Protein AF-A0AAW1U7Z9-F1 (afdb_monomer_lite)

InterPro domains:
  IPR004162 E3 ubiquitin-protein ligase SINA-like, animal [PTHR45877] (287-528)
  IPR013010 Zinc finger, SIAH-type [PS51081] (73-145)
  IPR013010 Zinc finger, SIAH-type [PS51081] (352-409)
  IPR013083 Zinc finger, RING/FYVE/PHD-type [G3DSA:3.30.40.10] (70-140)
  IPR013083 Zinc finger, RING/FYVE/PHD-type [G3DSA:3.30.40.10] (348-404)

Secondary structure (DSSP, 8-state):
------PEEPPTT---GGGB-TTT-SBS-SSPPEEETTTEEE-HHHHHSS-GGGS-TT---EE-HHHHHHHTTEEEEPTTGGGT---EEETTTHHHHHHT-TT-EEE-GGGSHHHHTTS---TT-----EEEGGGHHHHHHHH-GGGEESSS--EEEEHHHHTTSTT--EEEEEEETTEEEEEEEEEEGGGTEEEEEEEESS-HHHHTTEEEEEEEEETTSS-EEEEEEEEPEESSS--S---TTSSEEEEHHHHHHHH-S-SEEEEEEEEEE----TTSGGGSSS-------S--TTSB-TTSSB--SSPEEBTTS-EE-HHHHHHHSS-TTT-PPBPSS--HHHHHHGGGS-EE-TTGGGT---EE-HHHHHHHHHH-TT--EE-TT--S-EE-HHHHHHHHHHHS-PPPTTS-EEEETTSSEEEEEEEETTEEEEEEEE--TTSPEEEEEEETT--SS-EEEEEEEEPSSSS-EEEEEEEPEEP-----TTS----PEEE-HHHHGGGB-TTSEEEEEEEEEEPP-

Structure (mmCIF, N/CA/C/O backbone):
data_AF-A0AAW1U7Z9-F1
#
_entry.id   AF-A0AAW1U7Z9-F1
#
loop_
_atom_site.group_PDB
_atom_site.id
_atom_site.type_symbol
_atom_site.label_atom_id
_atom_site.label_alt_id
_atom_site.label_comp_id
_atom_site.label_asym_id
_atom_site.label_entity_id
_atom_site.label_seq_id
_atom_site.pdbx_PDB_ins_code
_atom_site.Cartn_x
_atom_site.Cartn_y
_atom_site.Cartn_z
_atom_site.occupancy
_atom_site.B_iso_or_equiv
_atom_site.auth_seq_id
_atom_site.auth_comp_id
_atom_site.auth_asym_id
_atom_site.auth_atom_id
_atom_site.pdbx_PDB_model_num
ATOM 1 N N . MET A 1 1 ? -27.422 -12.433 -0.087 1.00 28.73 1 MET A N 1
ATOM 2 C CA . MET A 1 1 ? -27.019 -11.014 -0.113 1.00 28.73 1 MET A CA 1
ATOM 3 C C . MET A 1 1 ? -25.593 -10.992 -0.607 1.00 28.73 1 MET A C 1
ATOM 5 O O . MET A 1 1 ? -24.806 -11.811 -0.156 1.00 28.73 1 MET A O 1
ATOM 9 N N . GLU A 1 2 ? -25.364 -10.203 -1.644 1.00 24.38 2 GLU A N 1
ATOM 10 C CA . GLU A 1 2 ? -24.235 -10.271 -2.569 1.00 24.38 2 GLU A CA 1
ATOM 11 C C . GLU A 1 2 ? -22.880 -10.170 -1.850 1.00 24.38 2 GLU A C 1
ATOM 13 O O . GLU A 1 2 ? -22.566 -9.162 -1.223 1.00 24.38 2 GLU A O 1
ATOM 18 N N . ASN A 1 3 ? -22.076 -11.233 -1.953 1.00 30.69 3 ASN A N 1
ATOM 19 C CA . ASN A 1 3 ? -20.639 -11.199 -1.693 1.00 30.69 3 ASN A CA 1
ATOM 20 C C . ASN A 1 3 ? -19.967 -10.581 -2.925 1.00 30.69 3 ASN A C 1
ATOM 22 O O . ASN A 1 3 ? -19.413 -11.285 -3.763 1.00 30.69 3 ASN A O 1
ATOM 26 N N . THR A 1 4 ? -20.053 -9.264 -3.076 1.00 30.11 4 THR A N 1
ATOM 27 C CA . THR A 1 4 ? -19.130 -8.550 -3.957 1.00 30.11 4 THR A CA 1
ATOM 28 C C . THR A 1 4 ? -17.897 -8.217 -3.133 1.00 30.11 4 THR A C 1
ATOM 30 O O . THR A 1 4 ? -17.933 -7.336 -2.273 1.00 30.11 4 THR A O 1
ATOM 33 N N . SER A 1 5 ? -16.808 -8.945 -3.375 1.00 41.72 5 SER A N 1
ATOM 34 C CA . SER A 1 5 ? -15.452 -8.542 -3.003 1.00 41.72 5 SER A CA 1
ATOM 35 C C . SER A 1 5 ? -15.120 -7.254 -3.761 1.00 41.72 5 SER A C 1
ATOM 37 O O . SER A 1 5 ? -14.485 -7.281 -4.813 1.00 41.72 5 SER A O 1
ATOM 39 N N . THR A 1 6 ? -15.636 -6.118 -3.294 1.00 48.53 6 THR A N 1
ATOM 40 C CA . THR A 1 6 ? -15.389 -4.822 -3.921 1.00 48.53 6 THR A CA 1
ATOM 41 C C . THR A 1 6 ? -13.934 -4.460 -3.652 1.00 48.53 6 THR A C 1
ATOM 43 O O . THR A 1 6 ? -13.585 -4.049 -2.547 1.00 48.53 6 THR A O 1
ATOM 46 N N . LEU A 1 7 ? -13.067 -4.682 -4.641 1.00 56.84 7 LEU A N 1
ATOM 47 C CA . LEU A 1 7 ? -11.707 -4.153 -4.634 1.00 56.84 7 LEU A CA 1
ATOM 48 C C . LEU A 1 7 ? -11.780 -2.637 -4.412 1.00 56.84 7 LEU A C 1
ATOM 50 O O . LEU A 1 7 ? -12.589 -1.952 -5.041 1.00 56.84 7 LEU A O 1
ATOM 54 N N . LEU A 1 8 ? -10.963 -2.121 -3.496 1.00 68.56 8 LEU A N 1
ATOM 55 C CA . LEU A 1 8 ? -10.967 -0.699 -3.157 1.00 68.56 8 LEU A CA 1
ATOM 56 C C . LEU A 1 8 ? -10.153 0.059 -4.194 1.00 68.56 8 LEU A C 1
ATOM 58 O O . LEU A 1 8 ? -8.963 -0.197 -4.356 1.00 68.56 8 LEU A O 1
ATOM 62 N N . ILE A 1 9 ? -10.801 0.981 -4.895 1.00 73.25 9 ILE A N 1
ATOM 63 C CA . ILE A 1 9 ? -10.184 1.797 -5.938 1.00 73.25 9 ILE A CA 1
ATOM 64 C C . ILE A 1 9 ? -9.845 3.156 -5.336 1.00 73.25 9 ILE A C 1
ATOM 66 O O . ILE A 1 9 ? -10.739 3.872 -4.885 1.00 73.25 9 ILE A O 1
ATOM 70 N N . LEU A 1 10 ? -8.561 3.513 -5.326 1.00 77.69 10 LEU A N 1
ATOM 71 C CA . LEU A 1 10 ? -8.139 4.844 -4.899 1.00 77.69 10 LEU A CA 1
ATOM 72 C C . LEU A 1 10 ? -8.450 5.868 -5.992 1.00 77.69 10 LEU A C 1
ATOM 74 O O . LEU A 1 10 ? -8.142 5.653 -7.167 1.00 77.69 10 LEU A O 1
ATOM 78 N N . ASN A 1 11 ? -9.039 6.995 -5.594 1.00 74.06 11 ASN A N 1
ATOM 79 C CA . ASN A 1 11 ? -9.281 8.108 -6.501 1.00 74.06 11 ASN A CA 1
ATOM 80 C C . ASN A 1 11 ? -7.958 8.867 -6.742 1.00 74.06 11 ASN A C 1
ATOM 82 O O . ASN A 1 11 ? -7.341 9.293 -5.762 1.00 74.06 11 ASN A O 1
ATOM 86 N N . PRO A 1 12 ? -7.503 9.038 -8.000 1.00 67.94 12 PRO A N 1
ATOM 87 C CA . PRO A 1 12 ? -6.295 9.806 -8.315 1.00 67.94 12 PRO A CA 1
ATOM 88 C C . PRO A 1 12 ? -6.333 11.259 -7.821 1.00 67.94 12 PRO A C 1
ATOM 90 O O . PRO A 1 12 ? -5.288 11.793 -7.448 1.00 67.94 12 PRO A O 1
ATOM 93 N N . ASP A 1 13 ? -7.523 11.863 -7.758 1.00 65.19 13 ASP A N 1
ATOM 94 C CA . ASP A 1 13 ? -7.722 13.253 -7.324 1.00 65.19 13 ASP A CA 1
ATOM 95 C C . ASP A 1 13 ? -7.840 13.392 -5.797 1.00 65.19 13 ASP A C 1
ATOM 97 O O . ASP A 1 13 ? -8.080 14.480 -5.275 1.00 65.19 13 ASP A O 1
ATOM 101 N N . ASP A 1 14 ? -7.690 12.290 -5.057 1.00 67.81 14 ASP A N 1
ATOM 102 C CA . ASP A 1 14 ? -7.701 12.327 -3.602 1.00 67.81 14 ASP A CA 1
ATOM 103 C C . ASP A 1 14 ? -6.399 12.958 -3.077 1.00 67.81 14 ASP A C 1
ATOM 105 O O . ASP A 1 14 ? -5.315 12.353 -3.095 1.00 67.81 14 ASP A O 1
ATOM 109 N N . GLU A 1 15 ? -6.506 14.203 -2.611 1.00 60.81 15 GLU A N 1
ATOM 110 C CA . GLU A 1 15 ? -5.419 14.953 -1.972 1.00 60.81 15 GLU A CA 1
ATOM 111 C C . GLU A 1 15 ? -5.055 14.410 -0.582 1.00 60.81 15 GLU A C 1
ATOM 113 O O . GLU A 1 15 ? -4.081 14.863 0.034 1.00 60.81 15 GLU A O 1
ATOM 118 N N . ASN A 1 16 ? -5.804 13.428 -0.070 1.00 64.44 16 ASN A N 1
ATOM 119 C CA . ASN A 1 16 ? -5.547 12.861 1.235 1.00 64.44 16 ASN A CA 1
ATOM 120 C C . ASN A 1 16 ? -4.141 12.228 1.299 1.00 64.44 16 ASN A C 1
ATOM 122 O O . ASN A 1 16 ? -3.737 11.389 0.485 1.00 64.44 16 ASN A O 1
ATOM 126 N N . LYS A 1 17 ? -3.352 12.658 2.290 1.00 64.94 17 LYS A N 1
ATOM 127 C CA . LYS A 1 17 ? -1.937 12.271 2.452 1.00 64.94 17 LYS A CA 1
ATOM 128 C C . LYS A 1 17 ? -1.760 10.855 3.000 1.00 64.94 17 LYS A C 1
ATOM 130 O O . LYS A 1 17 ? -0.648 10.339 3.039 1.00 64.94 17 LYS A O 1
ATOM 135 N N . GLU A 1 18 ? -2.844 10.221 3.423 1.00 70.44 18 GLU A N 1
ATOM 136 C CA . GLU A 1 18 ? -2.841 9.032 4.273 1.00 70.44 18 GLU A CA 1
ATOM 137 C C . GLU A 1 18 ? -2.226 7.769 3.638 1.00 70.44 18 GLU A C 1
ATOM 139 O O . GLU A 1 18 ? -1.760 6.892 4.372 1.00 70.44 18 GLU A O 1
ATOM 144 N N . TYR A 1 19 ? -2.141 7.706 2.302 1.00 79.75 19 TYR A N 1
ATOM 145 C CA . TYR A 1 19 ? -1.598 6.571 1.531 1.00 79.75 19 TYR A CA 1
ATOM 146 C C . TYR A 1 19 ? -0.374 6.931 0.677 1.00 79.75 19 TYR A C 1
ATOM 148 O O . TYR A 1 19 ? -0.011 6.198 -0.251 1.00 79.75 19 TYR A O 1
ATOM 156 N N . ARG A 1 20 ? 0.249 8.079 0.957 1.00 86.88 20 ARG A N 1
ATOM 157 C CA . ARG A 1 20 ? 1.348 8.636 0.164 1.00 86.88 20 ARG A CA 1
ATOM 158 C C . ARG A 1 20 ? 2.681 8.508 0.898 1.00 86.88 20 ARG A C 1
ATOM 160 O O . ARG A 1 20 ? 2.745 8.437 2.120 1.00 86.88 20 ARG A O 1
ATOM 167 N N . CYS A 1 21 ? 3.752 8.431 0.119 1.00 88.25 21 CYS A N 1
ATOM 168 C CA . CYS A 1 21 ? 5.125 8.447 0.603 1.00 88.25 21 CYS A CA 1
ATOM 169 C C . CYS A 1 21 ? 5.440 9.815 1.218 1.00 88.25 21 CYS A C 1
ATOM 171 O O . CYS A 1 21 ? 5.219 10.830 0.563 1.00 88.25 21 CYS A O 1
ATOM 173 N N . ASP A 1 22 ? 6.034 9.843 2.410 1.00 86.75 22 ASP A N 1
ATOM 174 C CA . ASP A 1 22 ? 6.445 11.086 3.082 1.00 86.75 22 ASP A CA 1
ATOM 175 C C . ASP A 1 22 ? 7.621 11.793 2.370 1.00 86.75 22 ASP A C 1
ATOM 177 O O . ASP A 1 22 ? 7.932 12.940 2.678 1.00 86.75 22 ASP A O 1
ATOM 181 N N . VAL A 1 23 ? 8.273 11.124 1.406 1.00 85.56 23 VAL A N 1
ATOM 182 C CA . VAL A 1 23 ? 9.394 11.676 0.622 1.00 85.56 23 VAL A CA 1
ATOM 183 C C . VAL A 1 23 ? 8.929 12.193 -0.740 1.00 85.56 23 VAL A C 1
ATOM 185 O O . VAL A 1 23 ? 9.096 13.368 -1.049 1.00 85.56 23 VAL A O 1
ATOM 188 N N . CYS A 1 24 ? 8.342 11.329 -1.576 1.00 85.38 24 CYS A N 1
ATOM 189 C CA . CYS A 1 24 ? 7.973 11.693 -2.951 1.00 85.38 24 CYS A CA 1
ATOM 190 C C . CYS A 1 24 ? 6.497 12.055 -3.140 1.00 85.38 24 CYS A C 1
ATOM 192 O O . CYS A 1 24 ? 6.105 12.361 -4.263 1.00 85.38 24 CYS A O 1
ATOM 194 N N . TYR A 1 25 ? 5.664 11.958 -2.097 1.00 86.00 25 TYR A N 1
ATOM 195 C CA . TYR A 1 25 ? 4.219 12.240 -2.124 1.00 86.00 25 TYR A CA 1
ATOM 196 C C . TYR A 1 25 ? 3.390 11.414 -3.132 1.00 86.00 25 TYR A C 1
ATOM 198 O O . TYR A 1 25 ? 2.183 11.622 -3.291 1.00 86.00 25 TYR A O 1
ATOM 206 N N . LYS A 1 26 ? 4.002 10.422 -3.787 1.00 87.00 26 LYS A N 1
ATOM 207 C CA . LYS A 1 26 ? 3.319 9.421 -4.620 1.00 87.00 26 LYS A CA 1
ATOM 208 C C . LYS A 1 26 ? 2.698 8.340 -3.738 1.00 87.00 26 LYS A C 1
ATOM 210 O O . LYS A 1 26 ? 3.143 8.134 -2.608 1.00 87.00 26 LYS A O 1
ATOM 215 N N . TYR A 1 27 ? 1.712 7.613 -4.262 1.00 88.50 27 TYR A N 1
ATOM 216 C CA . TYR A 1 27 ? 1.124 6.471 -3.558 1.00 88.50 27 TYR A CA 1
ATOM 217 C C . TYR A 1 27 ? 2.191 5.446 -3.148 1.00 88.50 27 TYR A C 1
ATOM 219 O O . TYR A 1 27 ? 3.145 5.178 -3.891 1.00 88.50 27 TYR A O 1
ATOM 227 N N . LEU A 1 28 ? 2.013 4.848 -1.970 1.00 88.12 28 LEU A N 1
ATOM 228 C CA . LEU A 1 28 ? 2.841 3.761 -1.429 1.00 88.12 28 LEU A CA 1
ATOM 229 C C . LEU A 1 28 ? 2.558 2.426 -2.149 1.00 88.12 28 LEU A C 1
ATOM 231 O O . LEU A 1 28 ? 2.264 1.398 -1.547 1.00 88.12 28 LEU A O 1
ATOM 235 N N . SER A 1 29 ? 2.653 2.445 -3.474 1.00 87.69 29 SER A N 1
ATOM 236 C CA . SER A 1 29 ? 2.260 1.353 -4.360 1.00 87.69 29 SER A CA 1
ATOM 237 C C . SER A 1 29 ? 3.416 0.469 -4.838 1.00 87.69 29 SER A C 1
ATOM 239 O O . SER A 1 29 ? 3.192 -0.441 -5.622 1.00 87.69 29 SER A O 1
ATOM 241 N N . ILE A 1 30 ? 4.647 0.710 -4.372 1.00 86.25 30 ILE A N 1
ATOM 242 C CA . ILE A 1 30 ? 5.833 -0.069 -4.767 1.00 86.25 30 ILE A CA 1
ATOM 243 C C . ILE A 1 30 ? 6.607 -0.528 -3.534 1.00 86.25 30 ILE A C 1
ATOM 245 O O . ILE A 1 30 ? 7.027 0.298 -2.723 1.00 86.25 30 ILE A O 1
ATOM 249 N N . SER A 1 31 ? 6.826 -1.840 -3.434 1.00 84.94 31 SER A N 1
ATOM 250 C CA . SER A 1 31 ? 7.625 -2.498 -2.391 1.00 84.94 31 SER A CA 1
ATOM 251 C C . SER A 1 31 ? 9.139 -2.230 -2.532 1.00 84.94 31 SER A C 1
ATOM 253 O O . SER A 1 31 ? 9.619 -2.067 -3.660 1.00 84.94 31 SER A O 1
ATOM 255 N N . PRO A 1 32 ? 9.922 -2.220 -1.431 1.00 88.25 32 PRO A N 1
ATOM 256 C CA . PRO A 1 32 ? 9.495 -2.330 -0.030 1.00 88.25 32 PRO A CA 1
ATOM 257 C C . PRO A 1 32 ? 8.824 -1.053 0.482 1.00 88.25 32 PRO A C 1
ATOM 259 O O . PRO A 1 32 ? 9.271 0.051 0.181 1.00 88.25 32 PRO A O 1
ATOM 262 N N . ILE A 1 33 ? 7.773 -1.202 1.297 1.00 89.19 33 ILE A N 1
ATOM 263 C CA . ILE A 1 33 ? 7.227 -0.081 2.080 1.00 89.19 33 ILE A CA 1
ATOM 264 C C . ILE A 1 33 ? 7.917 -0.053 3.438 1.00 89.19 33 ILE A C 1
ATOM 266 O O . ILE A 1 33 ? 7.871 -1.026 4.191 1.00 89.19 33 ILE A O 1
ATOM 270 N N . LEU A 1 34 ? 8.564 1.062 3.753 1.00 88.56 34 LEU A N 1
ATOM 271 C CA . LEU A 1 34 ? 9.385 1.239 4.945 1.00 88.56 34 LEU A CA 1
ATOM 272 C C . LEU A 1 34 ? 8.767 2.279 5.871 1.00 88.56 34 LEU A C 1
ATOM 274 O O . LEU A 1 34 ? 8.104 3.200 5.414 1.00 88.56 34 LEU A O 1
ATOM 278 N N . PHE A 1 35 ? 9.028 2.163 7.169 1.00 89.06 35 PHE A N 1
ATOM 279 C CA . PHE A 1 35 ? 8.695 3.181 8.161 1.00 89.06 35 PHE A CA 1
ATOM 280 C C . PHE A 1 35 ? 9.921 3.533 8.998 1.00 89.06 35 PHE A C 1
ATOM 282 O O . PHE A 1 35 ? 10.639 2.638 9.449 1.00 89.06 35 PHE A O 1
ATOM 289 N N . SER A 1 36 ? 10.106 4.822 9.259 1.00 86.38 36 SER A N 1
ATOM 290 C CA . SER A 1 36 ? 11.082 5.361 10.203 1.00 86.38 36 SER A CA 1
ATOM 291 C C . SER A 1 36 ? 10.407 6.334 11.171 1.00 86.38 36 SER A C 1
ATOM 293 O O . SER A 1 36 ? 9.453 7.026 10.818 1.00 86.38 36 SER A O 1
ATOM 295 N N . ASP A 1 37 ? 10.923 6.425 12.394 1.00 82.00 37 ASP A N 1
ATOM 296 C CA . ASP A 1 37 ? 10.453 7.380 13.396 1.00 82.00 37 ASP A CA 1
ATOM 297 C C . ASP A 1 37 ? 10.724 8.845 13.019 1.00 82.00 37 ASP A C 1
ATOM 299 O O . ASP A 1 37 ? 9.928 9.714 13.379 1.00 82.00 37 ASP A O 1
ATOM 303 N N . ARG A 1 38 ? 11.809 9.118 12.282 1.00 81.38 38 ARG A N 1
ATOM 304 C CA . ARG A 1 38 ? 12.186 10.466 11.828 1.00 81.38 38 ARG A CA 1
ATOM 305 C C . ARG A 1 38 ? 11.365 10.913 10.621 1.00 81.38 38 ARG A C 1
ATOM 307 O O . ARG A 1 38 ? 10.816 12.011 10.623 1.00 81.38 38 ARG A O 1
ATOM 314 N N . ILE A 1 39 ? 11.260 10.054 9.609 1.00 83.56 39 ILE A N 1
ATOM 315 C CA . ILE A 1 39 ? 10.704 10.420 8.295 1.00 83.56 39 ILE A CA 1
ATOM 316 C C . ILE A 1 39 ? 9.231 10.027 8.192 1.00 83.56 39 ILE A C 1
ATOM 318 O O . ILE A 1 39 ? 8.398 10.832 7.795 1.00 83.56 39 ILE A O 1
ATOM 322 N N . GLY A 1 40 ? 8.853 8.850 8.690 1.00 85.81 40 GLY A N 1
ATOM 323 C CA . GLY A 1 40 ? 7.547 8.240 8.438 1.00 85.81 40 GLY A CA 1
ATOM 324 C C . GLY A 1 40 ? 7.640 7.152 7.374 1.00 85.81 40 GLY A C 1
ATOM 325 O O . GLY A 1 40 ? 8.603 6.386 7.369 1.00 85.81 40 GLY A O 1
ATOM 326 N N . SER A 1 41 ? 6.629 7.065 6.518 1.00 89.00 41 SER A N 1
ATOM 327 C CA . SER A 1 41 ? 6.456 6.004 5.532 1.00 89.00 41 SER A CA 1
ATOM 328 C C . SER A 1 41 ? 7.130 6.335 4.203 1.00 89.00 41 SER A C 1
ATOM 330 O O . SER A 1 41 ? 6.859 7.360 3.580 1.00 89.00 41 SER A O 1
ATOM 332 N N . VAL A 1 42 ? 7.978 5.429 3.726 1.00 88.75 42 VAL A N 1
ATOM 333 C CA . VAL A 1 42 ? 8.783 5.585 2.511 1.00 88.75 42 VAL A CA 1
ATOM 334 C C . VAL A 1 42 ? 8.490 4.433 1.551 1.00 88.75 42 VAL A C 1
ATOM 336 O O . VAL A 1 42 ? 8.442 3.275 1.962 1.00 88.75 42 VAL A O 1
ATOM 339 N N . CYS A 1 43 ? 8.271 4.738 0.269 1.00 88.31 43 CYS A N 1
ATOM 340 C CA . CYS A 1 43 ? 8.050 3.718 -0.764 1.00 88.31 43 CYS A CA 1
ATOM 341 C C . CYS A 1 43 ? 9.356 3.164 -1.347 1.00 88.31 43 CYS A C 1
ATOM 343 O O . CYS A 1 43 ? 10.402 3.813 -1.298 1.00 88.31 43 CYS A O 1
ATOM 345 N N . GLY A 1 44 ? 9.253 2.022 -2.028 1.00 84.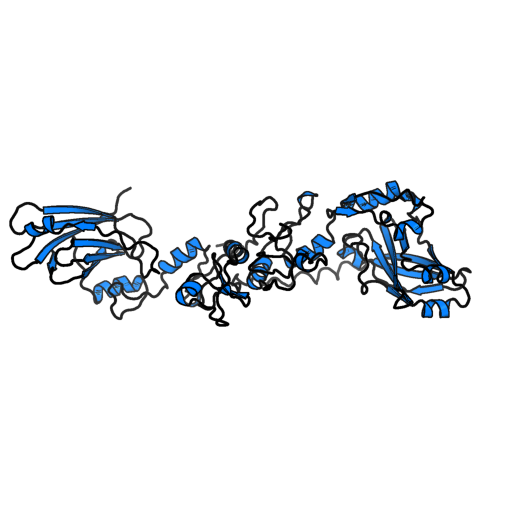25 44 GLY A N 1
ATOM 346 C CA . GLY A 1 44 ? 10.379 1.364 -2.685 1.00 84.25 44 GLY A CA 1
ATOM 347 C C . GLY A 1 44 ? 11.003 2.154 -3.838 1.00 84.25 44 GLY A C 1
ATOM 348 O O . GLY A 1 44 ? 12.117 1.836 -4.240 1.00 84.25 44 GLY A O 1
ATOM 349 N N . ARG A 1 45 ? 10.335 3.198 -4.358 1.00 83.56 45 ARG A N 1
ATOM 350 C CA . ARG A 1 45 ? 10.943 4.123 -5.335 1.00 83.56 45 ARG A CA 1
ATOM 351 C C . ARG A 1 45 ? 12.071 4.912 -4.677 1.00 83.56 45 ARG A C 1
ATOM 353 O O . ARG A 1 45 ? 13.204 4.851 -5.120 1.00 83.56 45 ARG A O 1
ATOM 360 N N . CYS A 1 46 ? 11.753 5.565 -3.561 1.00 81.44 46 CYS A N 1
ATOM 361 C CA . CYS A 1 46 ? 12.687 6.420 -2.836 1.00 81.44 46 CYS A CA 1
ATOM 362 C C . CYS A 1 46 ? 13.779 5.636 -2.114 1.00 81.44 46 CYS A C 1
ATOM 364 O O . CYS A 1 46 ? 14.807 6.214 -1.816 1.00 81.44 46 CYS A O 1
ATOM 366 N N . TYR A 1 47 ? 13.552 4.358 -1.794 1.00 78.81 47 TYR A N 1
ATOM 367 C CA . TYR A 1 47 ? 14.573 3.527 -1.154 1.00 78.81 47 TYR A CA 1
ATOM 368 C C . TYR A 1 47 ? 15.651 3.019 -2.128 1.00 78.81 47 TYR A C 1
ATOM 370 O O . TYR A 1 47 ? 16.760 2.731 -1.699 1.00 78.81 47 TYR A O 1
ATOM 378 N N . ASN A 1 48 ? 15.321 2.866 -3.415 1.00 66.94 48 ASN A N 1
ATOM 379 C CA . ASN A 1 48 ? 16.239 2.313 -4.417 1.00 66.94 48 ASN A CA 1
ATOM 380 C C . ASN A 1 48 ? 16.978 3.382 -5.239 1.00 66.94 48 ASN A C 1
ATOM 382 O O . ASN A 1 48 ? 17.849 3.009 -6.021 1.00 66.94 48 ASN A O 1
ATOM 386 N N . ASP A 1 49 ? 16.614 4.662 -5.120 1.00 59.88 49 ASP A N 1
ATOM 387 C CA . ASP A 1 49 ? 17.382 5.745 -5.739 1.00 59.88 49 ASP A CA 1
ATOM 388 C C . ASP A 1 49 ? 18.708 5.925 -4.992 1.00 59.88 49 ASP A C 1
ATOM 390 O O . ASP A 1 49 ? 18.743 5.924 -3.763 1.00 59.88 49 ASP A O 1
ATOM 394 N N . GLU A 1 50 ? 19.805 6.081 -5.734 1.00 50.47 50 GLU A N 1
ATOM 395 C CA . GLU A 1 50 ? 21.141 6.337 -5.176 1.00 50.47 50 GLU A CA 1
ATOM 396 C C . GLU A 1 50 ? 21.251 7.741 -4.538 1.00 50.47 50 GLU A C 1
ATOM 398 O O . GLU A 1 50 ? 22.197 8.004 -3.801 1.00 50.47 50 GLU A O 1
ATOM 403 N N . ASP A 1 51 ? 20.238 8.603 -4.709 1.00 47.69 51 ASP A N 1
ATOM 404 C CA . ASP A 1 51 ? 20.124 9.963 -4.145 1.00 47.69 51 ASP A CA 1
ATOM 405 C C . ASP A 1 51 ? 19.831 10.001 -2.623 1.00 47.69 51 ASP A C 1
ATOM 407 O O . ASP A 1 51 ? 19.241 10.945 -2.085 1.00 47.69 51 ASP A O 1
ATOM 411 N N . LEU A 1 52 ? 20.231 8.966 -1.885 1.00 53.06 52 LEU A N 1
ATOM 412 C CA . LEU A 1 52 ? 19.922 8.786 -0.465 1.00 53.06 52 LEU A CA 1
ATOM 413 C C . LEU A 1 52 ? 20.997 9.310 0.494 1.00 53.06 52 LEU A C 1
ATOM 415 O O . LEU A 1 52 ? 21.076 8.853 1.633 1.00 53.06 52 LEU A O 1
ATOM 419 N N . ASP A 1 53 ? 21.730 10.357 0.115 1.00 51.88 53 ASP A N 1
ATOM 420 C CA . ASP A 1 53 ? 22.548 11.138 1.062 1.00 51.88 53 ASP A CA 1
ATOM 421 C C . ASP A 1 53 ? 21.694 11.816 2.162 1.00 51.88 53 ASP A C 1
ATOM 423 O O . ASP A 1 53 ? 22.196 12.196 3.221 1.00 51.88 53 ASP A O 1
ATOM 427 N N . LEU A 1 54 ? 20.370 11.914 1.966 1.00 51.19 54 LEU A N 1
ATOM 428 C CA . LEU A 1 54 ? 19.411 12.405 2.967 1.00 51.19 54 LEU A CA 1
ATOM 429 C C . LEU A 1 54 ? 18.970 11.337 3.985 1.00 51.19 54 LEU A C 1
ATOM 431 O O . LEU A 1 54 ? 18.431 11.677 5.043 1.00 51.19 54 LEU A O 1
ATOM 435 N N . LEU A 1 55 ? 19.215 10.051 3.717 1.00 53.88 55 LEU A N 1
ATOM 436 C CA . LEU A 1 55 ? 19.006 8.971 4.678 1.00 53.88 55 LEU A CA 1
ATOM 437 C C . LEU A 1 55 ? 20.317 8.694 5.394 1.00 53.88 55 LEU A C 1
ATOM 439 O O . LEU A 1 55 ? 20.983 7.697 5.140 1.00 53.88 55 LEU A O 1
ATOM 443 N N . SER A 1 56 ? 20.680 9.604 6.302 1.00 53.53 56 SER A N 1
ATOM 444 C CA . SER A 1 56 ? 21.808 9.414 7.221 1.00 53.53 56 SER A CA 1
ATOM 445 C C . SER A 1 56 ? 21.894 7.956 7.688 1.00 53.53 56 SER A C 1
ATOM 447 O O . SER A 1 56 ? 20.880 7.364 8.073 1.00 53.53 56 SER A O 1
ATOM 449 N N . THR A 1 57 ? 23.106 7.402 7.696 1.00 57.34 57 THR A N 1
ATOM 450 C CA . THR A 1 57 ? 23.462 6.036 8.133 1.00 57.34 57 THR A CA 1
ATOM 451 C C . THR A 1 57 ? 22.925 5.645 9.521 1.00 57.34 57 THR A C 1
ATOM 453 O O . THR A 1 57 ? 22.961 4.476 9.895 1.00 57.34 57 THR A O 1
ATOM 456 N N . GLU A 1 58 ? 22.384 6.599 10.279 1.00 63.84 58 GLU A N 1
ATOM 457 C CA . GLU A 1 58 ? 21.747 6.415 11.582 1.00 63.84 58 GLU A CA 1
ATOM 458 C C . GLU A 1 58 ? 20.227 6.159 11.535 1.00 63.84 58 GLU A C 1
ATOM 460 O O . GLU A 1 58 ? 19.623 5.863 12.569 1.00 63.84 58 GLU A O 1
ATOM 465 N N . THR A 1 59 ? 19.567 6.311 10.383 1.00 72.69 59 THR A N 1
ATOM 466 C CA . THR A 1 59 ? 18.103 6.191 10.297 1.00 72.69 59 THR A CA 1
ATOM 467 C C . THR A 1 59 ? 17.688 4.729 10.162 1.00 72.69 59 THR A C 1
ATOM 469 O O . THR A 1 59 ? 17.934 4.082 9.148 1.00 72.69 59 THR A O 1
ATOM 472 N N . ILE A 1 60 ? 17.017 4.205 11.189 1.00 79.94 60 ILE A N 1
ATOM 473 C CA . ILE A 1 60 ? 16.516 2.828 11.193 1.00 79.94 60 ILE A CA 1
ATOM 474 C C . ILE A 1 60 ? 15.178 2.770 10.450 1.00 79.94 60 ILE A C 1
ATOM 476 O O . ILE A 1 60 ? 14.240 3.504 10.774 1.00 79.94 60 ILE A O 1
ATOM 480 N N . PHE A 1 61 ? 15.093 1.856 9.483 1.00 84.94 61 PHE A N 1
ATOM 481 C CA . PHE A 1 61 ? 13.885 1.570 8.715 1.00 84.94 61 PHE A CA 1
ATOM 482 C C . PHE A 1 61 ? 13.309 0.198 9.050 1.00 84.94 61 PHE A C 1
ATOM 484 O O . PHE A 1 61 ? 14.032 -0.788 9.196 1.00 84.94 61 PHE A O 1
ATOM 491 N N . HIS A 1 62 ? 11.982 0.127 9.115 1.00 85.50 62 HIS A N 1
ATOM 492 C CA . HIS A 1 62 ? 11.239 -1.108 9.346 1.00 85.50 62 HIS A CA 1
ATOM 493 C C . HIS A 1 62 ? 10.262 -1.382 8.204 1.00 85.50 62 HIS A C 1
ATOM 495 O O . HIS A 1 62 ? 9.404 -0.548 7.909 1.00 85.50 62 HIS A O 1
ATOM 501 N N . ILE A 1 63 ? 10.361 -2.570 7.601 1.00 87.31 63 ILE A N 1
ATOM 502 C CA . ILE A 1 63 ? 9.465 -3.020 6.527 1.00 87.31 63 ILE A CA 1
ATOM 503 C C . ILE A 1 63 ? 8.039 -3.188 7.062 1.00 87.31 63 ILE A C 1
ATOM 505 O O . ILE A 1 63 ? 7.802 -3.859 8.068 1.00 87.31 63 ILE A O 1
ATOM 509 N N . GLN A 1 64 ? 7.073 -2.616 6.353 1.00 86.31 64 GLN A N 1
ATOM 510 C CA . GLN A 1 64 ? 5.661 -2.607 6.717 1.00 86.31 64 GLN A CA 1
ATOM 511 C C . GLN A 1 64 ? 4.884 -3.744 6.056 1.00 86.31 64 GLN A C 1
ATOM 513 O O . GLN A 1 64 ? 3.994 -3.518 5.241 1.00 86.31 64 GLN A O 1
ATOM 518 N N . LYS A 1 65 ? 5.169 -4.991 6.453 1.00 84.44 65 LYS A N 1
ATOM 519 C CA . LYS A 1 65 ? 4.522 -6.178 5.863 1.00 84.44 65 LYS A CA 1
ATOM 520 C C . LYS A 1 65 ? 2.992 -6.157 5.953 1.00 84.44 65 LYS A C 1
ATOM 522 O O . LYS A 1 65 ? 2.312 -6.515 4.998 1.00 84.44 65 LYS A O 1
ATOM 527 N N . ALA A 1 66 ? 2.451 -5.688 7.079 1.00 81.88 66 ALA A N 1
ATOM 528 C CA . ALA A 1 66 ? 1.008 -5.561 7.264 1.00 81.88 66 ALA A CA 1
ATOM 529 C C . ALA A 1 66 ? 0.380 -4.593 6.246 1.00 81.88 66 ALA A C 1
ATOM 531 O O . ALA A 1 66 ? -0.678 -4.895 5.704 1.00 81.88 66 ALA A O 1
ATOM 532 N N . TYR A 1 67 ? 1.057 -3.479 5.937 1.00 86.75 67 TYR A N 1
ATOM 533 C CA . TYR A 1 67 ? 0.611 -2.538 4.908 1.00 86.75 67 TYR A CA 1
ATOM 534 C C . TYR A 1 67 ? 0.627 -3.203 3.530 1.00 86.75 67 TYR A C 1
ATOM 536 O O . TYR A 1 67 ? -0.381 -3.180 2.834 1.00 86.75 67 TYR A O 1
ATOM 544 N N . GLU A 1 68 ? 1.740 -3.846 3.159 1.00 87.44 68 GLU A N 1
ATOM 545 C CA . GLU A 1 68 ? 1.888 -4.525 1.861 1.00 87.44 68 GLU A CA 1
ATOM 546 C C . GLU A 1 68 ? 0.797 -5.583 1.633 1.00 87.44 68 GLU A C 1
ATOM 548 O O . GLU A 1 68 ? 0.241 -5.702 0.543 1.00 87.44 68 GLU A O 1
ATOM 553 N N . ASN A 1 69 ? 0.436 -6.331 2.676 1.00 82.75 69 ASN A N 1
ATOM 554 C CA . ASN A 1 69 ? -0.619 -7.335 2.582 1.00 82.75 69 ASN A CA 1
ATOM 555 C C . ASN A 1 69 ? -2.000 -6.722 2.336 1.00 82.75 69 ASN A C 1
ATOM 557 O O . ASN A 1 69 ? -2.788 -7.324 1.615 1.00 82.75 69 ASN A O 1
ATOM 561 N N . ILE A 1 70 ? -2.294 -5.548 2.905 1.00 80.50 70 ILE A N 1
ATOM 562 C CA . ILE A 1 70 ? -3.540 -4.828 2.612 1.00 80.50 70 ILE A CA 1
ATOM 563 C C . ILE A 1 70 ? -3.478 -4.217 1.209 1.00 80.50 70 ILE A C 1
ATOM 565 O O . ILE A 1 70 ? -4.442 -4.325 0.457 1.00 80.50 70 ILE A O 1
ATOM 569 N N . ALA A 1 71 ? -2.335 -3.639 0.830 1.00 83.81 71 ALA A N 1
ATOM 570 C CA . ALA A 1 71 ? -2.142 -2.990 -0.462 1.00 83.81 71 ALA A CA 1
ATOM 571 C C . ALA A 1 71 ? -2.422 -3.932 -1.646 1.00 83.81 71 ALA A C 1
ATOM 573 O O . ALA A 1 71 ? -2.952 -3.484 -2.654 1.00 83.81 71 ALA A O 1
ATOM 574 N N . ASN A 1 72 ? -2.180 -5.241 -1.507 1.00 82.06 72 ASN A N 1
ATOM 575 C CA . ASN A 1 72 ? -2.538 -6.246 -2.522 1.00 82.06 72 ASN A CA 1
ATOM 576 C C . ASN A 1 72 ? -4.032 -6.286 -2.899 1.00 82.06 72 ASN A C 1
ATOM 578 O O . ASN A 1 72 ? -4.370 -6.765 -3.980 1.00 82.06 72 ASN A O 1
ATOM 582 N N . TYR A 1 73 ? -4.921 -5.799 -2.031 1.00 78.88 73 TYR A N 1
ATOM 583 C CA . TYR A 1 73 ? -6.367 -5.735 -2.275 1.00 78.88 73 TYR A CA 1
ATOM 584 C C . TYR A 1 73 ? -6.838 -4.342 -2.723 1.00 78.88 73 TYR A C 1
ATOM 586 O O . TYR A 1 73 ? -8.037 -4.124 -2.906 1.00 78.88 73 TYR A O 1
ATOM 594 N N . ILE A 1 74 ? -5.905 -3.402 -2.892 1.00 81.44 74 ILE A N 1
ATOM 595 C CA . ILE A 1 74 ? -6.164 -2.033 -3.332 1.00 81.44 74 ILE A CA 1
ATOM 596 C C . ILE A 1 74 ? -5.774 -1.892 -4.802 1.00 81.44 74 ILE A C 1
ATOM 598 O O . ILE A 1 74 ? -4.739 -2.391 -5.252 1.00 81.44 74 ILE A O 1
ATOM 602 N N . ILE A 1 75 ? -6.614 -1.178 -5.540 1.00 84.81 75 ILE A N 1
ATOM 603 C CA . ILE A 1 75 ? -6.372 -0.765 -6.913 1.00 84.81 75 ILE A CA 1
ATOM 604 C C . ILE A 1 75 ? -5.849 0.669 -6.901 1.00 84.81 75 ILE A C 1
ATOM 606 O O . ILE A 1 75 ? -6.513 1.595 -6.426 1.00 84.81 75 ILE A O 1
ATOM 610 N N . PHE A 1 76 ? -4.640 0.840 -7.422 1.00 87.75 76 PHE A N 1
ATOM 611 C CA . PHE A 1 76 ? -3.930 2.108 -7.472 1.00 87.75 76 PHE A CA 1
ATOM 612 C C . PHE A 1 76 ? -4.059 2.741 -8.862 1.00 87.75 76 PHE A C 1
ATOM 614 O O . PHE A 1 76 ? -3.871 2.050 -9.868 1.00 87.75 76 PHE A O 1
ATOM 621 N N . PRO A 1 77 ? -4.332 4.051 -8.953 1.00 89.12 77 PRO A N 1
ATOM 622 C CA . PRO A 1 77 ? -4.209 4.772 -10.209 1.00 89.12 77 PRO A CA 1
ATOM 623 C C . PRO A 1 77 ? -2.733 4.923 -10.594 1.00 89.12 77 PRO A C 1
ATOM 625 O O . PRO A 1 77 ? -1.850 5.036 -9.738 1.00 89.12 77 PRO A O 1
ATOM 628 N N . CYS A 1 78 ? -2.464 4.957 -11.898 1.00 89.31 78 CYS A N 1
ATOM 629 C CA . CYS A 1 78 ? -1.134 5.263 -12.409 1.00 89.31 78 CYS A CA 1
ATOM 630 C C . CYS A 1 78 ? -0.685 6.673 -11.982 1.00 89.31 78 CYS A C 1
ATOM 632 O O . CYS A 1 78 ? -1.440 7.639 -12.084 1.00 89.31 78 CYS A O 1
ATOM 634 N N . ILE A 1 79 ? 0.579 6.826 -11.572 1.00 87.62 79 ILE A N 1
ATOM 635 C CA . ILE A 1 79 ? 1.147 8.137 -11.201 1.00 87.62 79 ILE A CA 1
ATOM 636 C C . ILE A 1 79 ? 1.189 9.135 -12.368 1.00 87.62 79 ILE A C 1
ATOM 638 O O . ILE A 1 79 ? 1.294 10.336 -12.138 1.00 87.62 79 ILE A O 1
ATOM 642 N N . TYR A 1 80 ? 1.102 8.651 -13.608 1.00 87.31 80 TYR A N 1
ATOM 643 C CA . TYR A 1 80 ? 1.060 9.468 -14.821 1.00 87.31 80 TYR A CA 1
ATOM 644 C C . TYR A 1 80 ? -0.378 9.816 -15.243 1.00 87.31 80 TYR A C 1
ATOM 646 O O . TYR A 1 80 ? -0.605 10.177 -16.396 1.00 87.31 80 TYR A O 1
ATOM 654 N N . HIS A 1 81 ? -1.365 9.720 -14.341 1.00 86.69 81 HIS A N 1
ATOM 655 C CA . HIS A 1 81 ? -2.751 10.098 -14.649 1.00 86.69 81 HIS A CA 1
ATOM 656 C C . HIS A 1 81 ? -2.879 11.556 -15.102 1.00 86.69 81 HIS A C 1
ATOM 658 O O . HIS A 1 81 ? -3.581 11.828 -16.070 1.00 86.69 81 HIS A O 1
ATOM 664 N N . ASN A 1 82 ? -2.109 12.469 -14.497 1.00 85.56 82 ASN A N 1
ATOM 665 C CA . ASN A 1 82 ? -2.050 13.876 -14.906 1.00 85.56 82 ASN A CA 1
ATOM 666 C C . ASN A 1 82 ? -1.512 14.069 -16.331 1.00 85.56 82 ASN A C 1
ATOM 668 O O . ASN A 1 82 ? -1.834 15.059 -16.978 1.00 85.56 82 ASN A O 1
ATOM 672 N N . ASN A 1 83 ? -0.726 13.114 -16.833 1.00 84.75 83 ASN A N 1
ATOM 673 C CA . ASN A 1 83 ? -0.237 13.118 -18.209 1.00 84.75 83 ASN A CA 1
ATOM 674 C C . ASN A 1 83 ? -1.232 12.454 -19.183 1.00 84.75 83 ASN A C 1
ATOM 676 O O . ASN A 1 83 ? -1.004 12.493 -20.387 1.00 84.75 83 ASN A O 1
ATOM 680 N N . GLY A 1 84 ? -2.318 11.846 -18.687 1.00 86.19 84 GLY A N 1
ATOM 681 C CA . GLY A 1 84 ? -3.361 11.194 -19.487 1.00 86.19 84 GLY A CA 1
ATOM 682 C C . GLY A 1 84 ? -3.513 9.683 -19.270 1.00 86.19 84 GLY A C 1
ATOM 683 O O . GLY A 1 84 ? -4.331 9.058 -19.949 1.00 86.19 84 GLY A O 1
ATOM 684 N N . CYS A 1 85 ? -2.761 9.066 -18.347 1.00 87.62 85 CYS A N 1
ATOM 685 C CA . CYS A 1 85 ? -2.887 7.629 -18.085 1.00 87.62 85 CYS A CA 1
ATOM 686 C C . CYS A 1 85 ? -4.090 7.288 -17.192 1.00 87.62 85 CYS A C 1
ATOM 688 O O . CYS A 1 85 ? -4.060 7.488 -15.982 1.00 87.62 85 CYS A O 1
ATOM 690 N N . ASN A 1 86 ? -5.104 6.634 -17.757 1.00 88.44 86 ASN A N 1
ATOM 691 C CA . ASN A 1 86 ? -6.311 6.236 -17.017 1.00 88.44 86 ASN A CA 1
ATOM 692 C C . ASN A 1 86 ? -6.249 4.806 -16.446 1.00 88.44 86 ASN A C 1
ATOM 694 O O . ASN A 1 86 ? -7.283 4.206 -16.149 1.00 88.44 86 ASN A O 1
ATOM 698 N N . LYS A 1 87 ? -5.055 4.205 -16.347 1.00 85.56 87 LYS A N 1
ATOM 699 C CA . LYS A 1 87 ? -4.907 2.822 -15.873 1.00 85.56 87 LYS A CA 1
ATOM 700 C C . LYS A 1 87 ? -5.075 2.734 -14.355 1.00 85.56 87 LYS A C 1
ATOM 702 O O . LYS A 1 87 ? -4.504 3.520 -13.600 1.00 85.56 87 LYS A O 1
ATOM 707 N N . GLN A 1 88 ? -5.833 1.724 -13.943 1.00 87.06 88 GLN A N 1
ATOM 708 C CA . GLN A 1 88 ? -6.064 1.315 -12.564 1.00 87.06 88 GLN A CA 1
ATOM 709 C C . GLN A 1 88 ? -5.480 -0.085 -12.383 1.00 87.06 88 GLN A C 1
ATOM 711 O O . GLN A 1 88 ? -5.794 -0.984 -13.162 1.00 87.06 88 GLN A O 1
ATOM 716 N N . LEU A 1 89 ? -4.578 -0.242 -11.419 1.00 86.00 89 LEU A N 1
ATOM 717 C CA . LEU A 1 89 ? -3.628 -1.352 -11.374 1.00 86.00 89 LEU A CA 1
ATOM 718 C C . LEU A 1 89 ? -3.613 -1.997 -9.996 1.00 86.00 89 LEU A C 1
ATOM 720 O O . LEU A 1 89 ? -3.715 -1.307 -8.978 1.00 86.00 89 LEU A O 1
ATOM 724 N N . ARG A 1 90 ? -3.432 -3.317 -9.947 1.00 85.88 90 ARG A N 1
ATOM 725 C CA . ARG A 1 90 ? -3.158 -4.001 -8.678 1.00 85.88 90 ARG A CA 1
ATOM 726 C C . ARG A 1 90 ? -1.763 -3.632 -8.192 1.00 85.88 90 ARG A C 1
ATOM 728 O O . ARG A 1 90 ? -0.870 -3.379 -8.992 1.00 85.88 90 ARG A O 1
ATOM 735 N N . TRP A 1 91 ? -1.549 -3.665 -6.879 1.00 83.81 91 TRP A N 1
ATOM 736 C CA . TRP A 1 91 ? -0.271 -3.290 -6.258 1.00 83.81 91 TRP A CA 1
ATOM 737 C C . TRP A 1 91 ? 0.967 -3.957 -6.885 1.00 83.81 91 TRP A C 1
ATOM 739 O O . TRP A 1 91 ? 1.981 -3.294 -7.086 1.00 83.81 91 TRP A O 1
ATOM 749 N N . CYS A 1 92 ? 0.884 -5.239 -7.255 1.00 77.75 92 CYS A N 1
ATOM 750 C CA . CYS A 1 92 ? 1.986 -5.958 -7.900 1.00 77.75 92 CYS A CA 1
ATOM 751 C C . CYS A 1 92 ? 2.278 -5.508 -9.341 1.00 77.75 92 CYS A C 1
ATOM 753 O O . CYS A 1 92 ? 3.400 -5.673 -9.799 1.00 77.75 92 CYS A O 1
ATOM 755 N N . GLU A 1 93 ? 1.303 -4.922 -10.035 1.00 81.69 93 GLU A N 1
ATOM 756 C CA . GLU A 1 93 ? 1.403 -4.512 -11.443 1.00 81.69 93 GLU A CA 1
ATOM 757 C C . GLU A 1 93 ? 1.886 -3.064 -11.594 1.00 81.69 93 GLU A C 1
ATOM 759 O O . GLU A 1 93 ? 2.318 -2.657 -12.671 1.00 81.69 93 GLU A O 1
ATOM 764 N N . VAL A 1 94 ? 1.802 -2.261 -10.524 1.00 86.38 94 VAL A N 1
ATOM 765 C CA . VAL A 1 94 ? 2.086 -0.821 -10.582 1.00 86.38 94 VAL A CA 1
ATOM 766 C C . VAL A 1 94 ? 3.515 -0.546 -11.032 1.00 86.38 94 VAL A C 1
ATOM 768 O O . VAL A 1 94 ? 3.714 0.322 -11.875 1.00 86.38 94 VAL A O 1
ATOM 771 N N . ARG A 1 95 ? 4.507 -1.269 -10.497 1.00 83.12 95 ARG A N 1
ATOM 772 C CA . ARG A 1 95 ? 5.917 -1.044 -10.852 1.00 83.12 95 ARG A CA 1
ATOM 773 C C . ARG A 1 95 ? 6.157 -1.274 -12.339 1.00 83.12 95 ARG A C 1
ATOM 775 O O . ARG A 1 95 ? 6.679 -0.388 -13.008 1.00 83.12 95 ARG A O 1
ATOM 782 N N . ASP A 1 96 ? 5.742 -2.434 -12.830 1.00 78.69 96 ASP A N 1
ATOM 783 C CA . ASP A 1 96 ? 5.968 -2.838 -14.215 1.00 78.69 96 ASP A CA 1
ATOM 784 C C . ASP A 1 96 ? 5.239 -1.885 -15.171 1.00 78.69 96 ASP A C 1
ATOM 786 O O . ASP A 1 96 ? 5.815 -1.403 -16.145 1.00 78.69 96 ASP A O 1
ATOM 790 N N . HIS A 1 97 ? 4.000 -1.503 -14.839 1.00 83.00 97 HIS A N 1
ATOM 791 C CA . HIS A 1 97 ? 3.269 -0.508 -15.614 1.00 83.00 97 HIS A CA 1
ATOM 792 C C . HIS A 1 97 ? 3.926 0.876 -15.590 1.00 83.00 97 HIS A C 1
ATOM 794 O O . HIS A 1 97 ? 3.998 1.522 -16.628 1.00 83.00 97 HIS A O 1
ATOM 800 N N . GLU A 1 98 ? 4.356 1.375 -14.428 1.00 83.19 98 GLU A N 1
ATOM 801 C CA . GLU A 1 98 ? 4.993 2.693 -14.322 1.00 83.19 98 GLU A CA 1
ATOM 802 C C . GLU A 1 98 ? 6.295 2.755 -15.110 1.00 83.19 98 GLU A C 1
ATOM 804 O O . GLU A 1 98 ? 6.588 3.780 -15.725 1.00 83.19 98 GLU A O 1
ATOM 809 N N . GLU A 1 99 ? 7.065 1.667 -15.120 1.00 76.06 99 GLU A N 1
ATOM 810 C CA . GLU A 1 99 ? 8.233 1.564 -15.981 1.00 76.06 99 GLU A CA 1
ATOM 811 C C . GLU A 1 99 ? 7.800 1.739 -17.443 1.00 76.06 99 GLU A C 1
ATOM 813 O O . GLU A 1 99 ? 8.345 2.623 -18.097 1.00 76.06 99 GLU A O 1
ATOM 818 N N . MET A 1 100 ? 6.738 1.050 -17.878 1.00 71.88 100 MET A N 1
ATOM 819 C CA . MET A 1 100 ? 6.256 0.910 -19.267 1.00 71.88 100 MET A CA 1
ATOM 820 C C . MET A 1 100 ? 5.137 1.859 -19.709 1.00 71.88 100 MET A C 1
ATOM 822 O O . MET A 1 100 ? 4.516 1.647 -20.746 1.00 71.88 100 MET A O 1
ATOM 826 N N . CYS A 1 101 ? 4.845 2.905 -18.944 1.00 80.94 101 CYS A N 1
ATOM 827 C CA . CYS A 1 101 ? 3.680 3.736 -19.217 1.00 80.94 101 CYS A CA 1
ATOM 828 C C . CYS A 1 101 ? 3.886 4.630 -20.455 1.00 80.94 101 CYS A C 1
ATOM 830 O O . CYS A 1 101 ? 4.836 5.412 -20.501 1.00 80.94 101 CYS A O 1
ATOM 832 N N . ASP A 1 102 ? 2.939 4.613 -21.399 1.00 82.69 102 ASP A N 1
ATOM 833 C CA . ASP A 1 102 ? 2.915 5.498 -22.583 1.00 82.69 102 ASP A CA 1
ATOM 834 C C . ASP A 1 102 ? 2.955 6.993 -22.226 1.00 82.69 102 ASP A C 1
ATOM 836 O O . ASP A 1 102 ? 3.419 7.831 -22.998 1.00 82.69 102 ASP A O 1
ATOM 840 N N . TYR A 1 103 ? 2.466 7.333 -21.035 1.00 85.75 103 TYR A N 1
ATOM 841 C CA . TYR A 1 103 ? 2.367 8.701 -20.529 1.00 85.75 103 TYR A CA 1
ATOM 842 C C . TYR A 1 103 ? 3.525 9.081 -19.599 1.00 85.75 103 TYR A C 1
ATOM 844 O O . TYR A 1 103 ? 3.518 10.157 -18.996 1.00 85.75 103 TYR A O 1
ATOM 852 N N . LYS A 1 104 ? 4.526 8.205 -19.454 1.00 84.12 104 LYS A N 1
ATOM 853 C CA . LYS A 1 104 ? 5.758 8.507 -18.728 1.00 84.12 104 LYS A CA 1
ATOM 854 C C . LYS A 1 104 ? 6.526 9.603 -19.457 1.00 84.12 104 LYS A C 1
ATOM 856 O O . LYS A 1 104 ? 6.707 9.532 -20.669 1.00 84.12 104 LYS A O 1
ATOM 861 N N . ASN A 1 105 ? 7.008 10.586 -18.704 1.00 84.00 105 ASN A N 1
ATOM 862 C CA . ASN A 1 105 ? 7.879 11.622 -19.249 1.00 84.00 105 ASN A CA 1
ATOM 863 C C . ASN A 1 105 ? 9.266 11.044 -19.530 1.00 84.00 105 ASN A C 1
ATOM 865 O O . ASN A 1 105 ? 9.875 10.443 -18.640 1.00 84.00 105 ASN A O 1
ATOM 869 N N . ILE A 1 106 ? 9.759 11.261 -20.742 1.00 79.69 106 ILE A N 1
ATOM 870 C CA . ILE A 1 106 ? 11.072 10.830 -21.201 1.00 79.69 106 ILE A CA 1
ATOM 871 C C . ILE A 1 106 ? 11.785 11.956 -21.955 1.00 79.69 106 ILE A C 1
ATOM 873 O O . ILE A 1 106 ? 11.182 12.952 -22.357 1.00 79.69 106 ILE A O 1
ATOM 877 N N . ILE A 1 107 ? 13.097 11.799 -22.091 1.00 78.75 107 ILE A N 1
ATOM 878 C CA . ILE A 1 107 ? 13.992 12.712 -22.805 1.00 78.75 107 ILE A CA 1
ATOM 879 C C . ILE A 1 107 ? 14.426 12.010 -24.091 1.00 78.75 107 ILE A C 1
ATOM 881 O O . ILE A 1 107 ? 14.528 10.779 -24.106 1.00 78.75 107 ILE A O 1
ATOM 885 N N . CYS A 1 108 ? 14.664 12.767 -25.162 1.00 80.56 108 CYS A N 1
ATOM 886 C CA . CYS A 1 108 ? 15.158 12.186 -26.404 1.00 80.56 108 CYS A CA 1
ATOM 887 C C . CYS A 1 108 ? 16.477 11.413 -26.163 1.00 80.56 108 CYS A C 1
ATOM 889 O O . CYS A 1 108 ? 17.384 11.920 -25.503 1.00 80.56 108 CYS A O 1
ATOM 891 N N . PRO A 1 109 ? 16.630 10.192 -26.705 1.00 75.75 109 PRO A N 1
ATOM 892 C CA . PRO A 1 109 ? 17.880 9.433 -26.638 1.00 75.75 109 PRO A CA 1
ATOM 893 C C . PRO A 1 109 ? 19.102 10.185 -27.176 1.00 75.75 109 PRO A C 1
ATOM 895 O O . PRO A 1 109 ? 20.206 10.032 -26.661 1.00 75.75 109 PRO A O 1
ATOM 898 N N . LEU A 1 110 ? 18.889 11.021 -28.194 1.00 74.00 110 LEU A N 1
ATOM 899 C CA . LEU A 1 110 ? 19.923 11.834 -28.833 1.00 74.00 110 LEU A CA 1
ATOM 900 C C . LEU A 1 110 ? 20.269 13.101 -28.035 1.00 74.00 110 LEU A C 1
ATOM 902 O O . LEU A 1 110 ? 21.171 13.841 -28.413 1.00 74.00 110 LEU A O 1
ATOM 906 N N . SER A 1 111 ? 19.603 13.342 -26.900 1.00 71.94 111 SER A N 1
ATOM 907 C CA . SER A 1 111 ? 20.016 14.364 -25.932 1.00 71.94 111 SER A CA 1
ATOM 908 C C . SER A 1 111 ? 21.310 13.993 -25.198 1.00 71.94 111 SER A C 1
ATOM 910 O O . SER A 1 111 ? 21.935 14.856 -24.585 1.00 71.94 111 SER A O 1
ATOM 912 N N . TYR A 1 112 ? 21.709 12.716 -25.212 1.00 69.12 112 TYR A N 1
ATOM 913 C CA . TYR A 1 112 ? 22.943 12.263 -24.575 1.00 69.12 112 TYR A CA 1
ATOM 914 C C . TYR A 1 112 ? 24.126 12.389 -25.550 1.00 69.12 112 TYR A C 1
ATOM 916 O O . TYR A 1 112 ? 24.102 11.758 -26.610 1.00 69.12 112 TYR A O 1
ATOM 924 N N . PRO A 1 113 ? 25.195 13.132 -25.194 1.00 62.81 113 PRO A N 1
ATOM 925 C CA . PRO A 1 113 ? 26.354 13.336 -26.070 1.00 62.81 113 PRO A CA 1
ATOM 926 C C . PRO A 1 113 ? 27.016 12.035 -26.547 1.00 62.81 113 PRO A C 1
ATOM 928 O O . PRO A 1 113 ? 27.506 11.972 -27.671 1.00 62.81 113 PRO A O 1
ATOM 931 N N . THR A 1 114 ? 26.975 10.985 -25.720 1.00 62.50 114 THR A N 1
ATOM 932 C CA . THR A 1 114 ? 27.506 9.647 -26.026 1.00 62.50 114 THR A CA 1
ATOM 933 C C . THR A 1 114 ? 26.818 8.984 -27.215 1.00 62.50 114 THR A C 1
ATOM 935 O O . THR A 1 114 ? 27.471 8.302 -27.993 1.00 62.50 114 THR A O 1
ATOM 938 N N . PHE A 1 115 ? 25.517 9.214 -27.387 1.00 62.28 115 PHE A N 1
ATOM 939 C CA . PHE A 1 115 ? 24.743 8.688 -28.510 1.00 62.28 115 PHE A CA 1
ATOM 940 C C . PHE A 1 115 ? 24.740 9.622 -29.722 1.00 62.28 115 PHE A C 1
ATOM 942 O O . PHE A 1 115 ? 24.585 9.157 -30.850 1.00 62.28 115 PHE A O 1
ATOM 949 N N . ASN A 1 116 ? 24.937 10.924 -29.498 1.00 54.09 116 ASN A N 1
ATOM 950 C CA . ASN A 1 116 ? 24.986 11.923 -30.562 1.00 54.09 116 ASN A CA 1
ATOM 951 C C . ASN A 1 116 ? 26.278 11.825 -31.396 1.00 54.09 116 ASN A C 1
ATOM 953 O O . ASN A 1 116 ? 26.241 12.001 -32.607 1.00 54.09 116 ASN A O 1
ATOM 957 N N . ALA A 1 117 ? 27.408 11.460 -30.774 1.00 55.41 117 ALA A N 1
ATOM 958 C CA . ALA A 1 117 ? 28.728 11.408 -31.416 1.00 55.41 117 ALA A CA 1
ATOM 959 C C . ALA A 1 117 ? 28.855 10.426 -32.605 1.00 55.41 117 ALA A C 1
ATOM 961 O O . ALA A 1 117 ? 29.833 10.493 -33.347 1.00 55.41 117 ALA A O 1
ATOM 962 N N . GLN A 1 118 ? 27.901 9.504 -32.780 1.00 56.88 118 GLN A N 1
ATOM 963 C CA . GLN A 1 118 ? 27.878 8.538 -33.885 1.00 56.88 118 GLN A CA 1
ATOM 964 C C . GLN A 1 118 ? 27.344 9.135 -35.198 1.00 56.88 118 GLN A C 1
ATOM 966 O O . GLN A 1 118 ? 27.671 8.640 -36.277 1.00 56.88 118 GLN A O 1
ATOM 971 N N . TYR A 1 119 ? 26.509 10.166 -35.114 1.00 54.22 119 TYR A N 1
ATOM 972 C CA . TYR A 1 119 ? 25.948 10.845 -36.273 1.00 54.22 119 TYR A CA 1
ATOM 973 C C . TYR A 1 119 ? 26.796 12.095 -36.525 1.00 54.22 119 TYR A C 1
ATOM 975 O O . TYR A 1 119 ? 27.210 12.749 -35.572 1.00 54.22 119 TYR A O 1
ATOM 983 N N . GLU A 1 120 ? 27.079 12.445 -37.785 1.00 48.81 120 GLU A N 1
ATOM 984 C CA . GLU A 1 120 ? 27.756 13.705 -38.160 1.00 48.81 120 GLU A CA 1
ATOM 985 C C . GLU A 1 120 ? 26.854 14.936 -37.892 1.00 48.81 120 GLU A C 1
ATOM 987 O O . GLU A 1 120 ? 26.705 15.831 -38.721 1.00 48.81 120 GLU A O 1
ATOM 992 N N . CYS A 1 121 ? 26.184 14.964 -36.744 1.00 46.16 121 CYS A N 1
ATOM 993 C CA . CYS A 1 121 ? 25.449 16.097 -36.228 1.00 46.16 121 CYS A CA 1
ATOM 994 C C . CYS A 1 121 ? 26.442 17.002 -35.492 1.00 46.16 121 CYS A C 1
ATOM 996 O O . CYS A 1 121 ? 27.310 16.529 -34.755 1.00 46.16 121 CYS A O 1
ATOM 998 N N . ASP A 1 122 ? 26.346 18.311 -35.726 1.00 47.91 122 ASP A N 1
ATOM 999 C CA . ASP A 1 122 ? 27.191 19.309 -35.072 1.00 47.91 122 ASP A CA 1
ATOM 1000 C C . ASP A 1 122 ? 27.139 19.094 -33.539 1.00 47.91 122 ASP A C 1
ATOM 1002 O O . ASP A 1 122 ? 26.041 19.003 -32.985 1.00 47.91 122 ASP A O 1
ATOM 1006 N N . PRO A 1 123 ? 28.278 19.002 -32.820 1.00 47.38 123 PRO A N 1
ATOM 1007 C CA . PRO A 1 123 ? 28.309 18.832 -31.362 1.00 47.38 123 PRO A CA 1
ATOM 1008 C C . PRO A 1 123 ? 27.529 19.903 -30.579 1.00 47.38 123 PRO A C 1
ATOM 1010 O O . PRO A 1 123 ? 27.306 19.746 -29.378 1.00 47.38 123 PRO A O 1
ATOM 1013 N N . THR A 1 124 ? 27.141 20.997 -31.241 1.00 51.50 124 THR A N 1
ATOM 1014 C CA . THR A 1 124 ? 26.300 22.069 -30.698 1.00 51.50 124 THR A CA 1
ATOM 1015 C C . THR A 1 124 ? 24.785 21.841 -30.846 1.00 51.50 124 THR A C 1
ATOM 1017 O O . THR A 1 124 ? 24.020 22.564 -30.212 1.00 51.50 124 THR A O 1
ATOM 1020 N N . ASP A 1 125 ? 24.341 20.822 -31.594 1.00 59.41 125 ASP A N 1
ATOM 1021 C CA . ASP A 1 125 ? 22.931 20.534 -31.918 1.00 59.41 125 ASP A CA 1
ATOM 1022 C C . ASP A 1 125 ? 22.390 19.340 -31.101 1.00 59.41 125 ASP A C 1
ATOM 1024 O O . ASP A 1 125 ? 21.946 18.313 -31.619 1.00 59.41 125 ASP A O 1
ATOM 1028 N N . ILE A 1 126 ? 22.505 19.432 -29.772 1.00 67.25 126 ILE A N 1
ATOM 1029 C CA . ILE A 1 126 ? 21.975 18.419 -28.850 1.00 67.25 126 ILE A CA 1
ATOM 1030 C C . ILE A 1 126 ? 20.457 18.584 -28.771 1.00 67.25 126 ILE A C 1
ATOM 1032 O O . ILE A 1 126 ? 19.952 19.660 -28.456 1.00 67.25 126 ILE A O 1
ATOM 1036 N N . CYS A 1 127 ? 19.715 17.501 -28.999 1.00 75.69 127 CYS A N 1
ATOM 1037 C CA . CYS A 1 127 ? 18.262 17.543 -28.897 1.00 75.69 127 CYS A CA 1
ATOM 1038 C C . CYS A 1 127 ? 17.817 17.884 -27.466 1.00 75.69 127 CYS A C 1
ATOM 1040 O O . CYS A 1 127 ? 18.171 17.183 -26.521 1.00 75.69 127 CYS A O 1
ATOM 1042 N N . GLU A 1 128 ? 16.988 18.911 -27.286 1.00 81.69 128 GLU A N 1
ATOM 1043 C CA . GLU A 1 128 ? 16.452 19.303 -25.971 1.00 81.69 128 GLU A CA 1
ATOM 1044 C C . GLU A 1 128 ? 15.049 18.735 -25.687 1.00 81.69 128 GLU A C 1
ATOM 1046 O O . GLU A 1 128 ? 14.412 19.089 -24.690 1.00 81.69 128 GLU A O 1
ATOM 1051 N N . TRP A 1 129 ? 14.536 17.863 -26.560 1.00 83.88 129 TRP A N 1
ATOM 1052 C CA . TRP A 1 129 ? 13.157 17.393 -26.478 1.00 83.88 129 TRP A CA 1
ATOM 1053 C C . TRP A 1 129 ? 12.883 16.580 -25.208 1.00 83.88 129 TRP A C 1
ATOM 1055 O O . TRP A 1 129 ? 13.611 15.650 -24.846 1.00 83.88 129 TRP A O 1
ATOM 1065 N N . LYS A 1 130 ? 11.768 16.923 -24.559 1.00 84.25 130 LYS A N 1
ATOM 1066 C CA . LYS A 1 130 ? 11.192 16.222 -23.412 1.00 84.25 130 LYS A CA 1
ATOM 1067 C C . LYS A 1 130 ? 9.692 16.109 -23.637 1.00 84.25 130 LYS A C 1
ATOM 1069 O O . LYS A 1 130 ? 9.042 17.107 -23.943 1.00 84.25 130 LYS A O 1
ATOM 1074 N N . GLY A 1 131 ? 9.140 14.920 -23.456 1.00 84.56 131 GLY A N 1
ATOM 1075 C CA . GLY A 1 131 ? 7.723 14.675 -23.702 1.00 84.56 131 GLY A CA 1
ATOM 1076 C C . GLY A 1 131 ? 7.257 13.348 -23.130 1.00 84.56 131 GLY A C 1
ATOM 1077 O O . GLY A 1 131 ? 7.994 12.680 -22.406 1.00 84.56 131 GLY A O 1
ATOM 1078 N N . ILE A 1 132 ? 6.017 12.974 -23.435 1.00 84.69 132 ILE A N 1
ATOM 1079 C CA . ILE A 1 132 ? 5.487 11.659 -23.070 1.00 84.69 132 ILE A CA 1
ATOM 1080 C C . ILE A 1 132 ? 6.033 10.582 -24.011 1.00 84.69 132 ILE A C 1
ATOM 1082 O O . ILE A 1 132 ? 6.306 10.847 -25.181 1.00 84.69 132 ILE A O 1
ATOM 1086 N N . ASN A 1 133 ? 6.166 9.356 -23.507 1.00 79.75 133 ASN A N 1
ATOM 1087 C CA . ASN A 1 133 ? 6.729 8.231 -24.253 1.00 79.75 133 ASN A CA 1
ATOM 1088 C C . ASN A 1 133 ? 6.024 7.990 -25.598 1.00 79.75 133 ASN A C 1
ATOM 1090 O O . ASN A 1 133 ? 6.679 7.840 -26.626 1.00 79.75 133 ASN A O 1
ATOM 1094 N N . LYS A 1 134 ? 4.693 8.093 -25.615 1.00 81.38 134 LYS A N 1
ATOM 1095 C CA . LYS A 1 134 ? 3.869 7.965 -26.824 1.00 81.38 134 LYS A CA 1
ATOM 1096 C C . LYS A 1 134 ? 4.303 8.869 -27.990 1.00 81.38 134 LYS A C 1
ATOM 1098 O O . LYS A 1 134 ? 4.138 8.491 -29.146 1.00 81.38 134 LYS A O 1
ATOM 1103 N N . ASP A 1 135 ? 4.857 10.043 -27.697 1.00 84.88 135 ASP A N 1
ATOM 1104 C CA . ASP A 1 135 ? 5.204 11.044 -28.710 1.00 84.88 135 ASP A CA 1
ATOM 1105 C C . ASP A 1 135 ? 6.665 10.935 -29.182 1.00 84.88 135 ASP A C 1
ATOM 1107 O O . ASP A 1 135 ? 7.053 11.600 -30.145 1.00 84.88 135 ASP A O 1
ATOM 1111 N N . LEU A 1 136 ? 7.485 10.087 -28.547 1.00 82.44 136 LEU A N 1
ATOM 1112 C CA . LEU A 1 136 ? 8.920 9.989 -28.829 1.00 82.44 136 LEU A CA 1
ATOM 1113 C C . LEU A 1 136 ? 9.211 9.582 -30.269 1.00 82.44 136 LEU A C 1
ATOM 1115 O O . LEU A 1 136 ? 10.055 10.186 -30.923 1.00 82.44 136 LEU A O 1
ATOM 1119 N N . ILE A 1 137 ? 8.521 8.568 -30.781 1.00 79.88 137 ILE A N 1
ATOM 1120 C CA . ILE A 1 137 ? 8.784 8.060 -32.133 1.00 79.88 137 ILE A CA 1
ATOM 1121 C C . ILE A 1 137 ? 8.393 9.104 -33.171 1.00 79.88 137 ILE A C 1
ATOM 1123 O O . ILE A 1 137 ? 9.108 9.311 -34.151 1.00 79.88 137 ILE A O 1
ATOM 1127 N N . GLN A 1 138 ? 7.287 9.813 -32.937 1.00 84.75 138 GLN A N 1
ATOM 1128 C CA . GLN A 1 138 ? 6.882 10.914 -33.800 1.00 84.75 138 GLN A CA 1
ATOM 1129 C C . GLN A 1 138 ? 7.908 12.052 -33.769 1.00 84.75 138 GLN A C 1
ATOM 1131 O O . GLN A 1 138 ? 8.220 12.620 -34.815 1.00 84.75 138 GLN A O 1
ATOM 1136 N N . HIS A 1 139 ? 8.461 12.361 -32.595 1.00 85.69 139 HIS A N 1
ATOM 1137 C CA . HIS A 1 139 ? 9.555 13.315 -32.465 1.00 85.69 139 HIS A CA 1
ATOM 1138 C C . HIS A 1 139 ? 10.801 12.861 -33.242 1.00 85.69 139 HIS A C 1
ATOM 1140 O O . HIS A 1 139 ? 11.306 13.638 -34.048 1.00 85.69 139 HIS A O 1
ATOM 1146 N N . ILE A 1 140 ? 11.255 11.612 -33.082 1.00 81.25 140 ILE A N 1
ATOM 1147 C CA . ILE A 1 140 ? 12.431 11.087 -33.798 1.00 81.25 140 ILE A CA 1
ATOM 1148 C C . ILE A 1 140 ? 12.211 11.147 -35.315 1.00 81.25 140 ILE A C 1
ATOM 1150 O O . ILE A 1 140 ? 13.072 11.640 -36.036 1.00 81.25 140 ILE A O 1
ATOM 1154 N N . ARG A 1 141 ? 11.035 10.743 -35.809 1.00 83.25 141 ARG A N 1
ATOM 1155 C CA . ARG A 1 141 ? 10.697 10.813 -37.241 1.00 83.25 141 ARG A CA 1
ATOM 1156 C C . ARG A 1 141 ? 10.719 12.238 -37.798 1.00 83.25 141 ARG A C 1
ATOM 1158 O O . ARG A 1 141 ? 11.106 12.427 -38.945 1.00 83.25 141 ARG A O 1
ATOM 1165 N N . ASN A 1 142 ? 10.302 13.226 -37.008 1.00 83.88 142 ASN A N 1
ATOM 1166 C CA . ASN A 1 142 ? 10.185 14.612 -37.464 1.00 83.88 142 ASN A CA 1
ATOM 1167 C C . ASN A 1 142 ? 11.488 15.407 -37.318 1.00 83.88 142 ASN A C 1
ATOM 1169 O O . ASN A 1 142 ? 11.805 16.227 -38.173 1.00 83.88 142 ASN A O 1
ATOM 1173 N N . SER A 1 143 ? 12.205 15.205 -36.215 1.00 80.88 143 SER A N 1
ATOM 1174 C CA . SER A 1 143 ? 13.371 16.007 -35.827 1.00 80.88 143 SER A CA 1
ATOM 1175 C C . SER A 1 143 ? 14.699 15.309 -36.121 1.00 80.88 143 SER A C 1
ATOM 1177 O O . SER A 1 143 ? 15.714 15.981 -36.254 1.00 80.88 143 SER A O 1
ATOM 1179 N N . HIS A 1 144 ? 14.695 13.981 -36.254 1.00 78.69 144 HIS A N 1
ATOM 1180 C CA . HIS A 1 144 ? 15.883 13.154 -36.474 1.00 78.69 144 HIS A CA 1
ATOM 1181 C C . HIS A 1 144 ? 15.683 12.166 -37.632 1.00 78.69 144 HIS A C 1
ATOM 1183 O O . HIS A 1 144 ? 16.196 11.049 -37.602 1.00 78.69 144 HIS A O 1
ATOM 1189 N N . SER A 1 145 ? 14.961 12.574 -38.684 1.00 76.25 145 SER A N 1
ATOM 1190 C CA . SER A 1 145 ? 14.710 11.741 -39.873 1.00 76.25 145 SER A CA 1
ATOM 1191 C C . SER A 1 145 ? 15.993 11.204 -40.512 1.00 76.25 145 SER A C 1
ATOM 1193 O O . SER A 1 145 ? 15.994 10.112 -41.064 1.00 76.25 145 SER A O 1
ATOM 1195 N N . ASN A 1 146 ? 17.092 11.957 -40.414 1.00 72.69 146 ASN A N 1
ATOM 1196 C CA . ASN A 1 146 ? 18.393 11.588 -40.976 1.00 72.69 146 ASN A CA 1
ATOM 1197 C C . ASN A 1 146 ? 19.095 10.468 -40.188 1.00 72.69 146 ASN A C 1
ATOM 1199 O O . ASN A 1 146 ? 20.022 9.855 -40.704 1.00 72.69 146 ASN A O 1
ATOM 1203 N N . CYS A 1 147 ? 18.661 10.204 -38.953 1.00 72.62 147 CYS A N 1
ATOM 1204 C CA . CYS A 1 147 ? 19.180 9.134 -38.104 1.00 72.62 147 CYS A CA 1
ATOM 1205 C C . CYS A 1 147 ? 18.383 7.826 -38.253 1.00 72.62 147 CYS A C 1
ATOM 1207 O O . CYS A 1 147 ? 18.770 6.820 -37.663 1.00 72.62 147 CYS A O 1
ATOM 1209 N N . VAL A 1 148 ? 17.260 7.840 -38.988 1.00 73.94 148 VAL A N 1
ATOM 1210 C CA . VAL A 1 148 ? 16.378 6.680 -39.177 1.00 73.94 148 VAL A CA 1
ATOM 1211 C C . VAL A 1 148 ? 16.680 6.007 -40.513 1.00 73.94 148 VAL A C 1
ATOM 1213 O O . VAL A 1 148 ? 16.470 6.590 -41.576 1.00 73.94 148 VAL A O 1
ATOM 1216 N N . SER A 1 149 ? 17.125 4.754 -40.461 1.00 75.75 149 SER A N 1
ATOM 1217 C CA . SER A 1 149 ? 17.381 3.939 -41.652 1.00 75.75 149 SER A CA 1
ATOM 1218 C C . SER A 1 149 ? 16.128 3.166 -42.088 1.00 75.75 149 SER A C 1
ATOM 1220 O O . SER A 1 149 ? 15.480 2.502 -41.280 1.00 75.75 149 SER A O 1
ATOM 1222 N N . ASN A 1 150 ? 15.810 3.199 -43.389 1.00 63.47 150 ASN A N 1
ATOM 1223 C CA . ASN A 1 150 ? 14.686 2.461 -44.007 1.00 63.47 150 ASN A CA 1
ATOM 1224 C C . ASN A 1 150 ? 15.054 1.024 -44.436 1.00 63.47 150 ASN A C 1
ATOM 1226 O O . ASN A 1 150 ? 14.348 0.392 -45.222 1.00 63.47 150 ASN A O 1
ATOM 1230 N N . SER A 1 151 ? 16.201 0.532 -43.987 1.00 62.44 151 SER A N 1
ATOM 1231 C CA . SER A 1 151 ? 16.778 -0.766 -44.324 1.00 62.44 151 SER A CA 1
ATOM 1232 C C . SER A 1 151 ? 17.249 -1.452 -43.035 1.00 62.44 151 SER A C 1
ATOM 1234 O O . SER A 1 151 ? 17.407 -0.799 -42.003 1.00 62.44 151 SER A O 1
ATOM 1236 N N . ASN A 1 152 ? 17.507 -2.765 -43.080 1.00 60.66 152 ASN A N 1
ATOM 1237 C CA . ASN A 1 152 ? 18.052 -3.568 -41.963 1.00 60.66 152 ASN A CA 1
ATOM 1238 C C . ASN A 1 152 ? 19.492 -3.152 -41.546 1.00 60.66 152 ASN A C 1
ATOM 1240 O O . ASN A 1 152 ? 20.267 -3.963 -41.023 1.00 60.66 152 ASN A O 1
ATOM 1244 N N . GLU A 1 153 ? 19.925 -1.938 -41.889 1.00 60.50 153 GLU A N 1
ATOM 1245 C CA . GLU A 1 153 ? 21.325 -1.638 -42.149 1.00 60.50 153 GLU A CA 1
ATOM 1246 C C . GLU A 1 153 ? 22.101 -1.032 -40.970 1.00 60.50 153 GLU A C 1
ATOM 1248 O O . GLU A 1 153 ? 21.836 0.073 -40.505 1.00 60.50 153 GLU A O 1
ATOM 1253 N N . LEU A 1 154 ? 23.138 -1.793 -40.596 1.00 60.84 154 LEU A N 1
ATOM 1254 C CA . LEU A 1 154 ? 24.565 -1.438 -40.584 1.00 60.84 154 LEU A CA 1
ATOM 1255 C C . LEU A 1 154 ? 25.033 -0.382 -39.565 1.00 60.84 154 LEU A C 1
ATOM 1257 O O . LEU A 1 154 ? 25.393 0.737 -39.921 1.00 60.84 154 LEU A O 1
ATOM 1261 N N . ALA A 1 155 ? 25.203 -0.797 -38.303 1.00 61.88 155 ALA A N 1
ATOM 1262 C CA . ALA A 1 155 ? 26.179 -0.136 -37.425 1.00 61.88 155 ALA A CA 1
ATOM 1263 C C . ALA A 1 155 ? 27.599 -0.519 -37.846 1.00 61.88 155 ALA A C 1
ATOM 1265 O O . ALA A 1 155 ? 27.930 -1.704 -37.881 1.00 61.88 155 ALA A O 1
ATOM 1266 N N . ILE A 1 156 ? 28.457 0.472 -38.086 1.00 65.12 156 ILE A N 1
ATOM 1267 C CA . ILE A 1 156 ? 29.895 0.245 -38.244 1.00 65.12 156 ILE A CA 1
ATOM 1268 C C . ILE A 1 156 ? 30.553 0.307 -36.857 1.00 65.12 156 ILE A C 1
ATOM 1270 O O . ILE A 1 156 ? 30.489 1.317 -36.147 1.00 65.12 156 ILE A O 1
ATOM 1274 N N . LEU A 1 157 ? 31.175 -0.796 -36.449 1.00 66.19 157 LEU A N 1
ATOM 1275 C CA . LEU A 1 157 ? 32.007 -0.876 -35.251 1.00 66.19 157 LEU A CA 1
ATOM 1276 C C . LEU A 1 157 ? 33.477 -0.812 -35.652 1.00 66.19 157 LEU A C 1
ATOM 1278 O O . LEU A 1 157 ? 33.900 -1.553 -36.535 1.00 66.19 157 LEU A O 1
ATOM 1282 N N . SER A 1 158 ? 34.232 0.066 -34.994 1.00 66.56 158 SER A N 1
ATOM 1283 C CA . SER A 1 158 ? 35.679 0.214 -35.156 1.00 66.56 158 SER A CA 1
ATOM 1284 C C . SER A 1 158 ? 36.299 -0.206 -33.831 1.00 66.56 158 SER A C 1
ATOM 1286 O O . SER A 1 158 ? 36.375 0.585 -32.895 1.00 66.56 158 SER A O 1
ATOM 1288 N N . LEU A 1 159 ? 36.681 -1.479 -33.718 1.00 65.69 159 LEU A N 1
ATOM 1289 C CA . LEU A 1 159 ? 37.133 -2.084 -32.463 1.00 65.69 159 LEU A CA 1
ATOM 1290 C C . LEU A 1 159 ? 38.341 -1.344 -31.869 1.00 65.69 159 LEU A C 1
ATOM 1292 O O . LEU A 1 159 ? 38.435 -1.204 -30.656 1.00 65.69 159 LEU A O 1
ATOM 1296 N N . ASP A 1 160 ? 39.233 -0.814 -32.703 1.00 62.06 160 ASP A N 1
ATOM 1297 C CA . ASP A 1 160 ? 40.440 -0.114 -32.254 1.00 62.06 160 ASP A CA 1
ATOM 1298 C C . ASP A 1 160 ? 40.191 1.315 -31.752 1.00 62.06 160 ASP A C 1
ATOM 1300 O O . ASP A 1 160 ? 40.924 1.809 -30.890 1.00 62.06 160 ASP A O 1
ATOM 1304 N N . GLU A 1 161 ? 39.212 2.026 -32.309 1.00 61.44 161 GLU A N 1
ATOM 1305 C CA . GL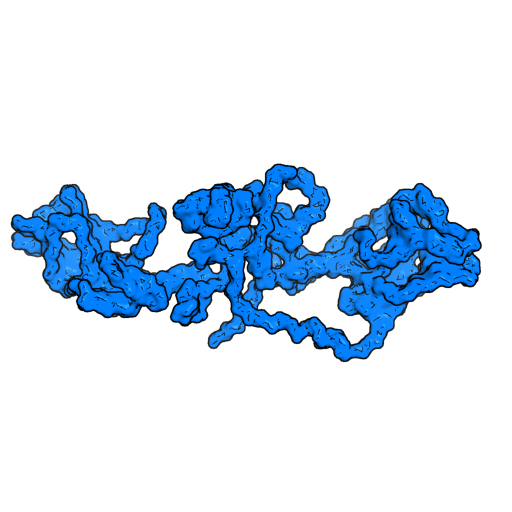U A 1 161 ? 38.810 3.354 -31.822 1.00 61.44 161 GLU A CA 1
ATOM 1306 C C . GLU A 1 161 ? 37.901 3.218 -30.603 1.00 61.44 161 GLU A C 1
ATOM 1308 O O . GLU A 1 161 ? 38.079 3.929 -29.612 1.00 61.44 161 GLU A O 1
ATOM 1313 N N . ASP A 1 162 ? 37.003 2.233 -30.635 1.00 61.44 162 ASP A N 1
ATOM 1314 C CA . ASP A 1 162 ? 36.046 1.994 -29.569 1.00 61.44 162 ASP A CA 1
ATOM 1315 C C . ASP A 1 162 ? 36.715 1.449 -28.286 1.00 61.44 162 ASP A C 1
ATOM 1317 O O . ASP A 1 162 ? 36.281 1.769 -27.183 1.00 61.44 162 ASP A O 1
ATOM 1321 N N . MET A 1 163 ? 37.833 0.711 -28.394 1.00 55.84 163 MET A N 1
ATOM 1322 C CA . MET A 1 163 ? 38.640 0.283 -27.235 1.00 55.84 163 MET A CA 1
ATOM 1323 C C . MET A 1 163 ? 39.443 1.423 -26.576 1.00 55.84 163 MET A C 1
ATOM 1325 O O . MET A 1 163 ? 39.878 1.277 -25.429 1.00 55.84 163 MET A O 1
ATOM 1329 N N . ARG A 1 164 ? 39.674 2.544 -27.279 1.00 56.16 164 ARG A N 1
ATOM 1330 C CA . ARG A 1 164 ? 40.449 3.699 -26.777 1.00 56.16 164 ARG A CA 1
ATOM 1331 C C . ARG A 1 164 ? 39.597 4.728 -26.029 1.00 56.16 164 ARG A C 1
ATOM 1333 O O . ARG A 1 164 ? 40.147 5.453 -25.203 1.00 56.16 164 ARG A O 1
ATOM 1340 N N . ASN A 1 165 ? 38.292 4.765 -26.284 1.00 59.19 165 ASN A N 1
ATOM 1341 C CA . ASN A 1 165 ? 37.345 5.680 -25.651 1.00 59.19 165 ASN A CA 1
ATOM 1342 C C . ASN A 1 165 ? 36.554 4.968 -24.541 1.00 59.19 165 ASN A C 1
ATOM 1344 O O . ASN A 1 165 ? 36.051 3.865 -24.729 1.00 59.19 165 ASN A O 1
ATOM 1348 N N . ASP A 1 166 ? 36.410 5.611 -23.379 1.00 51.59 166 ASP A N 1
ATOM 1349 C CA . ASP A 1 166 ? 35.726 5.015 -22.220 1.00 51.59 166 ASP A CA 1
ATOM 1350 C C . ASP A 1 166 ? 34.182 4.948 -22.370 1.00 51.59 166 ASP A C 1
ATOM 1352 O O . ASP A 1 166 ? 33.531 4.293 -21.559 1.00 51.59 166 ASP A O 1
ATOM 1356 N N . GLU A 1 167 ? 33.587 5.549 -23.417 1.00 56.75 167 GLU A N 1
ATOM 1357 C CA . GLU A 1 167 ? 32.124 5.626 -23.625 1.00 56.75 167 GLU A CA 1
ATOM 1358 C C . GLU A 1 167 ? 31.677 5.438 -25.098 1.00 56.75 167 GLU A C 1
ATOM 1360 O O . GLU A 1 167 ? 31.007 6.292 -25.675 1.00 56.75 167 GLU A O 1
ATOM 1365 N N . CYS A 1 168 ? 32.002 4.306 -25.730 1.00 61.53 168 CYS A N 1
ATOM 1366 C CA . CYS A 1 168 ? 31.566 3.993 -27.106 1.00 61.53 168 CYS A CA 1
ATOM 1367 C C . CYS A 1 168 ? 30.194 3.305 -27.190 1.00 61.53 168 CYS A C 1
ATOM 1369 O O . CYS A 1 168 ? 30.053 2.221 -27.765 1.00 61.53 168 CYS A O 1
ATOM 1371 N N . ASN A 1 169 ? 29.170 3.930 -26.607 1.00 71.56 169 ASN A N 1
ATOM 1372 C CA . ASN A 1 169 ? 27.798 3.445 -26.740 1.00 71.56 169 ASN A CA 1
ATOM 1373 C C . ASN A 1 169 ? 27.208 3.907 -28.076 1.00 71.56 169 ASN A C 1
ATOM 1375 O O . ASN A 1 169 ? 27.334 5.070 -28.445 1.00 71.56 169 ASN A O 1
ATOM 1379 N N . LYS A 1 170 ? 26.540 3.005 -28.793 1.00 74.06 170 LYS A N 1
ATOM 1380 C CA . LYS A 1 170 ? 25.957 3.282 -30.112 1.00 74.06 170 LYS A CA 1
ATOM 1381 C C . LYS A 1 170 ? 24.452 3.057 -30.078 1.00 74.06 170 LYS A C 1
ATOM 1383 O O . LYS A 1 170 ? 23.982 2.122 -29.427 1.00 74.06 170 LYS A O 1
ATOM 1388 N N . ILE A 1 171 ? 23.699 3.909 -30.768 1.00 75.06 171 ILE A N 1
ATOM 1389 C CA . ILE A 1 171 ? 22.244 3.787 -30.909 1.00 75.06 171 ILE A CA 1
ATOM 1390 C C . ILE A 1 171 ? 21.871 3.865 -32.382 1.00 75.06 171 ILE A C 1
ATOM 1392 O O . ILE A 1 171 ? 22.353 4.734 -33.102 1.00 75.06 171 ILE A O 1
ATOM 1396 N N . LEU A 1 172 ? 21.015 2.958 -32.833 1.00 77.75 172 LEU A N 1
ATOM 1397 C CA . LEU A 1 172 ? 20.536 2.887 -34.209 1.00 77.75 172 LEU A CA 1
ATOM 1398 C C . LEU A 1 172 ? 19.019 2.953 -34.216 1.00 77.75 172 LEU A C 1
ATOM 1400 O O . LEU A 1 172 ? 18.379 2.227 -33.455 1.00 77.75 172 LEU A O 1
ATOM 1404 N N . PHE A 1 173 ? 18.463 3.764 -35.108 1.00 81.12 173 PHE A N 1
ATOM 1405 C CA . PHE A 1 173 ? 17.027 3.843 -35.355 1.00 81.12 173 PHE A CA 1
ATOM 1406 C C . PHE A 1 173 ? 16.739 3.261 -36.734 1.00 81.12 173 PHE A C 1
ATOM 1408 O O . PHE A 1 173 ? 17.343 3.676 -37.722 1.00 81.12 173 PHE A O 1
ATOM 1415 N N . PHE A 1 174 ? 15.831 2.295 -36.815 1.00 80.50 174 PHE A N 1
ATOM 1416 C CA . PHE A 1 174 ? 15.510 1.643 -38.081 1.00 80.50 174 PHE A CA 1
ATOM 1417 C C . PHE A 1 174 ? 14.049 1.202 -38.128 1.00 80.50 174 PHE A C 1
ATOM 1419 O O . PHE A 1 174 ? 13.420 0.979 -37.093 1.00 80.50 174 PHE A O 1
ATOM 1426 N N . GLU A 1 175 ? 13.493 1.097 -39.333 1.00 78.25 175 GLU A N 1
ATOM 1427 C CA . GLU A 1 175 ? 12.104 0.684 -39.547 1.00 78.25 175 GLU A CA 1
ATOM 1428 C C . GLU A 1 175 ? 12.043 -0.575 -40.422 1.00 78.25 175 GLU A C 1
ATOM 1430 O O . GLU A 1 175 ? 12.579 -0.600 -41.529 1.00 78.25 175 GLU A O 1
ATOM 1435 N N . VAL A 1 176 ? 11.390 -1.630 -39.920 1.00 70.81 176 VAL A N 1
ATOM 1436 C CA . VAL A 1 176 ? 11.243 -2.926 -40.609 1.00 70.81 176 VAL A CA 1
ATOM 1437 C C . VAL A 1 176 ? 9.764 -3.270 -40.701 1.00 70.81 176 VAL A C 1
ATOM 1439 O O . VAL A 1 176 ? 9.084 -3.346 -39.681 1.00 70.81 176 VAL A O 1
ATOM 1442 N N . ASP A 1 177 ? 9.249 -3.465 -41.918 1.00 69.31 177 ASP A N 1
ATOM 1443 C CA . ASP A 1 177 ? 7.844 -3.820 -42.180 1.00 69.31 177 ASP A CA 1
ATOM 1444 C C . ASP A 1 177 ? 6.816 -2.895 -41.481 1.00 69.31 177 ASP A C 1
ATOM 1446 O O . ASP A 1 177 ? 5.746 -3.328 -41.048 1.00 69.31 177 ASP A O 1
ATOM 1450 N N . GLY A 1 178 ? 7.144 -1.601 -41.362 1.00 72.12 178 GLY A N 1
ATOM 1451 C CA . GLY A 1 178 ? 6.315 -0.583 -40.699 1.00 72.12 178 GLY A CA 1
ATOM 1452 C C . GLY A 1 178 ? 6.431 -0.550 -39.169 1.00 72.12 178 GLY A C 1
ATOM 1453 O O . GLY A 1 178 ? 5.667 0.158 -38.512 1.00 72.12 178 GLY A O 1
ATOM 1454 N N . ILE A 1 179 ? 7.360 -1.315 -38.590 1.00 76.50 179 ILE A N 1
ATOM 1455 C CA . ILE A 1 179 ? 7.649 -1.345 -37.153 1.00 76.50 179 ILE A CA 1
ATOM 1456 C C . ILE A 1 179 ? 8.935 -0.571 -36.894 1.00 76.50 179 ILE A C 1
ATOM 1458 O O . ILE A 1 179 ? 9.994 -0.909 -37.423 1.00 76.50 179 ILE A O 1
ATOM 1462 N N . PHE A 1 180 ? 8.841 0.450 -36.046 1.00 81.75 180 PHE A N 1
ATOM 1463 C CA . PHE A 1 180 ? 9.994 1.226 -35.610 1.00 81.75 180 PHE A CA 1
ATOM 1464 C C . PHE A 1 180 ? 10.767 0.470 -34.525 1.00 81.75 180 PHE A C 1
ATOM 1466 O O . PHE A 1 180 ? 10.175 -0.008 -33.550 1.00 81.75 180 PHE A O 1
ATOM 1473 N N . ALA A 1 181 ? 12.083 0.381 -34.685 1.00 82.19 181 ALA A N 1
ATOM 1474 C CA . ALA A 1 181 ? 12.980 -0.309 -33.777 1.00 82.19 181 ALA A CA 1
ATOM 1475 C C . ALA A 1 181 ? 14.211 0.541 -33.432 1.00 82.19 181 ALA A C 1
ATOM 1477 O O . ALA A 1 181 ? 14.698 1.343 -34.231 1.00 82.19 181 ALA A O 1
ATOM 1478 N N . ILE A 1 182 ? 14.720 0.346 -32.216 1.00 80.94 182 ILE A N 1
ATOM 1479 C CA . ILE A 1 182 ? 15.934 0.974 -31.699 1.00 80.94 182 ILE A CA 1
ATOM 1480 C C . ILE A 1 182 ? 16.903 -0.125 -31.271 1.00 80.94 182 ILE A C 1
ATOM 1482 O O . ILE A 1 182 ? 16.589 -0.888 -30.362 1.00 80.94 182 ILE A O 1
ATOM 1486 N N . ALA A 1 183 ? 18.095 -0.188 -31.863 1.00 80.62 183 ALA A N 1
ATOM 1487 C CA . ALA A 1 183 ? 19.174 -1.037 -31.358 1.00 80.62 183 ALA A CA 1
ATOM 1488 C C . ALA A 1 183 ? 20.146 -0.199 -30.529 1.00 80.62 183 ALA A C 1
ATOM 1490 O O . ALA A 1 183 ? 20.648 0.819 -31.001 1.00 80.62 183 ALA A O 1
ATOM 1491 N N . VAL A 1 184 ? 20.427 -0.636 -29.303 1.00 78.12 184 VAL A N 1
ATOM 1492 C CA . VAL A 1 184 ? 21.395 0.010 -28.413 1.00 78.12 184 VAL A CA 1
ATOM 1493 C C . VAL A 1 184 ? 22.540 -0.951 -28.122 1.00 78.12 184 VAL A C 1
ATOM 1495 O O . VAL A 1 184 ? 22.321 -2.095 -27.717 1.00 78.12 184 VAL A O 1
ATOM 1498 N N . LEU A 1 185 ? 23.763 -0.477 -28.335 1.00 78.12 185 LEU A N 1
ATOM 1499 C CA . LEU A 1 185 ? 25.017 -1.192 -28.131 1.00 78.12 185 LEU A CA 1
ATOM 1500 C C . LEU A 1 185 ? 25.791 -0.504 -27.009 1.00 78.12 185 LEU A C 1
ATOM 1502 O O . LEU A 1 185 ? 26.115 0.677 -27.119 1.00 78.12 185 LEU A O 1
ATOM 1506 N N . TYR A 1 186 ? 26.097 -1.246 -25.949 1.00 76.31 186 TYR A N 1
ATOM 1507 C CA . TYR A 1 186 ? 26.875 -0.754 -24.813 1.00 76.31 186 TYR A CA 1
ATOM 1508 C C . TYR A 1 186 ? 28.207 -1.477 -24.705 1.00 76.31 186 TYR A C 1
ATOM 1510 O O . TYR A 1 186 ? 28.222 -2.705 -24.633 1.00 76.31 186 TYR A O 1
ATOM 1518 N N . TYR A 1 187 ? 29.304 -0.724 -24.643 1.00 76.19 187 TYR A N 1
ATOM 1519 C CA . TYR A 1 187 ? 30.643 -1.285 -24.478 1.00 76.19 187 TYR A CA 1
ATOM 1520 C C . TYR A 1 187 ? 31.020 -1.406 -22.998 1.00 76.19 187 TYR A C 1
ATOM 1522 O O . TYR A 1 187 ? 30.937 -0.436 -22.244 1.00 76.19 187 TYR A O 1
ATOM 1530 N N . PHE A 1 188 ? 31.473 -2.588 -22.572 1.00 74.31 188 PHE A N 1
ATOM 1531 C CA . PHE A 1 188 ? 31.980 -2.815 -21.219 1.00 74.31 188 PHE A CA 1
ATOM 1532 C C . PHE A 1 188 ? 33.469 -3.147 -21.243 1.00 74.31 188 PHE A C 1
ATOM 1534 O O . PHE A 1 188 ? 33.862 -4.302 -21.383 1.00 74.31 188 PHE A O 1
ATOM 1541 N N . LYS A 1 189 ? 34.301 -2.134 -20.987 1.00 71.38 189 LYS A N 1
ATOM 1542 C CA . LYS A 1 189 ? 35.767 -2.250 -20.965 1.00 71.38 189 LYS A CA 1
ATOM 1543 C C . LYS A 1 189 ? 36.298 -3.353 -20.042 1.00 71.38 189 LYS A C 1
ATOM 1545 O O . LYS A 1 189 ? 37.222 -4.060 -20.411 1.00 71.38 189 LYS A O 1
ATOM 1550 N N . ASN A 1 190 ? 35.696 -3.544 -18.863 1.00 73.31 190 ASN A N 1
ATOM 1551 C CA . ASN A 1 190 ? 36.150 -4.555 -17.892 1.00 73.31 190 ASN A CA 1
ATOM 1552 C C . ASN A 1 190 ? 36.010 -6.002 -18.388 1.00 73.31 190 ASN A C 1
ATOM 1554 O O . ASN A 1 190 ? 36.667 -6.884 -17.842 1.00 73.31 190 ASN A O 1
ATOM 1558 N N . PHE A 1 191 ? 35.115 -6.242 -19.346 1.00 71.31 191 PHE A N 1
ATOM 1559 C CA . PHE A 1 191 ? 34.805 -7.570 -19.875 1.00 71.31 191 PHE A CA 1
ATOM 1560 C C . PHE A 1 191 ? 35.132 -7.695 -21.367 1.00 71.31 191 PHE A C 1
ATOM 1562 O O . PHE A 1 191 ? 34.899 -8.753 -21.932 1.00 71.31 191 PHE A O 1
ATOM 1569 N N . GLU A 1 192 ? 35.633 -6.622 -21.993 1.00 75.25 192 GLU A N 1
ATOM 1570 C CA . GLU A 1 192 ? 35.887 -6.530 -23.436 1.00 75.25 192 GLU A CA 1
ATOM 1571 C C . GLU A 1 192 ? 34.731 -7.092 -24.286 1.00 75.25 192 GLU A C 1
ATOM 1573 O O . GLU A 1 192 ? 34.927 -7.858 -25.228 1.00 75.25 192 GLU A O 1
ATOM 1578 N N . CYS A 1 193 ? 33.495 -6.714 -23.951 1.00 77.38 193 CYS A N 1
ATOM 1579 C CA . CYS A 1 193 ? 32.306 -7.170 -24.664 1.00 77.38 193 CYS A CA 1
ATOM 1580 C C . CYS A 1 193 ? 31.311 -6.033 -24.921 1.00 77.38 193 CYS A C 1
ATOM 1582 O O . CYS A 1 193 ? 31.263 -5.034 -24.190 1.00 77.38 193 CYS A O 1
ATOM 1584 N N . TYR A 1 194 ? 30.508 -6.192 -25.976 1.00 78.50 194 TYR A N 1
ATOM 1585 C CA . TYR A 1 194 ? 29.337 -5.352 -26.217 1.00 78.50 194 TYR A CA 1
ATOM 1586 C C . TYR A 1 194 ? 28.071 -6.061 -25.758 1.00 78.50 194 TYR A C 1
ATOM 1588 O O . TYR A 1 194 ? 27.887 -7.244 -26.020 1.00 78.50 194 TYR A O 1
ATOM 1596 N N . TYR A 1 195 ? 27.154 -5.320 -25.146 1.00 79.12 195 TYR A N 1
ATOM 1597 C CA . TYR A 1 195 ? 25.784 -5.781 -24.948 1.00 79.12 195 TYR A CA 1
ATOM 1598 C C . TYR A 1 195 ? 24.876 -5.106 -25.960 1.00 79.12 195 TYR A C 1
ATOM 1600 O O . TYR A 1 195 ? 24.804 -3.878 -26.012 1.00 79.12 195 TYR A O 1
ATOM 1608 N N . CYS A 1 196 ? 24.176 -5.919 -26.745 1.00 80.50 196 CYS A N 1
ATOM 1609 C CA . CYS A 1 196 ? 23.220 -5.455 -27.733 1.00 80.50 196 CYS A CA 1
ATOM 1610 C C . CYS A 1 196 ? 21.784 -5.714 -27.270 1.00 80.50 196 CYS A C 1
ATOM 1612 O O . CYS A 1 196 ? 21.440 -6.828 -26.866 1.00 80.50 196 CYS A O 1
ATOM 1614 N N . ASN A 1 197 ? 20.937 -4.688 -27.338 1.00 80.31 197 ASN A N 1
ATOM 1615 C CA . ASN A 1 197 ? 19.507 -4.821 -27.095 1.00 80.31 197 ASN A CA 1
ATOM 1616 C C . ASN A 1 197 ? 18.708 -4.135 -28.205 1.00 80.31 197 ASN A C 1
ATOM 1618 O O . ASN A 1 197 ? 19.035 -3.014 -28.592 1.00 80.31 197 ASN A O 1
ATOM 1622 N N . VAL A 1 198 ? 17.658 -4.798 -28.687 1.00 81.94 198 VAL A N 1
ATOM 1623 C CA . VAL A 1 198 ? 16.775 -4.285 -29.740 1.00 81.94 198 VAL A CA 1
ATOM 1624 C C . VAL A 1 198 ? 15.401 -4.035 -29.135 1.00 81.94 198 VAL A C 1
ATOM 1626 O O . VAL A 1 198 ? 14.762 -4.957 -28.636 1.00 81.94 198 VAL A O 1
ATOM 1629 N N . LEU A 1 199 ? 14.964 -2.781 -29.175 1.00 80.81 199 LEU A N 1
ATOM 1630 C CA . LEU A 1 199 ? 13.682 -2.303 -28.674 1.00 80.81 199 LEU A CA 1
ATOM 1631 C C . LEU A 1 199 ? 12.731 -2.071 -29.849 1.00 80.81 199 LEU A C 1
ATOM 1633 O O . LEU A 1 199 ? 13.155 -1.495 -30.846 1.00 80.81 199 LEU A O 1
ATOM 1637 N N . ILE A 1 200 ? 11.460 -2.448 -29.738 1.00 80.38 200 ILE A N 1
ATOM 1638 C CA . ILE A 1 200 ? 10.444 -2.179 -30.768 1.00 80.38 200 ILE A CA 1
ATOM 1639 C C . ILE A 1 200 ? 9.266 -1.374 -30.218 1.00 80.38 200 ILE A C 1
ATOM 1641 O O . ILE A 1 200 ? 8.919 -1.481 -29.039 1.00 80.38 200 ILE A O 1
ATOM 1645 N N . ASP A 1 201 ? 8.623 -0.595 -31.086 1.00 78.06 201 ASP A N 1
ATOM 1646 C CA . ASP A 1 201 ? 7.372 0.112 -30.791 1.00 78.06 201 ASP A CA 1
ATOM 1647 C C . ASP A 1 201 ? 6.177 -0.850 -30.744 1.00 78.06 201 ASP A C 1
ATOM 1649 O O . ASP A 1 201 ? 5.368 -0.956 -31.668 1.00 78.06 201 ASP A O 1
ATOM 1653 N N . SER A 1 202 ? 6.112 -1.655 -29.688 1.00 72.50 202 SER A N 1
ATOM 1654 C CA . SER A 1 202 ? 5.025 -2.605 -29.490 1.00 72.50 202 SER A CA 1
ATOM 1655 C C . SER A 1 202 ? 4.799 -2.907 -28.017 1.00 72.50 202 SER A C 1
ATOM 1657 O O . SER A 1 202 ? 5.664 -2.660 -27.176 1.00 72.50 202 SER A O 1
ATOM 1659 N N . SER A 1 203 ? 3.635 -3.469 -27.686 1.00 67.56 203 SER A N 1
ATOM 1660 C CA . SER A 1 203 ? 3.342 -3.886 -26.315 1.00 67.56 203 SER A CA 1
ATOM 1661 C C . SER A 1 203 ? 4.255 -5.044 -25.892 1.00 67.56 203 SER A C 1
ATOM 1663 O O . SER A 1 203 ? 4.694 -5.830 -26.729 1.00 67.56 203 SER A O 1
ATOM 1665 N N . PHE A 1 204 ? 4.511 -5.211 -24.590 1.00 66.06 204 PHE A N 1
ATOM 1666 C CA . PHE A 1 204 ? 5.303 -6.345 -24.084 1.00 66.06 204 PHE A CA 1
ATOM 1667 C C . PHE A 1 204 ? 4.752 -7.706 -24.524 1.00 66.06 204 PHE A C 1
ATOM 1669 O O . PHE A 1 204 ? 5.519 -8.598 -24.880 1.00 66.06 204 PHE A O 1
ATOM 1676 N N . LYS A 1 205 ? 3.419 -7.852 -24.537 1.00 66.50 205 LYS A N 1
ATOM 1677 C CA . LYS A 1 205 ? 2.751 -9.087 -24.972 1.00 66.50 205 LYS A CA 1
ATOM 1678 C C . LYS A 1 205 ? 3.013 -9.365 -26.450 1.00 66.50 205 LYS A C 1
ATOM 1680 O O . LYS A 1 205 ? 3.240 -10.509 -26.829 1.00 66.50 205 LYS A O 1
ATOM 1685 N N . ASP A 1 206 ? 3.025 -8.319 -27.269 1.00 73.62 206 ASP A N 1
ATOM 1686 C CA . ASP A 1 206 ? 3.318 -8.448 -28.692 1.00 73.62 206 ASP A CA 1
ATOM 1687 C C . ASP A 1 206 ? 4.810 -8.689 -28.945 1.00 73.62 206 ASP A C 1
ATOM 1689 O O . ASP A 1 206 ?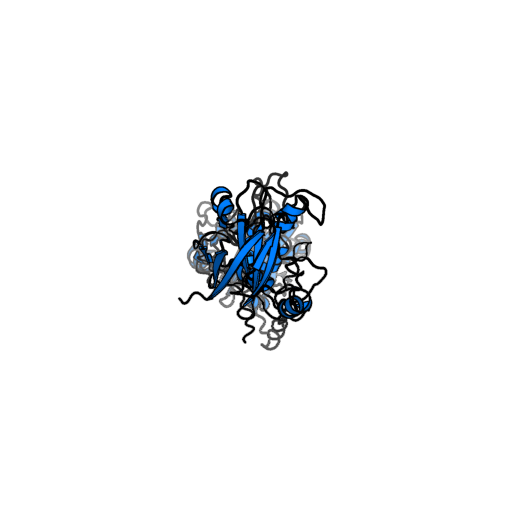 5.134 -9.469 -29.834 1.00 73.62 206 ASP A O 1
ATOM 1693 N N . CYS A 1 207 ? 5.710 -8.110 -28.136 1.00 74.75 207 CYS A N 1
ATOM 1694 C CA . CYS A 1 207 ? 7.163 -8.322 -28.222 1.00 74.75 207 CYS A CA 1
ATOM 1695 C C . CYS A 1 207 ? 7.560 -9.800 -28.085 1.00 74.75 207 CYS A C 1
ATOM 1697 O O . CYS A 1 207 ? 8.533 -10.221 -28.703 1.00 74.75 207 CYS A O 1
ATOM 1699 N N . GLU A 1 208 ? 6.789 -10.624 -27.362 1.00 77.25 208 GLU A N 1
ATOM 1700 C CA . GLU A 1 208 ? 7.020 -12.080 -27.291 1.00 77.25 208 GLU A CA 1
ATOM 1701 C C . GLU A 1 208 ? 6.891 -12.794 -28.647 1.00 77.25 208 GLU A C 1
ATOM 1703 O O . GLU A 1 208 ? 7.359 -13.926 -28.809 1.00 77.25 208 GLU A O 1
ATOM 1708 N N . LEU A 1 209 ? 6.241 -12.152 -29.620 1.00 80.31 209 LEU A N 1
ATOM 1709 C CA . LEU A 1 209 ? 6.098 -12.642 -30.986 1.00 80.31 209 LEU A CA 1
ATOM 1710 C C . LEU A 1 209 ? 7.237 -12.177 -31.895 1.00 80.31 209 LEU A C 1
ATOM 1712 O O . LEU A 1 209 ? 7.264 -12.584 -33.052 1.00 80.31 209 LEU A O 1
ATOM 1716 N N . PHE A 1 210 ? 8.160 -11.348 -31.413 1.00 83.25 210 PHE A N 1
ATOM 1717 C CA . PHE A 1 210 ? 9.247 -10.799 -32.211 1.00 83.25 210 PHE A CA 1
ATOM 1718 C C . PHE A 1 210 ? 10.611 -11.308 -31.745 1.00 83.25 210 PHE A C 1
ATOM 1720 O O . PHE A 1 210 ? 10.870 -11.529 -30.562 1.00 83.25 210 PHE A O 1
ATOM 1727 N N . TYR A 1 211 ? 11.502 -11.491 -32.710 1.00 84.06 211 TYR A N 1
ATOM 1728 C CA . TYR A 1 211 ? 12.890 -11.874 -32.497 1.00 84.06 211 TYR A CA 1
ATOM 1729 C C . TYR A 1 211 ? 13.763 -11.187 -33.540 1.00 84.06 211 TYR A C 1
ATOM 1731 O O . TYR A 1 211 ? 13.266 -10.763 -34.584 1.00 84.06 211 TYR A O 1
ATOM 1739 N N . TYR A 1 212 ? 15.054 -11.064 -33.261 1.00 85.75 212 TYR A N 1
ATOM 1740 C CA . TYR A 1 212 ? 16.014 -10.522 -34.205 1.00 85.75 212 TYR A CA 1
ATOM 1741 C C . TYR A 1 212 ? 17.193 -11.466 -34.416 1.00 85.75 212 TYR A C 1
ATOM 1743 O O . TYR A 1 212 ? 17.713 -12.079 -33.477 1.00 85.75 212 TYR A O 1
ATOM 1751 N N . ASP A 1 213 ? 17.628 -11.537 -35.668 1.00 83.38 213 ASP A N 1
ATOM 1752 C CA . ASP A 1 213 ? 18.908 -12.120 -36.036 1.00 83.38 213 ASP A CA 1
ATOM 1753 C C . ASP A 1 213 ? 19.916 -10.978 -36.176 1.00 83.38 213 ASP A C 1
ATOM 1755 O O . ASP A 1 213 ? 19.630 -9.963 -36.820 1.00 83.38 213 ASP A O 1
ATOM 1759 N N . LEU A 1 214 ? 21.078 -11.130 -35.543 1.00 84.88 214 LEU A N 1
ATOM 1760 C CA . LEU A 1 214 ? 22.199 -10.214 -35.712 1.00 84.88 214 LEU A CA 1
ATOM 1761 C C . LEU A 1 214 ? 23.210 -10.836 -36.670 1.00 84.88 214 LEU A C 1
ATOM 1763 O O . LEU A 1 214 ? 23.785 -11.883 -36.376 1.00 84.88 214 LEU A O 1
ATOM 1767 N N . GLU A 1 215 ? 23.435 -10.174 -37.798 1.00 83.88 215 GLU A N 1
ATOM 1768 C CA . GLU A 1 215 ? 24.437 -10.556 -38.786 1.00 83.88 215 GLU A CA 1
ATOM 1769 C C . GLU A 1 215 ? 25.652 -9.629 -38.658 1.00 83.88 215 GLU A C 1
ATOM 1771 O O . GLU A 1 215 ? 25.549 -8.416 -38.831 1.00 83.88 215 GLU A O 1
ATOM 1776 N N . ILE A 1 216 ? 26.813 -10.198 -38.336 1.00 81.62 216 ILE A N 1
ATOM 1777 C CA . ILE A 1 216 ? 28.087 -9.483 -38.234 1.00 81.62 216 ILE A CA 1
ATOM 1778 C C . ILE A 1 216 ? 28.884 -9.748 -39.505 1.00 81.62 216 ILE A C 1
ATOM 1780 O O . ILE A 1 216 ? 29.332 -10.872 -39.750 1.00 81.62 216 ILE A O 1
ATOM 1784 N N . LEU A 1 217 ? 29.064 -8.702 -40.301 1.00 77.06 217 LEU A N 1
ATOM 1785 C CA . LEU A 1 217 ? 29.777 -8.716 -41.568 1.00 77.06 217 LEU A CA 1
ATOM 1786 C C . LEU A 1 217 ? 31.190 -8.153 -41.399 1.00 77.06 217 LEU A C 1
ATOM 1788 O O . LEU A 1 217 ? 31.417 -7.149 -40.724 1.00 77.06 217 LEU A O 1
ATOM 1792 N N . ASP A 1 218 ? 32.142 -8.812 -42.051 1.00 73.62 218 ASP A N 1
ATOM 1793 C CA . ASP A 1 218 ? 33.485 -8.275 -42.280 1.00 73.62 218 ASP A CA 1
ATOM 1794 C C . ASP A 1 218 ? 33.449 -7.122 -43.306 1.00 73.62 218 ASP A C 1
ATOM 1796 O O . ASP A 1 218 ? 32.579 -7.104 -44.172 1.00 73.62 218 ASP A O 1
ATOM 1800 N N . ILE A 1 219 ? 34.454 -6.236 -43.310 1.00 67.56 219 ILE A N 1
ATOM 1801 C CA . ILE A 1 219 ? 34.630 -5.126 -44.272 1.00 67.56 219 ILE A CA 1
ATOM 1802 C C . ILE A 1 219 ? 34.576 -5.573 -45.742 1.00 67.56 219 ILE A C 1
ATOM 1804 O O . ILE A 1 219 ? 34.277 -4.796 -46.646 1.00 67.56 219 ILE A O 1
ATOM 1808 N N . THR A 1 220 ? 34.884 -6.844 -46.003 1.00 66.75 220 THR A N 1
ATOM 1809 C CA . THR A 1 220 ? 34.836 -7.433 -47.343 1.00 66.75 220 THR A CA 1
ATOM 1810 C C . THR A 1 220 ? 33.454 -7.967 -47.736 1.00 66.75 220 THR A C 1
ATOM 1812 O O . THR A 1 220 ? 33.292 -8.397 -48.878 1.00 66.75 220 THR A O 1
ATOM 1815 N N . ASN A 1 221 ? 32.485 -7.997 -46.811 1.00 67.50 221 ASN A N 1
ATOM 1816 C CA . ASN A 1 221 ? 31.181 -8.671 -46.900 1.00 67.50 221 ASN A CA 1
ATOM 1817 C C . ASN A 1 221 ? 31.257 -10.169 -47.265 1.00 67.50 221 ASN A C 1
ATOM 1819 O O . ASN A 1 221 ? 30.263 -10.773 -47.663 1.00 67.50 221 ASN A O 1
ATOM 1823 N N . LYS A 1 222 ? 32.438 -10.798 -47.153 1.00 63.84 222 LYS A N 1
ATOM 1824 C CA . LYS A 1 222 ? 32.660 -12.212 -47.527 1.00 63.84 222 LYS A CA 1
ATOM 1825 C C . LYS A 1 222 ? 32.565 -13.180 -46.353 1.00 63.84 222 LYS A C 1
ATOM 1827 O O . LYS A 1 222 ? 32.440 -14.383 -46.573 1.00 63.84 222 LYS A O 1
ATOM 1832 N N . ARG A 1 223 ? 32.670 -12.681 -45.120 1.00 65.19 223 ARG A N 1
ATOM 1833 C CA . ARG A 1 223 ? 32.509 -13.453 -43.883 1.00 65.19 223 ARG A CA 1
ATOM 1834 C C . ARG A 1 223 ? 31.352 -12.861 -43.096 1.00 65.19 223 ARG A C 1
ATOM 1836 O O . ARG A 1 223 ? 31.314 -11.649 -42.905 1.00 65.19 223 ARG A O 1
ATOM 1843 N N . CYS A 1 224 ? 30.439 -13.728 -42.674 1.00 75.12 224 CYS A N 1
ATOM 1844 C CA . CYS A 1 224 ? 29.249 -13.376 -41.915 1.00 75.12 224 CYS A CA 1
ATOM 1845 C C . CYS A 1 224 ? 29.134 -14.311 -40.707 1.00 75.12 224 CYS A C 1
ATOM 1847 O O . CYS A 1 224 ? 29.233 -15.532 -40.865 1.00 75.12 224 CYS A O 1
ATOM 1849 N N . LEU A 1 225 ? 28.956 -13.742 -39.516 1.00 79.12 225 LEU A N 1
ATOM 1850 C CA . LEU A 1 225 ? 28.541 -14.462 -38.315 1.00 79.12 225 LEU A CA 1
ATOM 1851 C C . LEU A 1 225 ? 27.081 -14.112 -38.043 1.00 79.12 225 LEU A C 1
ATOM 1853 O O . LEU A 1 225 ? 26.760 -12.945 -37.858 1.00 79.12 225 LEU A O 1
ATOM 1857 N N . ILE A 1 226 ? 26.210 -15.117 -38.001 1.00 79.12 226 ILE A N 1
ATOM 1858 C CA . ILE A 1 226 ? 24.786 -14.925 -37.722 1.00 79.12 226 ILE A CA 1
ATOM 1859 C C . ILE A 1 226 ? 24.508 -15.419 -36.308 1.00 79.12 226 ILE A C 1
ATOM 1861 O O . ILE A 1 226 ? 24.794 -16.572 -35.982 1.00 79.12 226 ILE A O 1
ATOM 1865 N N . LEU A 1 227 ? 23.936 -14.549 -35.484 1.00 80.62 227 LEU A N 1
ATOM 1866 C CA . LEU A 1 227 ? 23.438 -14.848 -34.148 1.00 80.62 227 LEU A CA 1
ATOM 1867 C C . LEU A 1 227 ? 21.906 -14.781 -34.202 1.00 80.62 227 LEU A C 1
ATOM 1869 O O . LEU A 1 227 ? 21.352 -13.686 -34.090 1.00 80.62 227 LEU A O 1
ATOM 1873 N N . PRO A 1 228 ? 21.213 -15.909 -34.445 1.00 80.44 228 PRO A N 1
ATOM 1874 C CA . PRO A 1 228 ? 19.781 -15.896 -34.700 1.00 80.44 228 PRO A CA 1
ATOM 1875 C C . PRO A 1 228 ? 18.927 -16.001 -33.431 1.00 80.44 228 PRO A C 1
ATOM 1877 O O . PRO A 1 228 ? 19.354 -16.553 -32.416 1.00 80.44 228 PRO A O 1
ATOM 1880 N N . GLY A 1 229 ? 17.669 -15.566 -33.533 1.00 75.31 229 GLY A N 1
ATOM 1881 C CA . GLY A 1 229 ? 16.615 -15.884 -32.565 1.00 75.31 229 GLY A CA 1
ATOM 1882 C C . GLY A 1 229 ? 16.692 -15.126 -31.240 1.00 75.31 229 GLY A C 1
ATOM 1883 O O . GLY A 1 229 ? 16.186 -15.610 -30.225 1.00 75.31 229 GLY A O 1
ATOM 1884 N N . ASN A 1 230 ? 17.313 -13.948 -31.223 1.00 82.19 230 ASN A N 1
ATOM 1885 C CA . ASN A 1 230 ? 17.414 -13.135 -30.017 1.00 82.19 230 ASN A CA 1
ATOM 1886 C C . ASN A 1 230 ? 16.090 -12.426 -29.737 1.00 82.19 230 ASN A C 1
ATOM 1888 O O . ASN A 1 230 ? 15.402 -11.985 -30.653 1.00 82.19 230 ASN A O 1
ATOM 1892 N N . LYS A 1 231 ? 15.719 -12.300 -28.464 1.00 80.81 231 LYS A N 1
ATOM 1893 C CA . LYS A 1 231 ? 14.476 -11.617 -28.086 1.00 80.81 231 LYS A CA 1
ATOM 1894 C C . LYS A 1 231 ? 14.610 -10.112 -28.281 1.00 80.81 231 LYS A C 1
ATOM 1896 O O . LYS A 1 231 ? 15.640 -9.544 -27.929 1.00 80.81 231 LYS A O 1
ATOM 1901 N N . VAL A 1 232 ? 13.552 -9.487 -28.785 1.00 79.94 232 VAL A N 1
ATOM 1902 C CA . VAL A 1 232 ? 13.399 -8.030 -28.718 1.00 79.94 232 VAL A CA 1
ATOM 1903 C C . VAL A 1 232 ? 12.735 -7.638 -27.402 1.00 79.94 232 VAL A C 1
ATOM 1905 O O . VAL A 1 232 ? 12.087 -8.455 -26.744 1.00 79.94 232 VAL A O 1
ATOM 1908 N N . ASP A 1 233 ? 12.882 -6.377 -27.037 1.00 75.31 233 ASP A N 1
ATOM 1909 C CA . ASP A 1 233 ? 12.231 -5.776 -25.882 1.00 75.31 233 ASP A CA 1
ATOM 1910 C C . ASP A 1 233 ? 11.294 -4.645 -26.335 1.00 75.31 233 ASP A C 1
ATOM 1912 O O . ASP A 1 233 ? 11.342 -4.199 -27.484 1.00 75.31 233 ASP A O 1
ATOM 1916 N N . SER A 1 234 ? 10.427 -4.172 -25.446 1.00 73.19 234 SER A N 1
ATOM 1917 C CA . SER A 1 234 ? 9.556 -3.040 -25.766 1.00 73.19 234 SER A CA 1
ATOM 1918 C C . SER A 1 234 ? 10.295 -1.715 -25.579 1.00 73.19 234 SER A C 1
ATOM 1920 O O . SER A 1 234 ? 10.975 -1.489 -24.575 1.00 73.19 234 SER A O 1
ATOM 1922 N N . LEU A 1 235 ? 10.110 -0.801 -26.530 1.00 70.06 235 LEU A N 1
ATOM 1923 C CA . LEU A 1 235 ? 10.520 0.602 -26.426 1.00 70.06 235 LEU A CA 1
ATOM 1924 C C . LEU A 1 235 ? 9.727 1.333 -25.329 1.00 70.06 235 LEU A C 1
ATOM 1926 O O . LEU A 1 235 ? 10.207 2.297 -24.726 1.00 70.06 235 LEU A O 1
ATOM 1930 N N . LEU A 1 236 ? 8.543 0.815 -24.994 1.00 56.22 236 LEU A N 1
ATOM 1931 C CA . LEU A 1 236 ? 7.729 1.290 -23.891 1.00 56.22 236 LEU A CA 1
ATOM 1932 C C . LEU A 1 236 ? 8.367 0.859 -22.566 1.00 56.22 236 LEU A C 1
ATOM 1934 O O . LEU A 1 236 ? 8.064 -0.195 -22.015 1.00 56.22 236 LEU A O 1
ATOM 1938 N N . GLY A 1 237 ? 9.246 1.702 -22.021 1.00 52.06 237 GLY A N 1
ATOM 1939 C CA . GLY A 1 237 ? 9.414 1.763 -20.573 1.00 52.06 237 GLY A CA 1
ATOM 1940 C C . GLY A 1 237 ? 10.791 1.699 -19.956 1.00 52.06 237 GLY A C 1
ATOM 1941 O O . GLY A 1 237 ? 10.916 1.797 -18.731 1.00 52.06 237 GLY A O 1
ATOM 1942 N N . ARG A 1 238 ? 11.849 1.573 -20.744 1.00 57.84 238 ARG A N 1
ATOM 1943 C CA . ARG A 1 238 ? 13.198 1.586 -20.180 1.00 57.84 238 ARG A CA 1
ATOM 1944 C C . ARG A 1 238 ? 13.879 2.922 -20.403 1.00 57.84 238 ARG A C 1
ATOM 1946 O O . ARG A 1 238 ? 13.855 3.475 -21.496 1.00 57.84 238 ARG A O 1
ATOM 1953 N N . ASN A 1 239 ? 14.534 3.411 -19.349 1.00 51.75 239 ASN A N 1
ATOM 1954 C CA . ASN A 1 239 ? 15.669 4.300 -19.552 1.00 51.75 239 ASN A CA 1
ATOM 1955 C C . ASN A 1 239 ? 16.668 3.506 -20.395 1.00 51.75 239 ASN A C 1
ATOM 1957 O O . ASN A 1 239 ? 16.931 2.343 -20.087 1.00 51.75 239 ASN A O 1
ATOM 1961 N N . LEU A 1 240 ? 17.191 4.104 -21.461 1.00 51.81 240 LEU A N 1
ATOM 1962 C CA . LEU A 1 240 ? 18.077 3.400 -22.389 1.00 51.81 240 LEU A CA 1
ATOM 1963 C C . LEU A 1 240 ? 19.344 2.854 -21.719 1.00 51.81 240 LEU A C 1
ATOM 1965 O O . LEU A 1 240 ? 19.971 1.967 -22.280 1.00 51.81 240 LEU A O 1
ATOM 1969 N N . THR A 1 241 ? 19.664 3.304 -20.500 1.00 45.19 241 THR A N 1
ATOM 1970 C CA . THR A 1 241 ? 20.691 2.753 -19.611 1.00 45.19 241 THR A CA 1
ATOM 1971 C C . THR A 1 241 ? 20.488 1.256 -19.348 1.00 45.19 241 THR A C 1
ATOM 1973 O O . THR A 1 241 ? 19.749 0.835 -18.454 1.00 45.19 241 THR A O 1
ATOM 1976 N N . ILE A 1 242 ? 21.189 0.425 -20.123 1.00 49.53 242 ILE A N 1
ATOM 1977 C CA . ILE A 1 242 ? 21.197 -1.030 -19.956 1.00 49.53 242 ILE A CA 1
ATOM 1978 C C . ILE A 1 242 ? 21.766 -1.399 -18.580 1.00 49.53 242 ILE A C 1
ATOM 1980 O O . ILE A 1 242 ? 22.925 -1.138 -18.259 1.00 49.53 242 ILE A O 1
ATOM 1984 N N . LYS A 1 243 ? 20.965 -2.103 -17.773 1.00 44.94 243 LYS A N 1
ATOM 1985 C CA . LYS A 1 243 ? 21.483 -2.894 -16.650 1.00 44.94 243 LYS A CA 1
ATOM 1986 C C . LYS A 1 243 ? 22.150 -4.149 -17.227 1.00 44.94 243 LYS A C 1
ATOM 1988 O O . LYS A 1 243 ? 21.506 -4.864 -17.988 1.00 44.94 243 LYS A O 1
ATOM 1993 N N . LYS A 1 244 ? 23.402 -4.413 -16.823 1.00 43.25 244 LYS A N 1
ATOM 1994 C CA . LYS A 1 244 ? 24.372 -5.483 -17.200 1.00 43.25 244 LYS A CA 1
ATOM 1995 C C . LYS A 1 244 ? 23.884 -6.916 -17.558 1.00 43.25 244 LYS A C 1
ATOM 1997 O O . LYS A 1 244 ? 24.728 -7.767 -17.785 1.00 43.25 244 LYS A O 1
ATOM 2002 N N . LYS A 1 245 ? 22.590 -7.257 -17.546 1.00 47.25 245 LYS A N 1
ATOM 2003 C CA . LYS A 1 245 ? 22.090 -8.650 -17.569 1.00 47.25 245 LYS A CA 1
ATOM 2004 C C . LYS A 1 245 ? 21.024 -8.995 -18.620 1.00 47.25 245 LYS A C 1
ATOM 2006 O O . LYS A 1 245 ? 20.496 -10.100 -18.552 1.00 47.25 245 LYS A O 1
ATOM 2011 N N . ILE A 1 246 ? 20.654 -8.089 -19.532 1.00 55.97 246 ILE A N 1
ATOM 2012 C CA . ILE A 1 246 ? 19.438 -8.279 -20.360 1.00 55.97 246 ILE A CA 1
ATOM 2013 C C . ILE A 1 246 ? 19.709 -8.334 -21.882 1.00 55.97 246 ILE A C 1
ATOM 2015 O O . ILE A 1 246 ? 18.852 -8.800 -22.622 1.00 55.97 246 ILE A O 1
ATOM 2019 N N . GLY A 1 247 ? 20.889 -7.921 -22.359 1.00 66.44 247 GLY A N 1
ATOM 2020 C CA . GLY A 1 247 ? 21.225 -7.906 -23.795 1.00 66.44 247 GLY A CA 1
ATOM 2021 C C . GLY A 1 247 ? 21.987 -9.143 -24.289 1.00 66.44 247 GLY A C 1
ATOM 2022 O O . GLY A 1 247 ? 22.540 -9.893 -23.486 1.00 66.44 247 GLY A O 1
ATOM 2023 N N . LEU A 1 248 ? 22.050 -9.315 -25.614 1.00 79.56 248 LEU A N 1
ATOM 2024 C CA . LEU A 1 248 ? 22.947 -10.263 -26.282 1.00 79.56 248 LEU A CA 1
ATOM 2025 C C . LEU A 1 248 ? 24.394 -9.833 -26.036 1.00 79.56 248 LEU A C 1
ATOM 2027 O O . LEU A 1 248 ? 24.774 -8.715 -26.388 1.00 79.56 248 LEU A O 1
ATOM 2031 N N . GLU A 1 249 ? 25.182 -10.718 -25.438 1.00 81.81 249 GLU A N 1
ATOM 2032 C CA . GLU A 1 249 ? 26.606 -10.500 -25.210 1.00 81.81 249 GLU A CA 1
ATOM 2033 C C . GLU A 1 249 ? 27.405 -10.820 -26.477 1.00 81.81 249 GLU A C 1
ATOM 2035 O O . GLU A 1 249 ? 27.310 -11.906 -27.050 1.00 81.81 249 GLU A O 1
ATOM 2040 N N . LEU A 1 250 ? 28.192 -9.844 -26.909 1.00 80.25 250 LEU A N 1
ATOM 2041 C CA . LEU A 1 250 ? 29.082 -9.900 -28.053 1.00 80.25 250 LEU A CA 1
ATOM 2042 C C . LEU A 1 250 ? 30.515 -9.849 -27.532 1.00 80.25 250 LEU A C 1
ATOM 2044 O O . LEU A 1 250 ? 31.066 -8.774 -27.285 1.00 80.25 250 LEU A O 1
ATOM 2048 N N . ASP A 1 251 ? 31.093 -11.028 -27.342 1.00 78.81 251 ASP A N 1
ATOM 2049 C CA . ASP A 1 251 ? 32.491 -11.191 -26.956 1.00 78.81 251 ASP A CA 1
ATOM 2050 C C . ASP A 1 251 ? 33.408 -10.726 -28.101 1.00 78.81 251 ASP A C 1
ATOM 2052 O O . ASP A 1 251 ? 33.372 -11.266 -29.215 1.00 78.81 251 ASP A O 1
ATOM 2056 N N . ILE A 1 252 ? 34.224 -9.704 -27.833 1.00 76.31 252 ILE A N 1
ATOM 2057 C CA . ILE A 1 252 ? 35.093 -9.101 -28.845 1.00 76.31 252 ILE A CA 1
ATOM 2058 C C . ILE A 1 252 ? 36.200 -10.067 -29.270 1.00 76.31 252 ILE A C 1
ATOM 2060 O O . ILE A 1 252 ? 36.555 -10.081 -30.450 1.00 76.31 252 ILE A O 1
ATOM 2064 N N . GLU A 1 253 ? 36.739 -10.896 -28.372 1.00 75.62 253 GLU A N 1
ATOM 2065 C CA . GLU A 1 253 ? 37.772 -11.871 -28.729 1.00 75.62 253 GLU A CA 1
ATOM 2066 C C . GLU A 1 253 ? 37.219 -12.927 -29.685 1.00 75.62 253 GLU A C 1
ATOM 2068 O O . GLU A 1 253 ? 37.850 -13.229 -30.704 1.00 75.62 253 GLU A O 1
ATOM 2073 N N . MET A 1 254 ? 36.020 -13.447 -29.404 1.00 77.19 254 MET A N 1
ATOM 2074 C CA . MET A 1 254 ? 35.342 -14.399 -30.289 1.00 77.19 254 MET A CA 1
ATOM 2075 C C . MET A 1 254 ? 35.141 -13.798 -31.685 1.00 77.19 254 MET A C 1
ATOM 2077 O O . MET A 1 254 ? 35.427 -14.440 -32.702 1.00 77.19 254 MET A O 1
ATOM 2081 N N . ILE A 1 255 ? 34.688 -12.546 -31.742 1.00 75.00 255 ILE A N 1
ATOM 2082 C CA . ILE A 1 255 ? 34.438 -11.854 -33.004 1.00 75.00 255 ILE A CA 1
ATOM 2083 C C . ILE A 1 255 ? 35.760 -11.589 -33.754 1.00 75.00 255 ILE A C 1
ATOM 2085 O O . ILE A 1 255 ? 35.857 -11.884 -34.951 1.00 75.00 255 ILE A O 1
ATOM 2089 N N . LYS A 1 256 ? 36.824 -11.151 -33.062 1.00 73.00 256 LYS A N 1
ATOM 2090 C CA . LYS A 1 256 ? 38.173 -10.960 -33.635 1.00 73.00 256 LYS A CA 1
ATOM 2091 C C . LYS A 1 256 ? 38.748 -12.258 -34.214 1.00 73.00 256 LYS A C 1
ATOM 2093 O O . LYS A 1 256 ? 39.313 -12.254 -35.314 1.00 73.00 256 LYS A O 1
ATOM 2098 N N . GLN A 1 257 ? 38.581 -13.385 -33.517 1.00 72.19 257 GLN A N 1
ATOM 2099 C CA . GLN A 1 257 ? 39.023 -14.703 -33.993 1.00 72.19 257 GLN A CA 1
ATOM 2100 C C . GLN A 1 257 ? 38.304 -15.134 -35.279 1.00 72.19 257 GLN A C 1
ATOM 2102 O O . GLN A 1 257 ? 38.916 -15.779 -36.139 1.00 72.19 257 GLN A O 1
ATOM 2107 N N . PHE A 1 258 ? 37.028 -14.769 -35.428 1.00 67.62 258 PHE A N 1
ATOM 2108 C CA . PHE A 1 258 ? 36.215 -15.124 -36.588 1.00 67.62 258 PHE A CA 1
ATOM 2109 C C . PHE A 1 258 ? 36.535 -14.262 -37.821 1.00 67.62 258 PHE A C 1
ATOM 2111 O O . PHE A 1 258 ? 36.624 -14.781 -38.938 1.00 67.62 258 PHE A O 1
ATOM 2118 N N . LEU A 1 259 ? 36.772 -12.959 -37.635 1.00 66.00 259 LEU A N 1
ATOM 2119 C CA . LEU A 1 259 ? 36.915 -12.013 -38.748 1.00 66.00 259 LEU A CA 1
ATOM 2120 C C . LEU A 1 259 ? 38.332 -11.961 -39.359 1.00 66.00 259 LEU A C 1
ATOM 2122 O O . LEU A 1 259 ? 38.469 -11.615 -40.530 1.00 66.00 259 LEU A O 1
ATOM 2126 N N . LYS A 1 260 ? 39.377 -12.435 -38.657 1.00 61.44 260 LYS A N 1
ATOM 2127 C CA . LYS A 1 260 ? 40.771 -12.631 -39.144 1.00 61.44 260 LYS A CA 1
ATOM 2128 C C . LYS A 1 260 ? 41.299 -11.541 -40.110 1.00 61.44 260 LYS A C 1
ATOM 2130 O O . LYS A 1 260 ? 41.617 -11.878 -41.259 1.00 61.44 260 LYS A O 1
ATOM 2135 N N . LYS A 1 261 ? 41.513 -10.321 -39.580 1.00 57.31 261 LYS A N 1
ATOM 2136 C CA . LYS A 1 261 ? 42.359 -9.187 -40.070 1.00 57.31 261 LYS A CA 1
ATOM 2137 C C . LYS A 1 261 ? 41.651 -7.841 -40.322 1.00 57.31 261 LYS A C 1
ATOM 2139 O O . LYS A 1 261 ? 42.194 -7.008 -41.044 1.00 57.31 261 LYS A O 1
ATOM 2144 N N . SER A 1 262 ? 40.498 -7.592 -39.727 1.00 60.09 262 SER A N 1
ATOM 2145 C CA . SER A 1 262 ? 39.828 -6.292 -39.815 1.00 60.09 262 SER A CA 1
ATOM 2146 C C . SER A 1 262 ? 39.295 -5.891 -38.446 1.00 60.09 262 SER A C 1
ATOM 2148 O O . SER A 1 262 ? 38.572 -6.650 -37.807 1.00 60.09 262 SER A O 1
ATOM 2150 N N . ASP A 1 263 ? 39.658 -4.686 -38.014 1.00 67.25 263 ASP A N 1
ATOM 2151 C CA . ASP A 1 263 ? 39.148 -4.071 -36.781 1.00 67.25 263 ASP A CA 1
ATOM 2152 C C . ASP A 1 263 ? 37.817 -3.341 -37.025 1.00 67.25 263 ASP A C 1
ATOM 2154 O O . ASP A 1 263 ? 37.182 -2.862 -36.090 1.00 67.25 263 ASP A O 1
ATOM 2158 N N . ILE A 1 264 ? 37.375 -3.287 -38.288 1.00 69.69 264 ILE A N 1
ATOM 2159 C CA . ILE A 1 264 ? 36.115 -2.685 -38.722 1.00 69.69 264 ILE A CA 1
ATOM 2160 C C . ILE A 1 264 ? 35.120 -3.788 -39.069 1.00 69.69 264 ILE A C 1
ATOM 2162 O O . ILE A 1 264 ? 35.409 -4.667 -39.883 1.00 69.69 264 ILE A O 1
ATOM 2166 N N . MET A 1 265 ? 33.932 -3.700 -38.482 1.00 73.44 265 MET A N 1
ATOM 2167 C CA . MET A 1 265 ? 32.858 -4.679 -38.632 1.00 73.44 265 MET A CA 1
ATOM 2168 C C . MET A 1 265 ? 31.539 -3.969 -38.874 1.00 73.44 265 MET A C 1
ATOM 2170 O O . MET A 1 265 ? 31.336 -2.849 -38.404 1.00 73.44 265 MET A O 1
ATOM 2174 N N . THR A 1 266 ? 30.617 -4.635 -39.555 1.00 75.56 266 THR A N 1
ATOM 2175 C CA . THR A 1 266 ? 29.293 -4.080 -39.821 1.00 75.56 266 THR A CA 1
ATOM 2176 C C . THR A 1 266 ? 28.202 -4.974 -39.245 1.00 75.56 266 THR A C 1
ATOM 2178 O O . THR A 1 266 ? 28.179 -6.173 -39.501 1.00 75.56 266 THR A O 1
ATOM 2181 N N . LEU A 1 267 ? 27.305 -4.400 -38.445 1.00 79.44 267 LEU A N 1
ATOM 2182 C CA . LEU A 1 267 ? 26.202 -5.100 -37.786 1.00 79.44 267 LEU A CA 1
ATOM 2183 C C . LEU A 1 267 ? 24.890 -4.865 -38.533 1.00 79.44 267 LEU A C 1
ATOM 2185 O O . LEU A 1 267 ? 24.431 -3.729 -38.599 1.00 79.44 267 LEU A O 1
ATOM 2189 N N . SER A 1 268 ? 24.256 -5.919 -39.040 1.00 81.19 268 SER A N 1
ATOM 2190 C CA . SER A 1 268 ? 22.906 -5.862 -39.606 1.00 81.19 268 SER A CA 1
ATOM 2191 C C . SER A 1 268 ? 21.900 -6.536 -38.678 1.00 81.19 268 SER A C 1
ATOM 2193 O O . SER A 1 268 ? 22.147 -7.622 -38.151 1.00 81.19 268 SER A O 1
ATOM 2195 N N . PHE A 1 269 ? 20.761 -5.875 -38.479 1.00 82.12 269 PHE A N 1
ATOM 2196 C CA . PHE A 1 269 ? 19.687 -6.335 -37.606 1.00 82.12 269 PHE A CA 1
ATOM 2197 C C . PHE A 1 269 ? 18.486 -6.747 -38.443 1.00 82.12 269 PHE A C 1
ATOM 2199 O O . PHE A 1 269 ? 17.913 -5.930 -39.163 1.00 82.12 269 PHE A O 1
ATOM 2206 N N . LYS A 1 270 ? 18.065 -8.005 -38.316 1.00 80.88 270 LYS A N 1
ATOM 2207 C CA . LYS A 1 270 ? 16.882 -8.522 -39.003 1.00 80.88 270 LYS A CA 1
ATOM 2208 C C . LYS A 1 270 ? 15.808 -8.894 -37.994 1.00 80.88 270 LYS A C 1
ATOM 2210 O O . LYS A 1 270 ? 15.867 -9.962 -37.391 1.00 80.88 270 LYS A O 1
ATOM 2215 N N . VAL A 1 271 ? 14.820 -8.018 -37.828 1.00 82.25 271 VAL A N 1
ATOM 2216 C CA . VAL A 1 271 ? 13.673 -8.246 -36.938 1.00 82.25 271 VAL A CA 1
ATOM 2217 C C . VAL A 1 271 ? 12.605 -9.050 -37.675 1.00 82.25 271 VAL A C 1
ATOM 2219 O O . VAL A 1 271 ? 12.262 -8.753 -38.815 1.00 82.25 271 VAL A O 1
ATOM 2222 N N . MET A 1 272 ? 12.085 -10.088 -37.030 1.00 80.44 272 MET A N 1
ATOM 2223 C CA . MET A 1 272 ? 11.092 -11.004 -37.582 1.00 80.44 272 MET A CA 1
ATOM 2224 C C . MET A 1 272 ? 9.953 -11.224 -36.589 1.00 80.44 272 MET A C 1
ATOM 2226 O O . MET A 1 272 ? 10.162 -11.253 -35.376 1.00 80.44 272 MET A O 1
ATOM 2230 N N . LYS A 1 273 ? 8.739 -11.423 -37.116 1.00 80.69 273 LYS A N 1
ATOM 2231 C CA . LYS A 1 273 ? 7.537 -11.745 -36.339 1.00 80.69 273 LYS A CA 1
ATOM 2232 C C . LYS A 1 273 ? 7.154 -13.213 -36.519 1.00 80.69 273 LYS A C 1
ATOM 2234 O O . LYS A 1 273 ? 6.953 -13.669 -37.643 1.00 80.69 273 LYS A O 1
ATOM 2239 N N . VAL A 1 274 ? 6.981 -13.945 -35.422 1.00 77.31 274 VAL A N 1
ATOM 2240 C CA . VAL A 1 274 ? 6.399 -15.290 -35.430 1.00 77.31 274 VAL A CA 1
ATOM 2241 C C . VAL A 1 274 ? 4.879 -15.180 -35.512 1.00 77.31 274 VAL A C 1
ATOM 2243 O O . VAL A 1 274 ? 4.229 -14.614 -34.631 1.00 77.31 274 VAL A O 1
ATOM 2246 N N . PHE A 1 275 ? 4.286 -15.809 -36.521 1.00 62.59 275 PHE A N 1
ATOM 2247 C CA . PHE A 1 275 ? 2.857 -16.110 -36.524 1.00 62.59 275 PHE A CA 1
ATOM 2248 C C . PHE A 1 275 ? 2.640 -17.416 -35.752 1.00 62.59 275 PHE A C 1
ATOM 2250 O O . PHE A 1 275 ? 2.733 -18.500 -36.320 1.00 62.59 275 PHE A O 1
ATOM 2257 N N . LYS A 1 276 ? 2.410 -17.333 -34.437 1.00 54.22 276 LYS A N 1
ATOM 2258 C CA . LYS A 1 276 ? 1.913 -18.485 -33.671 1.00 54.22 276 LYS A CA 1
ATOM 2259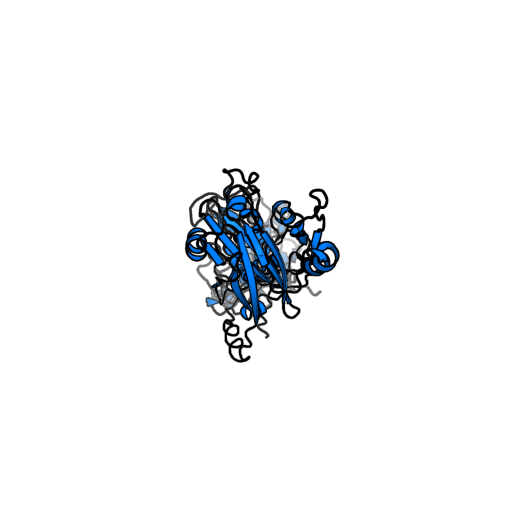 C C . LYS A 1 276 ? 0.405 -18.602 -33.878 1.00 54.22 276 LYS A C 1
ATOM 2261 O O . LYS A 1 276 ? -0.305 -17.599 -33.786 1.00 54.22 276 LYS A O 1
ATOM 2266 N N . ASP A 1 277 ? -0.086 -19.814 -34.132 1.00 45.66 277 ASP A N 1
ATOM 2267 C CA . ASP A 1 277 ? -1.522 -20.088 -34.128 1.00 45.66 277 ASP A CA 1
ATOM 2268 C C . ASP A 1 277 ? -2.121 -19.674 -32.775 1.00 45.66 277 ASP A C 1
ATOM 2270 O O . ASP A 1 277 ? -1.569 -19.952 -31.709 1.00 45.66 277 ASP A O 1
ATOM 2274 N N . LYS A 1 278 ? -3.253 -18.960 -32.827 1.00 40.91 278 LYS A N 1
ATOM 2275 C CA . LYS A 1 278 ? -3.916 -18.245 -31.714 1.00 40.91 278 LYS A CA 1
ATOM 2276 C C . LYS A 1 278 ? -4.330 -19.107 -30.503 1.00 40.91 278 LYS A C 1
ATOM 2278 O O . LYS A 1 278 ? -4.961 -18.595 -29.582 1.00 40.91 278 LYS A O 1
ATOM 2283 N N . THR A 1 279 ? -4.015 -20.395 -30.481 1.00 36.81 279 THR A N 1
ATOM 2284 C CA . THR A 1 279 ? -4.536 -21.378 -29.524 1.00 36.81 279 THR A CA 1
ATOM 2285 C C . THR A 1 279 ? -3.688 -21.573 -28.265 1.00 36.81 279 THR A C 1
ATOM 2287 O O . THR A 1 279 ? -4.214 -22.096 -27.289 1.00 36.81 279 THR A O 1
ATOM 2290 N N . GLU A 1 280 ? -2.429 -21.122 -28.215 1.00 41.81 280 GLU A N 1
ATOM 2291 C CA . GLU A 1 280 ? -1.551 -21.382 -27.051 1.00 41.81 280 GLU A CA 1
ATOM 2292 C C . GLU A 1 280 ? -1.438 -20.236 -26.027 1.00 41.81 280 GLU A C 1
ATOM 2294 O O . GLU A 1 280 ? -1.037 -20.479 -24.890 1.00 41.81 280 GLU A O 1
ATOM 2299 N N . TYR A 1 281 ? -1.835 -19.002 -26.364 1.00 42.09 281 TYR A N 1
ATOM 2300 C CA . TYR A 1 281 ? -1.724 -17.862 -25.433 1.00 42.09 281 TYR A CA 1
ATOM 2301 C C . TYR A 1 281 ? -2.920 -17.732 -24.468 1.00 42.09 281 TYR A C 1
ATOM 2303 O O . TYR A 1 281 ? -2.806 -17.136 -23.401 1.00 42.09 281 TYR A O 1
ATOM 2311 N N . LEU A 1 282 ? -4.071 -18.333 -24.794 1.00 38.16 282 LEU A N 1
ATOM 2312 C CA . LEU A 1 282 ? -5.305 -18.183 -24.007 1.00 38.16 282 LEU A CA 1
ATOM 2313 C C . LEU A 1 282 ? -5.409 -19.112 -22.780 1.00 38.16 282 LEU A C 1
ATOM 2315 O O . LEU A 1 282 ? -6.426 -19.077 -22.095 1.00 38.16 282 LEU A O 1
ATOM 2319 N N . ILE A 1 283 ? -4.390 -19.925 -22.464 1.00 36.75 283 ILE A N 1
ATOM 2320 C CA . ILE A 1 283 ? -4.484 -20.949 -21.396 1.00 36.75 283 ILE A CA 1
ATOM 2321 C C . ILE A 1 283 ? -3.626 -20.631 -20.148 1.00 36.75 283 ILE A C 1
ATOM 2323 O O . ILE A 1 283 ? -3.632 -21.402 -19.195 1.00 36.75 283 ILE A O 1
ATOM 2327 N N . LYS A 1 284 ? -2.934 -19.482 -20.056 1.00 32.19 284 LYS A N 1
ATOM 2328 C CA . LYS A 1 284 ? -2.090 -19.180 -18.870 1.00 32.19 284 LYS A CA 1
ATOM 2329 C C . LYS A 1 284 ? -2.496 -18.017 -17.961 1.00 32.19 284 LYS A C 1
ATOM 2331 O O . LYS A 1 284 ? -1.851 -17.848 -16.934 1.00 32.19 284 LYS A O 1
ATOM 2336 N N . GLU A 1 285 ? -3.591 -17.302 -18.220 1.00 32.31 285 GLU A N 1
ATOM 2337 C CA . GLU A 1 285 ? -4.053 -16.220 -17.320 1.00 32.31 285 GLU A CA 1
ATOM 2338 C C . GLU A 1 285 ? -5.520 -16.361 -16.874 1.00 32.31 285 GLU A C 1
ATOM 2340 O O . GLU A 1 285 ? -6.214 -15.377 -16.650 1.00 32.31 285 GLU A O 1
ATOM 2345 N N . ALA A 1 286 ? -6.000 -17.595 -16.700 1.00 32.25 286 ALA A N 1
ATOM 2346 C CA . ALA A 1 286 ? -7.309 -17.870 -16.101 1.00 32.25 286 ALA A CA 1
ATOM 2347 C C . ALA A 1 286 ? -7.222 -18.997 -15.062 1.00 32.25 286 ALA A C 1
ATOM 2349 O O . ALA A 1 286 ? -7.918 -20.003 -15.150 1.00 32.25 286 ALA A O 1
ATOM 2350 N N . SER A 1 287 ? -6.327 -18.865 -14.082 1.00 33.03 287 SER A N 1
ATOM 2351 C CA . SER A 1 287 ? -6.339 -19.746 -12.908 1.00 33.03 287 SER A CA 1
ATOM 2352 C C . SER A 1 287 ? -5.615 -19.128 -11.715 1.00 33.03 287 SER A C 1
ATOM 2354 O O . SER A 1 287 ? -4.617 -19.661 -11.249 1.00 33.03 287 SER A O 1
ATOM 2356 N N . HIS A 1 288 ? -6.115 -18.003 -11.211 1.00 33.62 288 HIS A N 1
ATOM 2357 C CA . HIS A 1 288 ? -5.984 -17.661 -9.791 1.00 33.62 288 HIS A CA 1
ATOM 2358 C C . HIS A 1 288 ? -7.181 -16.811 -9.344 1.00 33.62 288 HIS A C 1
ATOM 2360 O O . HIS A 1 288 ? -7.044 -15.768 -8.715 1.00 33.62 288 HIS A O 1
ATOM 2366 N N . GLU A 1 289 ? -8.385 -17.306 -9.631 1.00 35.94 289 GLU A N 1
ATOM 2367 C CA . GLU A 1 289 ? -9.500 -17.091 -8.717 1.00 35.94 289 GLU A CA 1
ATOM 2368 C C . GLU A 1 289 ? -9.351 -18.090 -7.571 1.00 35.94 289 GLU A C 1
ATOM 2370 O O . GLU A 1 289 ? -9.565 -19.294 -7.701 1.00 35.94 289 GLU A O 1
ATOM 2375 N N . SER A 1 290 ? -8.952 -17.571 -6.420 1.00 30.88 290 SER A N 1
ATOM 2376 C CA . SER A 1 290 ? -9.538 -18.049 -5.182 1.00 30.88 290 SER A CA 1
ATOM 2377 C C . SER A 1 290 ? -9.973 -16.808 -4.431 1.00 30.88 290 SER A C 1
ATOM 2379 O O . SER A 1 290 ? -9.119 -16.078 -3.922 1.00 30.88 290 SER A O 1
ATOM 2381 N N . ASP A 1 291 ? -11.284 -16.584 -4.391 1.00 34.16 291 ASP A N 1
ATOM 2382 C CA . ASP A 1 291 ? -11.963 -15.796 -3.370 1.00 34.16 291 ASP A CA 1
ATOM 2383 C C . ASP A 1 291 ? -11.551 -16.330 -1.993 1.00 34.16 291 ASP A C 1
ATOM 2385 O O . ASP A 1 291 ? -12.215 -17.164 -1.376 1.00 34.16 291 ASP A O 1
ATOM 2389 N N . LYS A 1 292 ? -10.385 -15.905 -1.511 1.00 37.12 292 LYS A N 1
ATOM 2390 C CA . LYS A 1 292 ? -10.046 -16.035 -0.105 1.00 37.12 292 LYS A CA 1
ATOM 2391 C C . LYS A 1 292 ? -10.739 -14.879 0.578 1.00 37.12 292 LYS A C 1
ATOM 2393 O O . LYS A 1 292 ? -10.343 -13.729 0.400 1.00 37.12 292 LYS A O 1
ATOM 2398 N N . GLU A 1 293 ? -11.784 -15.215 1.332 1.00 41.38 293 GLU A N 1
ATOM 2399 C CA . GLU A 1 293 ? -12.388 -14.331 2.323 1.00 41.38 293 GLU A CA 1
ATOM 2400 C C . GLU A 1 293 ? -11.300 -13.477 2.988 1.00 41.38 293 GLU A C 1
ATOM 2402 O O . GLU A 1 293 ? -10.281 -13.998 3.451 1.00 41.38 293 GLU A O 1
ATOM 2407 N N . THR A 1 294 ? -11.542 -12.170 3.009 1.00 44.00 294 THR A N 1
ATOM 2408 C CA . THR A 1 294 ? -10.730 -11.068 3.537 1.00 44.00 294 THR A CA 1
ATOM 2409 C C . THR A 1 294 ? -10.422 -11.226 5.029 1.00 44.00 294 THR A C 1
ATOM 2411 O O . THR A 1 294 ? -10.874 -10.477 5.888 1.00 44.00 294 THR A O 1
ATOM 2414 N N . LEU A 1 295 ? -9.614 -12.220 5.371 1.00 48.28 295 LEU A N 1
ATOM 2415 C CA . LEU A 1 295 ? -8.913 -12.314 6.641 1.00 48.28 295 LEU A CA 1
ATOM 2416 C C . LEU A 1 295 ? -7.445 -12.056 6.341 1.00 48.28 295 LEU A C 1
ATOM 2418 O O . LEU A 1 295 ? -6.683 -12.975 6.060 1.00 48.28 295 LEU A O 1
ATOM 2422 N N . ILE A 1 296 ? -7.068 -10.778 6.363 1.00 55.38 296 ILE A N 1
ATOM 2423 C CA . ILE A 1 296 ? -5.681 -10.336 6.214 1.00 55.38 296 ILE A CA 1
ATOM 2424 C C . ILE A 1 296 ? -4.938 -10.800 7.485 1.00 55.38 296 ILE A C 1
ATOM 2426 O O . ILE A 1 296 ? -5.198 -10.266 8.562 1.00 55.38 296 ILE A O 1
ATOM 2430 N N . PRO A 1 297 ? -4.055 -11.816 7.435 1.00 49.09 297 PRO A N 1
ATOM 2431 C CA . PRO A 1 297 ? -3.545 -12.462 8.654 1.00 49.09 297 PRO A CA 1
ATOM 2432 C C . PRO A 1 297 ? -2.682 -11.534 9.526 1.00 49.09 297 PRO A C 1
ATOM 2434 O O . PRO A 1 297 ? -2.629 -11.695 10.747 1.00 49.09 297 PRO A O 1
ATOM 2437 N N . ASP A 1 298 ? -2.067 -10.523 8.905 1.00 55.88 298 ASP A N 1
ATOM 2438 C CA . ASP A 1 298 ? -1.051 -9.658 9.516 1.00 55.88 298 ASP A CA 1
ATOM 2439 C C . ASP A 1 298 ? -1.577 -8.305 10.024 1.00 55.88 298 ASP A C 1
ATOM 2441 O O . ASP A 1 298 ? -0.789 -7.473 10.476 1.00 55.88 298 ASP A O 1
ATOM 2445 N N . VAL A 1 299 ? -2.896 -8.078 10.017 1.00 69.94 299 VAL A N 1
ATOM 2446 C CA . VAL A 1 299 ? -3.502 -6.890 10.660 1.00 69.94 299 VAL A CA 1
ATOM 2447 C C . VAL A 1 299 ? -3.914 -7.146 12.107 1.00 69.94 299 VAL A C 1
ATOM 2449 O O . VAL A 1 299 ? -4.684 -6.380 12.675 1.00 69.94 299 VAL A O 1
ATOM 2452 N N . ASN A 1 300 ? -3.406 -8.210 12.725 1.00 75.88 300 ASN A N 1
ATOM 2453 C CA . ASN A 1 300 ? -3.716 -8.557 14.106 1.00 75.88 300 ASN A CA 1
ATOM 2454 C C . ASN A 1 300 ? -2.586 -8.132 15.053 1.00 75.88 300 ASN A C 1
ATOM 2456 O O . ASN A 1 300 ? -1.405 -8.426 14.856 1.00 75.88 300 ASN A O 1
ATOM 2460 N N . CYS A 1 301 ? -2.965 -7.456 16.128 1.00 74.38 301 CYS A N 1
ATOM 2461 C CA . CYS A 1 301 ? -2.131 -7.196 17.287 1.00 74.38 301 CYS A CA 1
ATOM 2462 C C . CYS A 1 301 ? -1.846 -8.517 18.037 1.00 74.38 301 CYS A C 1
ATOM 2464 O O . CYS A 1 301 ? -2.704 -9.401 18.061 1.00 74.38 301 CYS A O 1
ATOM 2466 N N . PRO A 1 302 ? -0.699 -8.659 18.734 1.00 71.38 302 PRO A N 1
ATOM 2467 C CA . PRO A 1 302 ? -0.410 -9.828 19.574 1.00 71.38 302 PRO A CA 1
ATOM 2468 C C . PRO A 1 302 ? -1.484 -10.205 20.603 1.00 71.38 302 PRO A C 1
ATOM 2470 O O . PRO A 1 302 ? -1.517 -11.350 21.038 1.00 71.38 302 PRO A O 1
ATOM 2473 N N . CYS A 1 303 ? -2.352 -9.273 21.008 1.00 69.31 303 CYS A N 1
ATOM 2474 C CA . CYS A 1 303 ? -3.474 -9.568 21.903 1.00 69.31 303 CYS A CA 1
ATOM 2475 C C . CYS A 1 303 ? -4.659 -10.275 21.225 1.00 69.31 303 CYS A C 1
ATOM 2477 O O . CYS A 1 303 ? -5.645 -10.562 21.896 1.00 69.31 303 CYS A O 1
ATOM 2479 N N . GLY A 1 304 ? -4.599 -10.512 19.911 1.00 68.94 304 GLY A N 1
ATOM 2480 C CA . GLY A 1 304 ? -5.702 -11.063 19.123 1.00 68.94 304 GLY A CA 1
ATOM 2481 C C . GLY A 1 304 ? -6.734 -10.026 18.667 1.00 68.94 304 GLY A C 1
ATOM 2482 O O . GLY A 1 304 ? -7.688 -10.391 17.990 1.00 68.94 304 GLY A O 1
ATOM 2483 N N . GLY A 1 305 ? -6.557 -8.748 19.015 1.00 70.56 305 GLY A N 1
ATOM 2484 C CA . GLY A 1 305 ? -7.333 -7.643 18.446 1.00 70.56 305 GLY A CA 1
ATOM 2485 C C . GLY A 1 305 ? -6.768 -7.174 17.106 1.00 70.56 305 GLY A C 1
ATOM 2486 O O . GLY A 1 305 ? -5.602 -7.414 16.805 1.00 70.56 305 GLY A O 1
ATOM 2487 N N . TYR A 1 306 ? -7.562 -6.460 16.320 1.00 75.00 306 TYR A N 1
ATOM 2488 C CA . TYR A 1 306 ? -7.119 -5.857 15.062 1.00 75.00 306 TYR A CA 1
ATOM 2489 C C . TYR A 1 306 ? -6.238 -4.609 15.288 1.00 75.00 306 TYR A C 1
ATOM 2491 O O . TYR A 1 306 ? -6.324 -3.937 16.320 1.00 75.00 306 TYR A O 1
ATOM 2499 N N . LEU A 1 307 ? -5.357 -4.309 14.332 1.00 75.75 307 LEU A N 1
ATOM 2500 C CA . LEU A 1 307 ? -4.530 -3.103 14.290 1.00 75.75 307 LEU A CA 1
ATOM 2501 C C . LEU A 1 307 ? -5.347 -1.954 13.689 1.00 75.75 307 LEU A C 1
ATOM 2503 O O . LEU A 1 307 ? -5.653 -1.962 12.501 1.00 75.75 307 LEU A O 1
ATOM 2507 N N . PHE A 1 308 ? -5.650 -0.954 14.512 1.00 72.69 308 PHE A N 1
ATOM 2508 C CA . PHE A 1 308 ? -6.364 0.257 14.115 1.00 72.69 308 PHE A CA 1
ATOM 2509 C C . PHE A 1 308 ? -5.628 1.508 14.556 1.00 72.69 308 PHE A C 1
ATOM 2511 O O . PHE A 1 308 ? -4.790 1.454 15.463 1.00 72.69 308 PHE A O 1
ATOM 2518 N N . PHE A 1 309 ? -5.943 2.624 13.899 1.00 68.56 309 PHE A N 1
ATOM 2519 C CA . PHE A 1 309 ? -5.426 3.921 14.290 1.00 68.56 309 PHE A CA 1
ATOM 2520 C C . PHE A 1 309 ? -5.817 4.250 15.749 1.00 68.56 309 PHE A C 1
ATOM 2522 O O . PHE A 1 309 ? -6.991 4.116 16.095 1.00 68.56 309 PHE A O 1
ATOM 2529 N N . PRO A 1 310 ? -4.865 4.689 16.598 1.00 75.69 310 PRO A N 1
ATOM 2530 C CA . PRO A 1 310 ? -3.433 4.826 16.325 1.00 75.69 310 PRO A CA 1
ATOM 2531 C C . PRO A 1 310 ? -2.672 3.486 16.415 1.00 75.69 310 PRO A C 1
ATOM 2533 O O . PRO A 1 310 ? -2.621 2.833 17.463 1.00 75.69 310 PRO A O 1
ATOM 2536 N N . VAL A 1 311 ? -1.979 3.111 15.329 1.00 83.19 311 VAL A N 1
ATOM 2537 C CA . VAL A 1 311 ? -1.103 1.926 15.310 1.00 83.19 311 VAL A CA 1
ATOM 2538 C C . VAL A 1 311 ? 0.277 2.306 15.838 1.00 83.19 311 VAL A C 1
ATOM 2540 O O . VAL A 1 311 ? 0.975 3.150 15.281 1.00 83.19 311 VAL A O 1
ATOM 2543 N N . ASN A 1 312 ? 0.697 1.673 16.928 1.00 85.12 312 ASN A N 1
ATOM 2544 C CA . ASN A 1 312 ? 1.976 1.941 17.574 1.00 85.12 312 ASN A CA 1
ATOM 2545 C C . ASN A 1 312 ? 3.050 0.989 17.063 1.00 85.12 312 ASN A C 1
ATOM 2547 O O . ASN A 1 312 ? 2.778 -0.191 16.871 1.00 85.12 312 ASN A O 1
ATOM 2551 N N . ILE A 1 313 ? 4.281 1.473 16.913 1.00 85.44 313 ILE A N 1
ATOM 2552 C CA . ILE A 1 313 ? 5.410 0.673 16.431 1.00 85.44 313 ILE A CA 1
ATOM 2553 C C . ILE A 1 313 ? 6.542 0.660 17.461 1.00 85.44 313 ILE A C 1
ATOM 2555 O O . ILE A 1 313 ? 6.833 1.671 18.105 1.00 85.44 313 ILE A O 1
ATOM 2559 N N . CYS A 1 314 ? 7.138 -0.508 17.699 1.00 87.88 314 CYS A N 1
ATOM 2560 C CA . CYS A 1 314 ? 8.274 -0.637 18.611 1.00 87.88 314 CYS A CA 1
ATOM 2561 C C . CYS A 1 314 ? 9.606 -0.310 17.931 1.00 87.88 314 CYS A C 1
ATOM 2563 O O . CYS A 1 314 ? 9.679 -0.278 16.709 1.00 87.88 314 CYS A O 1
ATOM 2565 N N . LYS A 1 315 ? 10.679 -0.128 18.713 1.00 85.81 315 LYS A N 1
ATOM 2566 C CA . LYS A 1 315 ? 12.036 0.133 18.181 1.00 85.81 315 LYS A CA 1
ATOM 2567 C C . LYS A 1 315 ? 12.582 -0.957 17.242 1.00 85.81 315 LYS A C 1
ATOM 2569 O O . LYS A 1 315 ? 13.530 -0.705 16.516 1.00 85.81 315 LYS A O 1
ATOM 2574 N N . ASN A 1 316 ? 11.987 -2.150 17.268 1.00 85.06 316 ASN A N 1
ATOM 2575 C CA . ASN A 1 316 ? 12.306 -3.262 16.368 1.00 85.06 316 ASN A CA 1
ATOM 2576 C C . ASN A 1 316 ? 11.279 -3.416 15.226 1.00 85.06 316 ASN A C 1
ATOM 2578 O O . ASN A 1 316 ? 11.271 -4.441 14.554 1.00 85.06 316 ASN A O 1
ATOM 2582 N N . GLY A 1 317 ? 10.367 -2.458 15.035 1.00 82.81 317 GLY A N 1
ATOM 2583 C CA . GLY A 1 317 ? 9.424 -2.446 13.913 1.00 82.81 317 GLY A CA 1
ATOM 2584 C C . GLY A 1 317 ? 8.111 -3.211 14.107 1.00 82.81 317 GLY A C 1
ATOM 2585 O O . GLY A 1 317 ? 7.309 -3.284 13.181 1.00 82.81 317 GLY A O 1
ATOM 2586 N N . HIS A 1 318 ? 7.839 -3.777 15.288 1.00 83.88 318 HIS A N 1
ATOM 2587 C CA . HIS A 1 318 ? 6.583 -4.499 15.527 1.00 83.88 318 HIS A CA 1
ATOM 2588 C C . HIS A 1 318 ? 5.414 -3.548 15.798 1.00 83.88 318 HIS A C 1
ATOM 2590 O O . HIS A 1 318 ? 5.494 -2.712 16.701 1.00 83.88 318 HIS A O 1
ATOM 2596 N N . ASN A 1 319 ? 4.313 -3.748 15.071 1.00 85.88 319 ASN A N 1
ATOM 2597 C CA . ASN A 1 319 ? 3.068 -3.000 15.232 1.00 85.88 319 ASN A CA 1
ATOM 2598 C C . ASN A 1 319 ? 2.217 -3.521 16.411 1.00 85.88 319 ASN A C 1
ATOM 2600 O O . ASN A 1 319 ? 2.218 -4.714 16.726 1.00 85.88 319 ASN A O 1
ATOM 2604 N N . CYS A 1 320 ? 1.494 -2.617 17.070 1.00 83.69 320 CYS A N 1
ATOM 2605 C CA . CYS A 1 320 ? 0.731 -2.852 18.293 1.00 83.69 320 CYS A CA 1
ATOM 2606 C C . CYS A 1 320 ? -0.464 -1.889 18.382 1.00 83.69 320 CYS A C 1
ATOM 2608 O O . CYS A 1 320 ? -0.332 -0.710 18.055 1.00 83.69 320 CYS A O 1
ATOM 2610 N N . CYS A 1 321 ? -1.617 -2.357 18.870 1.00 79.38 321 CYS A N 1
ATOM 2611 C CA . CYS A 1 321 ? -2.763 -1.481 19.133 1.00 79.38 321 CYS A CA 1
ATOM 2612 C C . CYS A 1 321 ? -2.522 -0.574 20.354 1.00 79.38 321 CYS A C 1
ATOM 2614 O O . CYS A 1 321 ? -1.640 -0.833 21.183 1.00 79.38 321 CYS A O 1
ATOM 2616 N N . GLU A 1 322 ? -3.328 0.479 20.473 1.00 80.56 322 GLU A N 1
ATOM 2617 C CA . GLU A 1 322 ? -3.240 1.464 21.556 1.00 80.56 322 GLU A CA 1
ATOM 2618 C C . GLU A 1 322 ? -3.425 0.851 22.949 1.00 80.56 322 GLU A C 1
ATOM 2620 O O . GLU A 1 322 ? -2.603 1.088 23.836 1.00 80.56 322 GLU A O 1
ATOM 2625 N N . VAL A 1 323 ? -4.423 -0.025 23.115 1.00 74.56 323 VAL A N 1
ATOM 2626 C CA . VAL A 1 323 ? -4.686 -0.728 24.383 1.00 74.56 323 VAL A CA 1
ATOM 2627 C C . VAL A 1 323 ? -3.432 -1.456 24.862 1.00 74.56 323 VAL A C 1
ATOM 2629 O O . VAL A 1 323 ? -2.999 -1.286 25.996 1.00 74.56 323 VAL A O 1
ATOM 2632 N N . CYS A 1 324 ? -2.779 -2.215 23.981 1.00 72.69 324 CYS A N 1
ATOM 2633 C CA . CYS A 1 324 ? -1.592 -2.979 24.354 1.00 72.69 324 CYS A CA 1
ATOM 2634 C C . CYS A 1 324 ? -0.385 -2.102 24.693 1.00 72.69 324 CYS A C 1
ATOM 2636 O O . CYS A 1 324 ? 0.411 -2.501 25.548 1.00 72.69 324 CYS A O 1
ATOM 2638 N N . LYS A 1 325 ? -0.242 -0.932 24.059 1.00 76.19 325 LYS A N 1
ATOM 2639 C CA . LYS A 1 325 ? 0.790 0.042 24.432 1.00 76.19 325 LYS A CA 1
ATOM 2640 C C . LYS A 1 325 ? 0.535 0.590 25.831 1.00 76.19 325 LYS A C 1
ATOM 2642 O O . LYS A 1 325 ? 1.476 0.636 26.615 1.00 76.19 325 LYS A O 1
ATOM 2647 N N . PHE A 1 326 ? -0.706 0.962 26.144 1.00 73.88 326 PHE A N 1
ATOM 2648 C CA . PHE A 1 326 ? -1.067 1.513 27.450 1.00 73.88 326 PHE A CA 1
ATOM 2649 C C . PHE A 1 326 ? -0.946 0.472 28.569 1.00 73.88 326 PHE A C 1
ATOM 2651 O O . PHE A 1 326 ? -0.297 0.729 29.577 1.00 73.88 326 PHE A O 1
ATOM 2658 N N . THR A 1 327 ? -1.504 -0.727 28.376 1.00 71.56 327 THR A N 1
ATOM 2659 C CA . THR A 1 327 ? -1.514 -1.777 29.406 1.00 71.56 327 THR A CA 1
ATOM 2660 C C . THR A 1 327 ? -0.117 -2.305 29.720 1.00 71.56 327 THR A C 1
ATOM 2662 O O . THR A 1 327 ? 0.170 -2.620 30.870 1.00 71.56 327 THR A O 1
ATOM 2665 N N . ASN A 1 328 ? 0.753 -2.430 28.712 1.00 75.31 328 ASN A N 1
ATOM 2666 C CA . ASN A 1 328 ? 2.049 -3.081 28.904 1.00 75.31 328 ASN A CA 1
ATOM 2667 C C . ASN A 1 328 ? 3.238 -2.118 28.930 1.00 75.31 328 ASN A C 1
ATOM 2669 O O . ASN A 1 328 ? 4.268 -2.457 29.495 1.00 75.31 328 ASN A O 1
ATOM 2673 N N . GLY A 1 329 ? 3.175 -0.973 28.249 1.00 73.75 329 GLY A N 1
ATOM 2674 C CA . GLY A 1 329 ? 4.314 -0.057 28.090 1.00 73.75 329 GLY A CA 1
ATOM 2675 C C . GLY A 1 329 ? 5.455 -0.563 27.186 1.00 73.75 329 GLY A C 1
ATOM 2676 O O . GLY A 1 329 ? 6.292 0.230 26.759 1.00 73.75 329 GLY A O 1
ATOM 2677 N N . PHE A 1 330 ? 5.486 -1.853 26.832 1.00 81.06 330 PHE A N 1
ATOM 2678 C CA . PHE A 1 330 ? 6.495 -2.467 25.960 1.00 81.06 330 PHE A CA 1
ATOM 2679 C C . PHE A 1 330 ? 5.892 -3.456 24.952 1.00 81.06 330 PHE A C 1
ATOM 2681 O O . PHE A 1 330 ? 4.798 -4.000 25.134 1.00 81.06 330 PHE A O 1
ATOM 2688 N N . CYS A 1 331 ? 6.634 -3.713 23.871 1.00 82.44 331 CYS A N 1
ATOM 2689 C CA . CYS A 1 331 ? 6.230 -4.645 22.823 1.00 82.44 331 CYS A CA 1
ATOM 2690 C C . CYS A 1 331 ? 6.157 -6.083 23.346 1.00 82.44 331 CYS A C 1
ATOM 2692 O O . CYS A 1 331 ? 7.141 -6.619 23.851 1.00 82.44 331 CYS A O 1
ATOM 2694 N N . GLN A 1 332 ? 5.024 -6.759 23.152 1.00 82.81 332 GLN A N 1
ATOM 2695 C CA . GLN A 1 332 ? 4.859 -8.131 23.638 1.00 82.81 332 GLN A CA 1
ATOM 2696 C C . GLN A 1 332 ? 5.722 -9.161 22.904 1.00 82.81 332 GLN A C 1
ATOM 2698 O O . GLN A 1 332 ? 6.106 -10.152 23.522 1.00 82.81 332 GLN A O 1
ATOM 2703 N N . LYS A 1 333 ? 6.078 -8.901 21.637 1.00 83.94 333 LYS A N 1
ATOM 2704 C CA . LYS A 1 333 ? 6.902 -9.809 20.823 1.00 83.94 333 LYS A CA 1
ATOM 2705 C C . LYS A 1 333 ? 8.390 -9.758 21.179 1.00 83.94 333 LYS A C 1
ATOM 2707 O O . LYS A 1 333 ? 9.028 -10.795 21.257 1.00 83.94 333 LYS A O 1
ATOM 2712 N N . CYS A 1 334 ? 8.944 -8.563 21.387 1.00 88.00 334 CYS A N 1
ATOM 2713 C CA . CYS A 1 334 ? 10.399 -8.374 21.529 1.00 88.00 334 CYS A CA 1
ATOM 2714 C C . CYS A 1 334 ? 10.827 -7.602 22.783 1.00 88.00 334 CYS A C 1
ATOM 2716 O O . CYS A 1 334 ? 12.011 -7.355 22.970 1.00 88.00 334 CYS A O 1
ATOM 2718 N N . LYS A 1 335 ? 9.875 -7.201 23.634 1.00 87.12 335 LYS A N 1
ATOM 2719 C CA . LYS A 1 335 ? 10.098 -6.513 24.918 1.00 87.12 335 LYS A CA 1
ATOM 2720 C C . LYS A 1 335 ? 10.793 -5.146 24.829 1.00 87.12 335 LYS A C 1
ATOM 2722 O O . LYS A 1 335 ? 11.104 -4.551 25.852 1.00 87.12 335 LYS A O 1
ATOM 2727 N N . THR A 1 336 ? 10.960 -4.586 23.630 1.00 87.25 336 THR A N 1
ATOM 2728 C CA . THR A 1 336 ? 11.464 -3.218 23.440 1.00 87.25 336 THR A CA 1
ATOM 2729 C C . THR A 1 336 ? 10.369 -2.166 23.622 1.00 87.25 336 THR A C 1
ATOM 2731 O O . THR A 1 336 ? 9.201 -2.420 23.312 1.00 87.25 336 THR A O 1
ATOM 2734 N N . GLY A 1 337 ? 10.761 -0.953 24.021 1.00 86.38 337 GLY A N 1
ATOM 2735 C CA . GLY A 1 337 ? 9.869 0.209 24.077 1.00 86.38 337 GLY A CA 1
ATOM 2736 C C . GLY A 1 337 ? 9.328 0.651 22.708 1.00 86.38 337 GLY A C 1
ATOM 2737 O O . GLY A 1 337 ? 9.818 0.233 21.652 1.00 86.38 337 GLY A O 1
ATOM 2738 N N . PHE A 1 338 ? 8.307 1.508 22.745 1.00 86.38 338 PHE A N 1
ATOM 2739 C CA . PHE A 1 338 ? 7.647 2.059 21.559 1.00 86.38 338 PHE A CA 1
ATOM 2740 C C . PHE A 1 338 ? 8.337 3.321 21.025 1.00 86.38 338 PHE A C 1
ATOM 2742 O O . PHE A 1 338 ? 8.929 4.084 21.790 1.00 86.38 338 PHE A O 1
ATOM 2749 N N . MET A 1 339 ? 8.276 3.525 19.707 1.00 85.69 339 MET A N 1
ATOM 2750 C CA . MET A 1 339 ? 8.695 4.766 19.053 1.00 85.69 339 MET A CA 1
ATOM 2751 C C . MET A 1 339 ? 7.728 5.908 19.402 1.00 85.69 339 MET A C 1
ATOM 2753 O O . MET A 1 339 ? 6.589 5.675 19.816 1.00 85.69 339 MET A O 1
ATOM 2757 N N . LYS A 1 340 ? 8.185 7.156 19.236 1.00 83.25 340 LYS A N 1
ATOM 2758 C CA . LYS A 1 340 ? 7.336 8.342 19.442 1.00 83.25 340 LYS A CA 1
ATOM 2759 C C . LYS A 1 340 ? 6.281 8.477 18.343 1.00 83.25 340 LYS A C 1
ATOM 2761 O O . LYS A 1 340 ? 5.120 8.723 18.652 1.00 83.25 340 LYS A O 1
ATOM 2766 N N . LYS A 1 341 ? 6.688 8.308 17.079 1.00 82.12 341 LYS A N 1
ATOM 2767 C CA . LYS A 1 341 ? 5.801 8.382 15.913 1.00 82.12 341 LYS A CA 1
ATOM 2768 C C . LYS A 1 341 ? 4.988 7.088 15.797 1.00 82.12 341 LYS A C 1
ATOM 2770 O O . LYS A 1 341 ? 5.529 5.993 15.951 1.00 82.12 341 LYS A O 1
ATOM 2775 N N . THR A 1 342 ? 3.690 7.220 15.548 1.00 84.38 342 THR A N 1
ATOM 2776 C CA . THR A 1 342 ? 2.792 6.104 15.235 1.00 84.38 342 THR A CA 1
ATOM 2777 C C . THR A 1 342 ? 2.864 5.767 13.753 1.00 84.38 342 THR A C 1
ATOM 2779 O O . THR A 1 342 ? 3.182 6.615 12.921 1.00 84.38 342 THR A O 1
ATOM 2782 N N . ASN A 1 343 ? 2.529 4.530 13.413 1.00 83.31 343 ASN A N 1
ATOM 2783 C CA . ASN A 1 343 ? 2.405 4.082 12.039 1.00 83.31 343 ASN A CA 1
ATOM 2784 C C . ASN A 1 343 ? 1.046 4.507 11.469 1.00 83.31 343 ASN A C 1
ATOM 2786 O O . ASN A 1 343 ? 0.126 3.699 11.332 1.00 83.31 343 ASN A O 1
ATOM 2790 N N . SER A 1 344 ? 0.906 5.806 11.204 1.00 82.00 344 SER A N 1
ATOM 2791 C CA . SER A 1 344 ? -0.350 6.388 10.727 1.00 82.00 344 SER A CA 1
ATOM 2792 C C . SER A 1 344 ? -0.768 5.788 9.391 1.00 82.00 344 SER A C 1
ATOM 2794 O O . SER A 1 344 ? -1.925 5.442 9.228 1.00 82.00 344 SER A O 1
ATOM 2796 N N . THR A 1 345 ? 0.175 5.542 8.482 1.00 82.38 345 THR A N 1
ATOM 2797 C CA . THR A 1 345 ? -0.107 4.910 7.189 1.00 82.38 345 THR A CA 1
ATOM 2798 C C . THR A 1 345 ? -0.759 3.535 7.342 1.00 82.38 345 THR A C 1
ATOM 2800 O O . THR A 1 345 ? -1.773 3.273 6.698 1.00 82.38 345 THR A O 1
ATOM 2803 N N . LEU A 1 346 ? -0.223 2.664 8.211 1.00 83.19 346 LEU A N 1
ATOM 2804 C CA . LEU A 1 346 ? -0.865 1.380 8.501 1.00 83.19 346 LEU A CA 1
ATOM 2805 C C . LEU A 1 346 ? -2.219 1.566 9.198 1.00 83.19 346 LEU A C 1
ATOM 2807 O O . LEU A 1 346 ? -3.140 0.811 8.927 1.00 83.19 346 LEU A O 1
ATOM 2811 N N . GLY A 1 347 ? -2.346 2.559 10.081 1.00 79.62 347 GLY A N 1
ATOM 2812 C CA . GLY A 1 347 ? -3.612 2.883 10.741 1.00 79.62 347 GLY A CA 1
ATOM 2813 C C . GLY A 1 347 ? -4.691 3.425 9.802 1.00 79.62 347 GLY A C 1
ATOM 2814 O O . GLY A 1 347 ? -5.868 3.207 10.060 1.00 79.62 347 GLY A O 1
ATOM 2815 N N . ASN A 1 348 ? -4.306 4.098 8.720 1.00 78.62 348 ASN A N 1
ATOM 2816 C CA . ASN A 1 348 ? -5.246 4.647 7.752 1.00 78.62 348 ASN A CA 1
ATOM 2817 C C . ASN A 1 348 ? -5.661 3.578 6.747 1.00 78.62 348 ASN A C 1
ATOM 2819 O O . ASN A 1 348 ? -6.843 3.413 6.480 1.00 78.62 348 ASN A O 1
ATOM 2823 N N . ILE A 1 349 ? -4.718 2.785 6.225 1.00 78.06 349 ILE A N 1
ATOM 2824 C CA . ILE A 1 349 ? -5.046 1.747 5.231 1.00 78.06 349 ILE A CA 1
ATOM 2825 C C . ILE A 1 349 ? -5.953 0.656 5.813 1.00 78.06 349 ILE A C 1
ATOM 2827 O O . ILE A 1 349 ? -6.734 0.048 5.088 1.00 78.06 349 ILE A O 1
ATOM 2831 N N . THR A 1 350 ? -5.901 0.428 7.128 1.00 75.75 350 THR A N 1
ATOM 2832 C CA . THR A 1 350 ? -6.807 -0.496 7.816 1.00 75.75 350 THR A CA 1
ATOM 2833 C C . THR A 1 350 ? -8.260 -0.015 7.796 1.00 75.75 350 THR A C 1
ATOM 2835 O O . THR A 1 350 ? -9.163 -0.850 7.751 1.00 75.75 350 THR A O 1
ATOM 2838 N N . THR A 1 351 ? -8.517 1.296 7.707 1.00 73.50 351 THR A N 1
ATOM 2839 C CA . THR A 1 351 ? -9.883 1.849 7.578 1.00 73.50 351 THR A CA 1
ATOM 2840 C C . THR A 1 351 ? -10.578 1.445 6.281 1.00 73.50 351 THR A C 1
ATOM 2842 O O . THR A 1 351 ? -11.799 1.330 6.253 1.00 73.50 351 THR A O 1
ATOM 2845 N N . LEU A 1 352 ? -9.811 1.143 5.229 1.00 71.56 352 LEU A N 1
ATOM 2846 C CA . LEU A 1 352 ? -10.356 0.691 3.952 1.00 71.56 352 LEU A CA 1
ATOM 2847 C C . LEU A 1 352 ? -10.865 -0.758 4.020 1.00 71.56 352 LEU A C 1
ATOM 2849 O O . LEU A 1 352 ? -11.505 -1.229 3.088 1.00 71.56 352 LEU A O 1
ATOM 2853 N N . THR A 1 353 ? -10.588 -1.492 5.101 1.00 70.81 353 THR A N 1
ATOM 2854 C CA . THR A 1 353 ? -10.902 -2.922 5.202 1.00 70.81 353 THR A CA 1
ATOM 2855 C C . THR A 1 353 ? -12.113 -3.201 6.093 1.00 70.81 353 THR A C 1
ATOM 2857 O O . THR A 1 353 ? -12.417 -2.459 7.025 1.00 70.81 353 THR A O 1
ATOM 2860 N N . LYS A 1 354 ? -12.817 -4.304 5.808 1.00 74.25 354 LYS A N 1
ATOM 2861 C CA . LYS A 1 354 ? -13.902 -4.825 6.652 1.00 74.25 354 LYS A CA 1
ATOM 2862 C C . LYS A 1 354 ? -13.388 -5.948 7.539 1.00 74.25 354 LYS A C 1
ATOM 2864 O O . LYS A 1 354 ? -12.562 -6.760 7.129 1.00 74.25 354 LYS A O 1
ATOM 2869 N N . TYR A 1 355 ? -13.943 -6.027 8.738 1.00 74.81 355 TYR A N 1
ATOM 2870 C CA . TYR A 1 355 ? -13.470 -6.899 9.801 1.00 74.81 355 TYR A CA 1
ATOM 2871 C C . TYR A 1 355 ? -14.560 -7.842 10.271 1.00 74.81 355 TYR A C 1
ATOM 2873 O O . TYR A 1 355 ? -15.728 -7.473 10.373 1.00 74.81 355 TYR A O 1
ATOM 2881 N N . SER A 1 356 ? -14.170 -9.073 10.583 1.00 76.69 356 SER A N 1
ATOM 2882 C CA . SER A 1 356 ? -15.078 -10.061 11.162 1.00 76.69 356 SER A CA 1
ATOM 2883 C C . SER A 1 356 ? -15.221 -9.847 12.668 1.00 76.69 356 SER A C 1
ATOM 2885 O O . SER A 1 356 ? -14.265 -9.492 13.349 1.00 76.69 356 SER A O 1
ATOM 2887 N N . CYS A 1 357 ? -16.402 -10.131 13.216 1.00 78.81 357 CYS A N 1
ATOM 2888 C CA . CYS A 1 357 ? -16.592 -10.168 14.667 1.00 78.81 357 CYS A CA 1
ATOM 2889 C C . CYS A 1 357 ? -15.655 -11.198 15.331 1.00 78.81 357 CYS A C 1
ATOM 2891 O O . CYS A 1 357 ? -15.546 -12.329 14.850 1.00 78.81 357 CYS A O 1
ATOM 2893 N N . LYS A 1 358 ? -15.085 -10.888 16.506 1.00 77.06 358 LYS A N 1
ATOM 2894 C CA . LYS A 1 358 ? -14.313 -11.853 17.321 1.00 77.06 358 LYS A CA 1
ATOM 2895 C C . LYS A 1 358 ? -15.059 -13.149 17.656 1.00 77.06 358 LYS A C 1
ATOM 2897 O O . LYS A 1 358 ? -14.440 -14.167 17.948 1.00 77.06 358 LYS A O 1
ATOM 2902 N N . ASN A 1 359 ? -16.394 -13.131 17.615 1.00 77.00 359 ASN A N 1
ATOM 2903 C CA . ASN A 1 359 ? -17.237 -14.310 17.806 1.00 77.00 359 ASN A CA 1
ATOM 2904 C C . ASN A 1 359 ? -17.511 -15.078 16.493 1.00 77.00 359 ASN A C 1
ATOM 2906 O O . ASN A 1 359 ? -18.381 -15.949 16.495 1.00 77.00 359 ASN A O 1
ATOM 2910 N N . LYS A 1 360 ? -16.795 -14.817 15.383 1.00 79.75 360 LYS A N 1
ATOM 2911 C CA . LYS A 1 360 ? -16.870 -15.625 14.145 1.00 79.75 360 LYS A CA 1
ATOM 2912 C C . LYS A 1 360 ? -16.690 -17.129 14.411 1.00 79.75 360 LYS A C 1
ATOM 2914 O O . LYS A 1 360 ? -17.527 -17.893 13.936 1.00 79.75 360 LYS A O 1
ATOM 2919 N N . PRO A 1 361 ? -15.748 -17.583 15.270 1.00 78.19 361 PRO A N 1
ATOM 2920 C CA . PRO A 1 361 ? -15.644 -19.000 15.642 1.00 78.19 361 PRO A CA 1
ATOM 2921 C C . PRO A 1 361 ? -16.879 -19.564 16.361 1.00 78.19 361 PRO A C 1
ATOM 2923 O O . PRO A 1 361 ? -17.095 -20.770 16.354 1.00 78.19 361 PRO A O 1
ATOM 2926 N N . LYS A 1 362 ? -17.699 -18.705 16.983 1.00 76.81 362 LYS A N 1
ATOM 2927 C CA . LYS A 1 362 ? -18.970 -19.079 17.624 1.00 76.81 362 LYS A CA 1
ATOM 2928 C C . LYS A 1 362 ? -20.169 -18.993 16.667 1.00 76.81 362 LYS A C 1
ATOM 2930 O O . LYS A 1 362 ? -21.297 -19.179 17.111 1.00 76.81 362 LYS A O 1
ATOM 2935 N N . GLY A 1 363 ? -19.943 -18.679 15.389 1.00 80.50 363 GLY A N 1
ATOM 2936 C CA . GLY A 1 363 ? -20.981 -18.583 14.362 1.00 80.50 363 GLY A CA 1
ATOM 2937 C C . GLY A 1 363 ? -21.431 -17.162 14.008 1.00 80.50 363 GLY A C 1
ATOM 2938 O O . GLY A 1 363 ? -22.432 -17.017 13.313 1.00 80.50 363 GLY A O 1
ATOM 2939 N N . CYS A 1 364 ? -20.737 -16.103 14.450 1.00 77.31 364 CYS A N 1
ATOM 2940 C CA . CYS A 1 364 ? -21.041 -14.754 13.958 1.00 77.31 364 CYS A CA 1
ATOM 2941 C C . CYS A 1 364 ? -20.591 -14.611 12.496 1.00 77.31 364 CYS A C 1
ATOM 2943 O O . CYS A 1 364 ? -19.396 -14.662 12.216 1.00 77.31 364 CYS A O 1
ATOM 2945 N N . THR A 1 365 ? -21.523 -14.406 11.568 1.00 78.31 365 THR A N 1
ATOM 2946 C CA . THR A 1 365 ? -21.217 -14.287 10.129 1.00 78.31 365 THR A CA 1
ATOM 2947 C C . THR A 1 365 ? -21.062 -12.844 9.653 1.00 78.31 365 THR A C 1
ATOM 2949 O O . THR A 1 365 ? -20.789 -12.616 8.480 1.00 78.31 365 THR A O 1
ATOM 2952 N N . TYR A 1 366 ? -21.266 -11.861 10.531 1.00 74.50 366 TYR A N 1
ATOM 2953 C CA . TYR A 1 366 ? -21.261 -10.455 10.146 1.00 74.50 366 TYR A CA 1
ATOM 2954 C C . TYR A 1 366 ? -19.845 -9.870 10.068 1.00 74.50 366 TYR A C 1
ATOM 2956 O O . TYR A 1 366 ? -18.984 -10.151 10.911 1.00 74.50 366 TYR A O 1
ATOM 2964 N N . THR A 1 367 ? -19.649 -8.997 9.079 1.00 74.06 367 THR A N 1
ATOM 2965 C CA . THR A 1 367 ? -18.445 -8.183 8.884 1.00 74.06 367 THR A CA 1
ATOM 2966 C C . THR A 1 367 ? -18.796 -6.703 8.916 1.00 74.06 367 THR A C 1
ATOM 2968 O O . THR A 1 367 ? -19.825 -6.316 8.362 1.00 74.06 367 THR A O 1
ATOM 2971 N N . PHE A 1 368 ? -17.933 -5.882 9.502 1.00 70.94 368 PHE A N 1
ATOM 2972 C CA . PHE A 1 368 ? -18.197 -4.464 9.739 1.00 70.94 368 PHE A CA 1
ATOM 2973 C C . PHE A 1 368 ? -16.988 -3.600 9.384 1.00 70.94 368 PHE A C 1
ATOM 2975 O O . PHE A 1 368 ? -15.848 -4.064 9.433 1.00 70.94 368 PHE A O 1
ATOM 2982 N N . GLU A 1 369 ? -17.245 -2.334 9.071 1.00 69.56 369 GLU A N 1
ATOM 2983 C CA . GLU A 1 369 ? -16.243 -1.272 9.194 1.00 69.56 369 GLU A CA 1
ATOM 2984 C C . GLU A 1 369 ? -15.913 -1.052 10.678 1.00 69.56 369 GLU A C 1
ATOM 2986 O O . GLU A 1 369 ? -16.669 -1.472 11.558 1.00 69.56 369 GLU A O 1
ATOM 2991 N N . TYR A 1 370 ? -14.775 -0.429 10.980 1.00 68.50 370 TYR A N 1
ATOM 2992 C CA . TYR A 1 370 ? -14.251 -0.365 12.349 1.00 68.50 370 TYR A CA 1
ATOM 2993 C C . TYR A 1 370 ? -15.244 0.196 13.380 1.00 68.50 370 TYR A C 1
ATOM 2995 O O . TYR A 1 370 ? -15.506 -0.451 14.401 1.00 68.50 370 TYR A O 1
ATOM 3003 N N . ASP A 1 371 ? -15.823 1.366 13.101 1.00 67.44 371 ASP A N 1
ATOM 3004 C CA . ASP A 1 371 ? -16.718 2.056 14.037 1.00 67.44 371 ASP A CA 1
ATOM 3005 C C . ASP A 1 371 ? -17.962 1.225 14.365 1.00 67.44 371 ASP A C 1
ATOM 3007 O O . ASP A 1 371 ? -18.490 1.267 15.482 1.00 67.44 371 ASP A O 1
ATOM 3011 N N . ASP A 1 372 ? -18.412 0.421 13.407 1.00 71.62 372 ASP A N 1
ATOM 3012 C CA . ASP A 1 372 ? -19.571 -0.446 13.565 1.00 71.62 372 ASP A CA 1
ATOM 3013 C C . ASP A 1 372 ? -19.202 -1.814 14.138 1.00 71.62 372 ASP A C 1
ATOM 3015 O O . ASP A 1 372 ? -20.014 -2.412 14.849 1.00 71.62 372 ASP A O 1
ATOM 3019 N N . LEU A 1 373 ? -17.964 -2.281 13.937 1.00 74.62 373 LEU A N 1
ATOM 3020 C CA . LEU A 1 373 ? -17.455 -3.500 14.558 1.00 74.62 373 LEU A CA 1
ATOM 3021 C C . LEU A 1 373 ? -17.484 -3.373 16.079 1.00 74.62 373 LEU A C 1
ATOM 3023 O O . LEU A 1 373 ? -17.971 -4.277 16.754 1.00 74.62 373 LEU A O 1
ATOM 3027 N N . PHE A 1 374 ? -17.006 -2.254 16.631 1.00 69.31 374 PHE A N 1
ATOM 3028 C CA . PHE A 1 374 ? -16.984 -2.058 18.083 1.00 69.31 374 PHE A CA 1
ATOM 3029 C C . PHE A 1 374 ? -18.399 -2.043 18.682 1.00 69.31 374 PHE A C 1
ATOM 3031 O O . PHE A 1 374 ? -18.666 -2.712 19.687 1.00 69.31 374 PHE A O 1
ATOM 3038 N N . LYS A 1 375 ? -19.337 -1.335 18.036 1.00 71.56 375 LYS A N 1
ATOM 3039 C CA . LYS A 1 375 ? -20.755 -1.317 18.437 1.00 71.56 375 LYS A CA 1
ATOM 3040 C C . LYS A 1 375 ? -21.356 -2.719 18.367 1.00 71.56 375 LYS A C 1
ATOM 3042 O O . LYS A 1 375 ? -21.998 -3.164 19.321 1.00 71.56 375 LYS A O 1
ATOM 3047 N N . HIS A 1 376 ? -21.098 -3.437 17.272 1.00 78.38 376 HIS A N 1
ATOM 3048 C CA . HIS A 1 376 ? -21.562 -4.803 17.103 1.00 78.38 376 HIS A CA 1
ATOM 3049 C C . HIS A 1 376 ? -20.983 -5.724 18.171 1.00 78.38 376 HIS A C 1
ATOM 3051 O O . HIS A 1 376 ? -21.740 -6.432 18.812 1.00 78.38 376 HIS A O 1
ATOM 3057 N N . GLU A 1 377 ? -19.674 -5.741 18.413 1.00 73.56 377 GLU A N 1
ATOM 3058 C CA . GLU A 1 377 ? -19.063 -6.681 19.357 1.00 73.56 377 GLU A CA 1
ATOM 3059 C C . GLU A 1 377 ? -19.565 -6.511 20.795 1.00 73.56 377 GLU A C 1
ATOM 3061 O O . GLU A 1 377 ? -19.726 -7.507 21.513 1.00 73.56 377 GLU A O 1
ATOM 3066 N N . ASN A 1 378 ? -19.861 -5.274 21.200 1.00 68.88 378 ASN A N 1
ATOM 3067 C CA . ASN A 1 378 ? -20.465 -4.975 22.497 1.00 68.88 378 ASN A CA 1
ATOM 3068 C C . ASN A 1 378 ? -21.912 -5.473 22.604 1.00 68.88 378 ASN A C 1
ATOM 3070 O O . ASN A 1 378 ? -22.343 -5.865 23.693 1.00 68.88 378 ASN A O 1
ATOM 3074 N N . ASN A 1 379 ? -22.641 -5.520 21.492 1.00 68.38 379 ASN A N 1
ATOM 3075 C CA . ASN A 1 379 ? -24.042 -5.943 21.443 1.00 68.38 379 ASN A CA 1
ATOM 3076 C C . ASN A 1 379 ? -24.243 -7.344 20.845 1.00 68.38 379 ASN A C 1
ATOM 3078 O O . ASN A 1 379 ? -25.361 -7.852 20.839 1.00 68.38 379 ASN A O 1
ATOM 3082 N N . CYS A 1 380 ? -23.173 -7.996 20.389 1.00 74.25 380 CYS A N 1
ATOM 3083 C CA . CYS A 1 380 ? -23.228 -9.261 19.675 1.00 74.25 380 CYS A CA 1
ATOM 3084 C C . CYS A 1 380 ? -23.856 -10.327 20.570 1.00 74.25 380 CYS A C 1
ATOM 3086 O O . CYS A 1 380 ? -23.414 -10.558 21.699 1.00 74.25 380 CYS A O 1
ATOM 3088 N N . ASN A 1 381 ? -24.863 -11.019 20.038 1.00 70.12 381 ASN A N 1
ATOM 3089 C CA . ASN A 1 381 ? -25.614 -12.034 20.776 1.00 70.12 381 ASN A CA 1
ATOM 3090 C C . ASN A 1 381 ? -24.735 -13.203 21.252 1.00 70.12 381 ASN A C 1
ATOM 3092 O O . ASN A 1 381 ? -25.090 -13.884 22.208 1.00 70.12 381 ASN A O 1
ATOM 3096 N N . LEU A 1 382 ? -23.578 -13.409 20.615 1.00 75.62 382 LEU A N 1
ATOM 3097 C CA . LEU A 1 382 ? -22.619 -14.471 20.927 1.00 75.62 382 LEU A CA 1
ATOM 3098 C C . LEU A 1 382 ? -21.513 -14.027 21.905 1.00 75.62 382 LEU A C 1
ATOM 3100 O O . LEU A 1 382 ? -20.671 -14.841 22.305 1.00 75.62 382 LEU A O 1
ATOM 3104 N N . THR A 1 383 ? -21.493 -12.749 22.304 1.00 75.88 383 THR A N 1
ATOM 3105 C CA . THR A 1 383 ? -20.542 -12.239 23.298 1.00 75.88 383 THR A CA 1
ATOM 3106 C C . THR A 1 383 ? -20.926 -12.751 24.682 1.00 75.88 383 THR A C 1
ATOM 3108 O O . THR A 1 383 ? -22.015 -12.488 25.188 1.00 75.88 383 THR A O 1
ATOM 3111 N N . THR A 1 384 ? -19.999 -13.466 25.316 1.00 77.75 384 THR A N 1
ATOM 3112 C CA . THR A 1 384 ? -20.135 -13.915 26.704 1.00 77.75 384 THR A CA 1
ATOM 3113 C C . THR A 1 384 ? -19.722 -12.776 27.632 1.00 77.75 384 THR A C 1
ATOM 3115 O O . THR A 1 384 ? -18.597 -12.289 27.536 1.00 77.75 384 THR A O 1
ATOM 3118 N N . LYS A 1 385 ? -20.613 -12.359 28.531 1.00 74.94 385 LYS A N 1
ATOM 3119 C CA . LYS A 1 385 ? -20.366 -11.312 29.527 1.00 74.94 385 LYS A CA 1
ATOM 3120 C C . LYS A 1 385 ? -20.472 -11.880 30.938 1.00 74.94 385 LYS A C 1
ATOM 3122 O O . LYS A 1 385 ? -21.208 -12.837 31.184 1.00 74.94 385 LYS A O 1
ATOM 3127 N N . ASN A 1 386 ? -19.737 -11.274 31.866 1.00 78.50 386 ASN A N 1
ATOM 3128 C CA . ASN A 1 386 ? -19.928 -11.516 33.294 1.00 78.50 386 ASN A CA 1
ATOM 3129 C C . ASN A 1 386 ? -21.258 -10.894 33.746 1.00 78.50 386 ASN A C 1
ATOM 3131 O O . ASN A 1 386 ? -21.735 -9.929 33.141 1.00 78.50 386 ASN A O 1
ATOM 3135 N N . CYS A 1 387 ? -21.847 -11.417 34.822 1.00 81.38 387 CYS A N 1
ATOM 3136 C CA . CYS A 1 387 ? -23.023 -10.796 35.424 1.00 81.38 387 CYS A CA 1
ATOM 3137 C C . CYS A 1 387 ? -22.751 -9.330 35.806 1.00 81.38 387 CYS A C 1
ATOM 3139 O O . CYS A 1 387 ? -21.730 -9.015 36.417 1.00 81.38 387 CYS A O 1
ATOM 3141 N N . VAL A 1 388 ? -23.705 -8.443 35.500 1.00 75.75 388 VAL A N 1
ATOM 3142 C CA . VAL A 1 388 ? -23.633 -7.004 35.816 1.00 75.75 388 VAL A CA 1
ATOM 3143 C C . VAL A 1 388 ? -23.473 -6.739 37.311 1.00 75.75 388 VAL A C 1
ATOM 3145 O O . VAL A 1 388 ? -22.797 -5.800 37.715 1.00 75.75 388 VAL A O 1
ATOM 3148 N N . LEU A 1 389 ? -24.058 -7.603 38.140 1.00 78.31 389 LEU A N 1
ATOM 3149 C CA . LEU A 1 389 ? -23.977 -7.532 39.599 1.00 78.31 389 LEU A CA 1
ATOM 3150 C C . LEU A 1 389 ? -22.740 -8.256 40.156 1.00 78.31 389 LEU A C 1
ATOM 3152 O O . LEU A 1 389 ? -22.675 -8.523 41.352 1.00 78.31 389 LEU A O 1
ATOM 3156 N N . LYS A 1 390 ? -21.769 -8.590 39.292 1.00 76.88 390 LYS A N 1
ATOM 3157 C CA . LYS A 1 390 ? -20.479 -9.209 39.635 1.00 76.88 390 LYS A CA 1
ATOM 3158 C C . LYS A 1 390 ? -20.592 -10.526 40.416 1.00 76.88 390 LYS A C 1
ATOM 3160 O O . LYS A 1 390 ? -19.723 -10.849 41.220 1.00 76.88 390 LYS A O 1
ATOM 3165 N N . CYS A 1 391 ? -21.645 -11.310 40.178 1.00 82.25 391 CYS A N 1
ATOM 3166 C CA . CYS A 1 391 ? -21.707 -12.689 40.665 1.00 82.25 391 CYS A CA 1
ATOM 3167 C C . CYS A 1 391 ? -20.897 -13.635 39.751 1.00 82.25 391 CYS A C 1
ATOM 3169 O O . CYS A 1 391 ? -20.440 -13.242 38.678 1.00 82.25 391 CYS A O 1
ATOM 3171 N N . ASN A 1 392 ? -20.753 -14.905 40.142 1.00 83.38 392 ASN A N 1
ATOM 3172 C CA . ASN A 1 392 ? -19.921 -15.886 39.424 1.00 83.38 392 ASN A CA 1
ATOM 3173 C C . ASN A 1 392 ? -20.493 -16.355 38.070 1.00 83.38 392 ASN A C 1
ATOM 3175 O O . ASN A 1 392 ? -19.917 -17.232 37.427 1.00 83.38 392 ASN A O 1
ATOM 3179 N N . TRP A 1 393 ? -21.634 -15.819 37.636 1.00 86.25 393 TRP A N 1
ATOM 3180 C CA . TRP A 1 393 ? -22.279 -16.223 36.392 1.00 86.25 393 TRP A CA 1
ATOM 3181 C C . TRP A 1 393 ? -21.658 -15.544 35.165 1.00 86.25 393 TRP A C 1
ATOM 3183 O O . TRP A 1 393 ? -21.319 -14.356 35.188 1.00 86.25 393 TRP A O 1
ATOM 3193 N N . LYS A 1 394 ? -21.565 -16.306 34.070 1.00 83.50 394 LYS A N 1
ATOM 3194 C CA . LYS A 1 394 ? -21.142 -15.846 32.745 1.00 83.50 394 LYS A CA 1
ATOM 3195 C C . LYS A 1 394 ? -22.078 -16.422 31.688 1.00 83.50 394 LYS A C 1
ATOM 3197 O O . LYS A 1 394 ? -22.404 -17.604 31.754 1.00 83.50 394 LYS A O 1
ATOM 3202 N N . GLY A 1 395 ? -22.456 -15.616 30.704 1.00 81.25 395 GLY A N 1
ATOM 3203 C CA . GLY A 1 395 ? -23.309 -16.058 29.601 1.00 81.25 395 GLY A CA 1
ATOM 3204 C C . GLY A 1 395 ? -23.574 -14.952 28.587 1.00 81.25 395 GLY A C 1
ATOM 3205 O O . GLY A 1 395 ? -22.985 -13.874 28.651 1.00 81.25 395 GLY A O 1
ATOM 3206 N N . THR A 1 396 ? -24.423 -15.237 27.611 1.00 78.56 396 THR A N 1
ATOM 3207 C CA . THR A 1 396 ? -24.829 -14.299 26.553 1.00 78.56 396 THR A CA 1
ATOM 3208 C C . THR A 1 396 ? -25.828 -13.253 27.061 1.00 78.56 396 THR A C 1
ATOM 3210 O O . THR A 1 396 ? -26.434 -13.414 28.121 1.00 78.56 396 THR A O 1
ATOM 3213 N N . ASN A 1 397 ? -26.063 -12.185 26.285 1.00 72.19 397 ASN A N 1
ATOM 3214 C CA . ASN A 1 397 ? -27.088 -11.179 26.613 1.00 72.19 397 ASN A CA 1
ATOM 3215 C C . ASN A 1 397 ? -28.493 -11.806 26.769 1.00 72.19 397 ASN A C 1
ATOM 3217 O O . ASN A 1 397 ? -29.255 -11.389 27.640 1.00 72.19 397 ASN A O 1
ATOM 3221 N N . GLN A 1 398 ? -28.831 -12.826 25.966 1.00 72.31 398 GLN A N 1
ATOM 3222 C CA . GLN A 1 398 ? -30.122 -13.524 26.051 1.00 72.31 398 GLN A CA 1
ATOM 3223 C C . GLN A 1 398 ? -30.250 -14.323 27.353 1.00 72.31 398 GLN A C 1
ATOM 3225 O O . GLN A 1 398 ? -31.265 -14.246 28.048 1.00 72.31 398 GLN A O 1
ATOM 3230 N N . GLU A 1 399 ? -29.197 -15.051 27.723 1.00 80.19 399 GLU A N 1
ATOM 3231 C CA . GLU A 1 399 ? -29.170 -15.815 28.969 1.00 80.19 399 GLU A CA 1
ATOM 3232 C C . GLU A 1 399 ? -29.100 -14.899 30.198 1.00 80.19 399 GLU A C 1
ATOM 3234 O O . GLU A 1 399 ? -29.567 -15.282 31.269 1.00 80.19 399 GLU A O 1
ATOM 3239 N N . MET A 1 400 ? -28.585 -13.673 30.052 1.00 81.06 400 MET A N 1
ATOM 3240 C CA . MET A 1 400 ? -28.474 -12.710 31.148 1.00 81.06 400 MET A CA 1
ATOM 3241 C C . MET A 1 400 ? -29.845 -12.297 31.691 1.00 81.06 400 MET A C 1
ATOM 3243 O O . MET A 1 400 ? -30.003 -12.187 32.904 1.00 81.06 400 MET A O 1
ATOM 3247 N N . VAL A 1 401 ? -30.864 -12.142 30.837 1.00 80.50 401 VAL A N 1
ATOM 3248 C CA . VAL A 1 401 ? -32.238 -11.844 31.290 1.00 80.50 401 VAL A CA 1
ATOM 3249 C C . VAL A 1 401 ? -32.788 -12.990 32.141 1.00 80.50 401 VAL A C 1
ATOM 3251 O O . VAL A 1 401 ? -33.378 -12.751 33.197 1.00 80.50 401 VAL A O 1
ATOM 3254 N N . LYS A 1 402 ? -32.562 -14.239 31.711 1.00 83.31 402 LYS A N 1
ATOM 3255 C CA . LYS A 1 402 ? -32.972 -15.436 32.457 1.00 83.31 402 LYS A CA 1
ATOM 3256 C C . LYS A 1 402 ? -32.226 -15.538 33.789 1.00 83.31 402 LYS A C 1
ATOM 3258 O O . LYS A 1 402 ? -32.857 -15.668 34.835 1.00 83.31 402 LYS A O 1
ATOM 3263 N N . HIS A 1 403 ? -30.905 -15.380 33.761 1.00 87.19 403 HIS A N 1
ATOM 3264 C CA . HIS A 1 403 ? -30.056 -15.369 34.948 1.00 87.19 403 HIS A CA 1
ATOM 3265 C C . HIS A 1 403 ? -30.502 -14.318 35.975 1.00 87.19 403 HIS A C 1
ATOM 3267 O O . HIS A 1 403 ? -30.629 -14.636 37.159 1.00 87.19 403 HIS A O 1
ATOM 3273 N N . MET A 1 404 ? -30.799 -13.092 35.528 1.00 83.12 404 MET A N 1
ATOM 3274 C CA . MET A 1 404 ? -31.269 -12.019 36.405 1.00 83.12 404 MET A CA 1
ATOM 3275 C C . MET A 1 404 ? -32.573 -12.385 37.119 1.00 83.12 404 MET A C 1
ATOM 3277 O O . MET A 1 404 ? -32.683 -12.136 38.313 1.00 83.12 404 MET A O 1
ATOM 3281 N N . ARG A 1 405 ? -33.536 -13.018 36.432 1.00 82.44 405 ARG A N 1
ATOM 3282 C CA . ARG A 1 405 ? -34.811 -13.441 37.046 1.00 82.44 405 ARG A CA 1
ATOM 3283 C C . ARG A 1 405 ? -34.645 -14.559 38.076 1.00 82.44 405 ARG A C 1
ATOM 3285 O O . ARG A 1 405 ? -35.395 -14.600 39.043 1.00 82.44 405 ARG A O 1
ATOM 3292 N N . GLU A 1 406 ? -33.708 -15.475 37.849 1.00 84.56 406 GLU A N 1
ATOM 3293 C CA . GLU A 1 406 ? -33.551 -16.684 38.669 1.00 84.56 406 GLU A CA 1
ATOM 3294 C C . GLU A 1 406 ? -32.617 -16.493 39.870 1.00 84.56 406 GLU A C 1
ATOM 3296 O O . GLU A 1 406 ? -32.782 -17.160 40.892 1.00 84.56 406 GLU A O 1
ATOM 3301 N N . LYS A 1 407 ? -31.598 -15.632 39.744 1.00 85.25 407 LYS A N 1
ATOM 3302 C CA . LYS A 1 407 ? -30.515 -15.503 40.735 1.00 85.25 407 LYS A CA 1
ATOM 3303 C C . LYS A 1 407 ? -30.461 -14.151 41.437 1.00 85.25 407 LYS A C 1
ATOM 3305 O O . LYS A 1 407 ? -29.759 -14.043 42.441 1.00 85.25 407 LYS A O 1
ATOM 3310 N N . HIS A 1 408 ? -31.187 -13.145 40.954 1.00 84.44 408 HIS A N 1
ATOM 3311 C CA . HIS A 1 408 ? -31.183 -11.808 41.538 1.00 84.44 408 HIS A CA 1
ATOM 3312 C C . HIS A 1 408 ? -32.599 -11.325 41.860 1.00 84.44 408 HIS A C 1
ATOM 3314 O O . HIS A 1 408 ? -33.559 -11.590 41.141 1.00 84.44 408 HIS A O 1
ATOM 3320 N N . CYS A 1 409 ? -32.736 -10.600 42.971 1.00 83.69 409 CYS A N 1
ATOM 3321 C CA . CYS A 1 409 ? -34.010 -10.002 43.350 1.00 83.69 409 CYS A CA 1
ATOM 3322 C C . CYS A 1 409 ? -34.261 -8.764 42.481 1.00 83.69 409 CYS A C 1
ATOM 3324 O O . CYS A 1 409 ? -33.576 -7.750 42.631 1.00 83.69 409 CYS A O 1
ATOM 3326 N N . ILE A 1 410 ? -35.216 -8.868 41.557 1.00 86.00 410 ILE A N 1
ATOM 3327 C CA . ILE A 1 410 ? -35.588 -7.776 40.655 1.00 86.00 410 ILE A CA 1
ATOM 3328 C C . ILE A 1 410 ? -36.418 -6.741 41.412 1.00 86.00 410 ILE A C 1
ATOM 3330 O O . ILE A 1 410 ? -37.465 -7.061 41.980 1.00 86.00 410 ILE A O 1
ATOM 3334 N N . LEU A 1 411 ? -35.971 -5.487 41.386 1.00 86.06 411 LEU A N 1
ATOM 3335 C CA . LEU A 1 411 ? -36.693 -4.376 41.983 1.00 86.06 411 LEU A CA 1
ATOM 3336 C C . LEU A 1 411 ? -37.957 -4.072 41.168 1.00 86.06 411 LEU A C 1
ATOM 3338 O O . LEU A 1 411 ? -37.924 -3.929 39.944 1.00 86.06 411 LEU A O 1
ATOM 3342 N N . GLN A 1 412 ? -39.090 -3.982 41.864 1.00 84.50 412 GLN A N 1
ATOM 3343 C CA . GLN A 1 412 ? -40.390 -3.741 41.245 1.00 84.50 412 GLN A CA 1
ATOM 3344 C C . GLN A 1 412 ? -40.651 -2.241 41.092 1.00 84.50 412 GLN A C 1
ATOM 3346 O O . GLN A 1 412 ? -40.595 -1.484 42.065 1.00 84.50 412 GLN A O 1
ATOM 3351 N N . LEU A 1 413 ? -40.981 -1.827 39.867 1.00 85.81 413 LEU A N 1
ATOM 3352 C CA . LEU A 1 413 ? -41.348 -0.449 39.543 1.00 85.81 413 LEU A CA 1
ATOM 3353 C C . LEU A 1 413 ? -42.617 -0.013 40.290 1.00 85.81 413 LEU A C 1
ATOM 3355 O O . LEU A 1 413 ? -43.492 -0.827 40.591 1.00 85.81 413 LEU A O 1
ATOM 3359 N N . LYS A 1 414 ? -42.728 1.292 40.565 1.00 81.31 414 LYS A N 1
ATOM 3360 C CA . LYS A 1 414 ? -43.868 1.968 41.223 1.00 81.31 414 LYS A CA 1
ATOM 3361 C C . LYS A 1 414 ? -44.189 1.499 42.653 1.00 81.31 414 LYS A C 1
ATOM 3363 O O . LYS A 1 414 ? -45.071 2.076 43.293 1.00 81.31 414 LYS A O 1
ATOM 3368 N N . LYS A 1 415 ? -43.468 0.509 43.187 1.00 84.81 415 LYS A N 1
ATOM 3369 C CA . LYS A 1 415 ? -43.578 0.060 44.580 1.00 84.81 415 LYS A CA 1
ATOM 3370 C C . LYS A 1 415 ? -42.594 0.787 45.484 1.00 84.81 415 LYS A C 1
ATOM 3372 O O . LYS A 1 415 ? -41.535 1.231 45.045 1.00 84.81 415 LYS A O 1
ATOM 3377 N N . GLU A 1 416 ? -42.987 0.927 46.746 1.00 83.31 416 GLU A N 1
ATOM 3378 C CA . GLU A 1 416 ? -42.123 1.466 47.793 1.00 83.31 416 GLU A CA 1
ATOM 3379 C C . GLU A 1 416 ? -40.976 0.491 48.064 1.00 83.31 416 GLU A C 1
ATOM 3381 O O . GLU A 1 416 ? -41.199 -0.698 48.286 1.00 83.31 416 GLU A O 1
ATOM 3386 N N . ASN A 1 417 ? -39.754 1.008 48.006 1.00 85.25 417 ASN A N 1
ATOM 3387 C CA . ASN A 1 417 ? -38.516 0.309 48.303 1.00 85.25 417 ASN A CA 1
ATOM 3388 C C . ASN A 1 417 ? -37.747 1.093 49.368 1.00 85.25 417 ASN A C 1
ATOM 3390 O O . ASN A 1 417 ? -37.936 2.300 49.522 1.00 85.25 417 ASN A O 1
ATOM 3394 N N . THR A 1 418 ? -36.854 0.408 50.075 1.00 83.81 418 THR A N 1
ATOM 3395 C CA . THR A 1 418 ? -36.084 1.006 51.166 1.00 83.81 418 THR A CA 1
ATOM 3396 C C . THR A 1 418 ? -34.595 0.826 50.914 1.00 83.81 418 THR A C 1
ATOM 3398 O O . THR A 1 418 ? -34.134 -0.286 50.647 1.00 83.81 418 THR A O 1
ATOM 3401 N N . PHE A 1 419 ? -33.841 1.915 51.004 1.00 81.81 419 PHE A N 1
ATOM 3402 C CA . PHE A 1 419 ? -32.384 1.915 50.982 1.00 81.81 419 PHE A CA 1
ATOM 3403 C C . PHE A 1 419 ? -31.865 2.2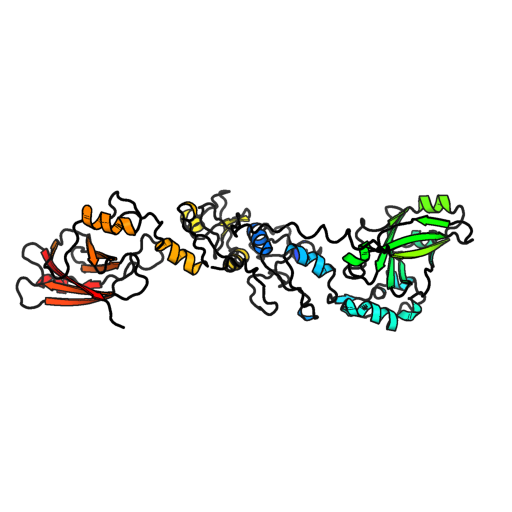29 52.384 1.00 81.81 419 PHE A C 1
ATOM 3405 O O . PHE A 1 419 ? -32.328 3.168 53.026 1.00 81.81 419 PHE A O 1
ATOM 3412 N N . ASP A 1 420 ? -30.938 1.405 52.860 1.00 81.12 420 ASP A N 1
ATOM 3413 C CA . ASP A 1 420 ? -30.289 1.571 54.155 1.00 81.12 420 ASP A CA 1
ATOM 3414 C C . ASP A 1 420 ? -29.004 2.373 53.951 1.00 81.12 420 ASP A C 1
ATOM 3416 O O . ASP A 1 420 ? -28.120 1.927 53.214 1.00 81.12 420 ASP A O 1
ATOM 3420 N N . GLN A 1 421 ? -28.909 3.554 54.564 1.00 72.88 421 GLN A N 1
ATOM 3421 C CA . GLN A 1 421 ? -27.748 4.430 54.403 1.00 72.88 421 GLN A CA 1
ATOM 3422 C C . GLN A 1 421 ? -26.462 3.871 55.020 1.00 72.88 421 GLN A C 1
ATOM 3424 O O . GLN A 1 421 ? -25.380 4.372 54.724 1.00 72.88 421 GLN A O 1
ATOM 3429 N N . GLN A 1 422 ? -26.530 2.802 55.816 1.00 74.25 422 GLN A N 1
ATOM 3430 C CA . GLN A 1 422 ? -25.326 2.103 56.270 1.00 74.25 422 GLN A CA 1
ATOM 3431 C C . GLN A 1 422 ? -24.595 1.395 55.114 1.00 74.25 422 GLN A C 1
ATOM 3433 O O . GLN A 1 422 ? -23.418 1.050 55.232 1.00 74.25 422 GLN A O 1
ATOM 3438 N N . VAL A 1 423 ? -25.267 1.189 53.975 1.00 76.88 423 VAL A N 1
ATOM 3439 C CA . VAL A 1 423 ? -24.687 0.572 52.781 1.00 76.88 423 VAL A CA 1
ATOM 3440 C C . VAL A 1 423 ? -24.094 1.650 51.871 1.00 76.88 423 VAL A C 1
ATOM 3442 O O . VAL A 1 423 ? -24.819 2.462 51.308 1.00 76.88 423 VAL A O 1
ATOM 3445 N N . GLN A 1 424 ? -22.773 1.616 51.664 1.00 79.19 424 GLN A N 1
ATOM 3446 C CA . GLN A 1 424 ? -22.069 2.622 50.852 1.00 79.19 424 GLN A CA 1
ATOM 3447 C C . GLN A 1 424 ? -22.519 2.659 49.383 1.00 79.19 424 GLN A C 1
ATOM 3449 O O . GLN A 1 424 ? -22.540 3.708 48.746 1.00 79.19 424 GLN A O 1
ATOM 3454 N N . SER A 1 425 ? -22.852 1.502 48.817 1.00 83.06 425 SER A N 1
ATOM 3455 C CA . SER A 1 425 ? -23.326 1.391 47.441 1.00 83.06 425 SER A CA 1
ATOM 3456 C C . SER A 1 425 ? -24.204 0.162 47.291 1.00 83.06 425 SER A C 1
ATOM 3458 O O . SER A 1 425 ? -23.867 -0.918 47.786 1.00 83.06 425 SER A O 1
ATOM 3460 N N . LYS A 1 426 ? -25.337 0.314 46.606 1.00 85.06 426 LYS A N 1
ATOM 3461 C CA . LYS A 1 426 ? -26.227 -0.798 46.286 1.00 85.06 426 LYS A CA 1
ATOM 3462 C C . LYS A 1 426 ? -26.794 -0.656 44.883 1.00 85.06 426 LYS A C 1
ATOM 3464 O O . LYS A 1 426 ? -27.392 0.363 44.540 1.00 85.06 426 LYS A O 1
ATOM 3469 N N . SER A 1 427 ? -26.655 -1.726 44.107 1.00 86.50 427 SER A N 1
ATOM 3470 C CA . SER A 1 427 ? -27.214 -1.841 42.762 1.00 86.50 427 SER A CA 1
ATOM 3471 C C . SER A 1 427 ? -28.475 -2.702 42.772 1.00 86.50 427 SER A C 1
ATOM 3473 O O . SER A 1 427 ? -28.484 -3.817 43.298 1.00 86.50 427 SER A O 1
ATOM 3475 N N . TYR A 1 428 ? -29.536 -2.188 42.164 1.00 87.50 428 TYR A N 1
ATOM 3476 C CA . TYR A 1 428 ? -30.838 -2.826 42.048 1.00 87.50 428 TYR A CA 1
ATOM 3477 C C . TYR A 1 428 ? -31.116 -3.160 40.578 1.00 87.50 428 TYR A C 1
ATOM 3479 O O . TYR A 1 428 ? -31.264 -2.240 39.768 1.00 87.50 428 TYR A O 1
ATOM 3487 N N . PRO A 1 429 ? -31.200 -4.449 40.207 1.00 87.19 429 PRO A N 1
ATOM 3488 C CA . PRO A 1 429 ? -31.601 -4.833 38.864 1.00 87.19 429 PRO A CA 1
ATOM 3489 C C . PRO A 1 429 ? -33.106 -4.618 38.680 1.00 87.19 429 PRO A C 1
ATOM 3491 O O . PRO A 1 429 ? -33.912 -4.996 39.527 1.00 87.19 429 PRO A O 1
ATOM 3494 N N . ILE A 1 430 ? -33.489 -4.044 37.550 1.00 89.12 430 ILE A N 1
ATOM 3495 C CA . ILE A 1 430 ? -34.862 -3.763 37.140 1.00 89.12 430 ILE A CA 1
ATOM 3496 C C . ILE A 1 430 ? -35.050 -4.358 35.742 1.00 89.12 430 ILE A C 1
ATOM 3498 O O . ILE A 1 430 ? -34.195 -4.215 34.869 1.00 89.12 430 ILE A O 1
ATOM 3502 N N . LEU A 1 431 ? -36.177 -5.030 35.518 1.00 85.62 431 LEU A N 1
ATOM 3503 C CA . LEU A 1 431 ? -36.557 -5.542 34.203 1.00 85.62 431 LEU A CA 1
ATOM 3504 C C . LEU A 1 431 ? -37.721 -4.722 33.659 1.00 85.62 431 LEU A C 1
ATOM 3506 O O . LEU A 1 431 ? -38.796 -4.699 34.257 1.00 85.62 431 LEU A O 1
ATOM 3510 N N . PHE A 1 432 ? -37.509 -4.075 32.517 1.00 86.56 432 PHE A N 1
ATOM 3511 C CA . PHE A 1 432 ? -38.523 -3.273 31.836 1.00 86.56 432 PHE A CA 1
ATOM 3512 C C . PHE A 1 432 ? -38.340 -3.397 30.323 1.00 86.56 432 PHE A C 1
ATOM 3514 O O . PHE A 1 432 ? -37.211 -3.382 29.847 1.00 86.56 432 PHE A O 1
ATOM 3521 N N . ASP A 1 433 ? -39.433 -3.567 29.573 1.00 82.88 433 ASP A N 1
ATOM 3522 C CA . ASP A 1 433 ? -39.404 -3.694 28.102 1.00 82.88 433 ASP A CA 1
ATOM 3523 C C . ASP A 1 433 ? -38.414 -4.767 27.586 1.00 82.88 433 ASP A C 1
ATOM 3525 O O . ASP A 1 433 ? -37.667 -4.569 26.633 1.00 82.88 433 ASP A O 1
ATOM 3529 N N . ASN A 1 434 ? -38.342 -5.903 28.294 1.00 78.00 434 ASN A N 1
ATOM 3530 C CA . ASN A 1 434 ? -37.384 -6.997 28.065 1.00 78.00 434 ASN A CA 1
ATOM 3531 C C . ASN A 1 434 ? -35.891 -6.591 28.095 1.00 78.00 434 ASN A C 1
ATOM 3533 O O . ASN A 1 434 ? -35.028 -7.355 27.662 1.00 78.00 434 ASN A O 1
ATOM 3537 N N . LYS A 1 435 ? -35.577 -5.416 28.648 1.00 82.62 435 LYS A N 1
ATOM 3538 C CA . LYS A 1 435 ? -34.223 -4.909 28.882 1.00 82.62 435 LYS A CA 1
ATOM 3539 C C . LYS A 1 435 ? -33.890 -4.915 30.373 1.00 82.62 435 LYS A C 1
ATOM 3541 O O . LYS A 1 435 ? -34.774 -4.917 31.235 1.00 82.62 435 LYS A O 1
ATOM 3546 N N . ILE A 1 436 ? -32.592 -4.944 30.665 1.00 85.12 436 ILE A N 1
ATOM 3547 C CA . ILE A 1 436 ? -32.054 -4.938 32.027 1.00 85.12 436 ILE A CA 1
ATOM 3548 C C . ILE A 1 436 ? -31.577 -3.525 32.344 1.00 85.12 436 ILE A C 1
ATOM 3550 O O . ILE A 1 436 ? -30.630 -3.039 31.723 1.00 85.12 436 ILE A O 1
ATOM 3554 N N . PHE A 1 437 ? -32.206 -2.910 33.337 1.00 88.12 437 PHE A N 1
ATOM 3555 C CA . PHE A 1 437 ? -31.810 -1.636 33.921 1.00 88.12 437 PHE A CA 1
ATOM 3556 C C . PHE A 1 437 ? -31.170 -1.883 35.287 1.00 88.12 437 PHE A C 1
ATOM 3558 O O . PHE A 1 437 ? -31.607 -2.758 36.029 1.00 88.12 437 PHE A O 1
ATOM 3565 N N . ILE A 1 438 ? -30.137 -1.128 35.634 1.00 87.19 438 ILE A N 1
ATOM 3566 C CA . ILE A 1 438 ? -29.462 -1.179 36.926 1.00 87.19 438 ILE A CA 1
ATOM 3567 C C . ILE A 1 438 ? -29.542 0.207 37.544 1.00 87.19 438 ILE A C 1
ATOM 3569 O O . ILE A 1 438 ? -28.949 1.158 37.035 1.00 87.19 438 ILE A O 1
ATOM 3573 N N . LEU A 1 439 ? -30.273 0.297 38.649 1.00 87.75 439 LEU A N 1
ATOM 3574 C CA . LEU A 1 439 ? -30.293 1.470 39.506 1.00 87.75 439 LEU A CA 1
ATOM 3575 C C . LEU A 1 439 ? -29.177 1.323 40.536 1.00 87.75 439 LEU A C 1
ATOM 3577 O O . LEU A 1 439 ? -29.255 0.445 41.392 1.00 87.75 439 LEU A O 1
ATOM 3581 N N . THR A 1 440 ? -28.170 2.182 40.484 1.00 85.88 440 THR A N 1
ATOM 3582 C CA . THR A 1 440 ? -27.115 2.227 41.501 1.00 85.88 440 THR A CA 1
ATOM 3583 C C . THR A 1 440 ? -27.333 3.442 42.385 1.00 85.88 440 THR A C 1
ATOM 3585 O O . THR A 1 440 ? -27.416 4.567 41.888 1.00 85.88 440 THR A O 1
ATOM 3588 N N . ILE A 1 441 ? -27.445 3.191 43.689 1.00 86.00 441 ILE A N 1
ATOM 3589 C CA . ILE A 1 441 ? -27.525 4.210 44.733 1.00 86.00 441 ILE A CA 1
ATOM 3590 C C . ILE A 1 441 ? -26.225 4.146 45.528 1.00 86.00 441 ILE A C 1
ATOM 3592 O O . ILE A 1 441 ? -25.903 3.104 46.102 1.00 86.00 441 ILE A O 1
ATOM 3596 N N . GLU A 1 442 ? -25.493 5.251 45.552 1.00 83.00 442 GLU A N 1
ATOM 3597 C CA . GLU A 1 442 ? -24.250 5.425 46.296 1.00 83.00 442 GLU A CA 1
ATOM 3598 C C . GLU A 1 442 ? -24.450 6.483 47.375 1.00 83.00 442 GLU A C 1
ATOM 3600 O O . GLU A 1 442 ? -24.939 7.583 47.112 1.00 83.00 442 GLU A O 1
ATOM 3605 N N . TYR A 1 443 ? -24.072 6.141 48.601 1.00 77.19 443 TYR A N 1
ATOM 3606 C CA . TYR A 1 443 ? -24.156 7.025 49.748 1.00 77.19 443 TYR A CA 1
ATOM 3607 C C . TYR A 1 443 ? -22.857 6.963 50.542 1.00 77.19 443 TYR A C 1
ATOM 3609 O O . TYR A 1 443 ? -22.329 5.893 50.838 1.00 77.19 443 TYR A O 1
ATOM 3617 N N . LYS A 1 444 ? -22.346 8.126 50.929 1.00 71.00 444 LYS A N 1
ATOM 3618 C CA . LYS A 1 444 ? -21.226 8.239 51.858 1.00 71.00 444 LYS A CA 1
ATOM 3619 C C . LYS A 1 444 ? -21.625 9.249 52.926 1.00 71.00 444 LYS A C 1
ATOM 3621 O O . LYS A 1 444 ? -22.228 10.265 52.604 1.00 71.00 444 LYS A O 1
ATOM 3626 N N . PHE A 1 445 ? -21.335 8.943 54.187 1.00 64.62 445 PHE A N 1
ATOM 3627 C CA . PHE A 1 445 ? -21.675 9.802 55.323 1.00 64.62 445 PHE A CA 1
ATOM 3628 C C . PHE A 1 445 ? -21.179 11.242 55.081 1.00 64.62 445 PHE A C 1
ATOM 3630 O O . PHE A 1 445 ? -20.052 11.420 54.614 1.00 64.62 445 PHE A O 1
ATOM 3637 N N . GLU A 1 446 ? -22.044 12.236 55.318 1.00 66.25 446 GLU A N 1
ATOM 3638 C CA . GLU A 1 446 ? -21.830 13.673 55.025 1.00 66.25 446 GLU A CA 1
ATOM 3639 C C . GLU A 1 446 ? -21.564 14.034 53.551 1.00 66.25 446 GLU A C 1
ATOM 3641 O O . GLU A 1 446 ? -21.254 15.179 53.227 1.00 66.25 446 GLU A O 1
ATOM 3646 N N . CYS A 1 447 ? -21.723 13.084 52.630 1.00 68.62 447 CYS A N 1
ATOM 3647 C CA . CYS A 1 447 ? -21.636 13.319 51.196 1.00 68.62 447 CYS A CA 1
ATOM 3648 C C . CYS A 1 447 ? -23.038 13.300 50.560 1.00 68.62 447 CYS A C 1
ATOM 3650 O O . CYS A 1 447 ? -23.987 12.749 51.125 1.00 68.62 447 CYS A O 1
ATOM 3652 N N . PRO A 1 448 ? -23.186 13.877 49.361 1.00 73.94 448 PRO A N 1
ATOM 3653 C CA . PRO A 1 448 ? -24.405 13.748 48.579 1.00 73.94 448 PRO A CA 1
ATOM 3654 C C . PRO A 1 448 ? -24.764 12.286 48.272 1.00 73.94 448 PRO A C 1
ATOM 3656 O O . PRO A 1 448 ? -23.887 11.434 48.122 1.00 73.94 448 PRO A O 1
ATOM 3659 N N . LEU A 1 449 ? -26.060 12.005 48.128 1.00 81.50 449 LEU A N 1
ATOM 3660 C CA . LEU A 1 449 ? -26.543 10.744 47.567 1.00 81.50 449 LEU A CA 1
ATOM 3661 C C . LEU A 1 449 ? -26.395 10.798 46.049 1.00 81.50 449 LEU A C 1
ATOM 3663 O O . LEU A 1 449 ? -26.947 11.692 45.404 1.00 81.50 449 LEU A O 1
ATOM 3667 N N . PHE A 1 450 ? -25.702 9.816 45.486 1.00 82.81 450 PHE A N 1
ATOM 3668 C CA . PHE A 1 450 ? -25.510 9.688 44.050 1.00 82.81 450 PHE A CA 1
ATOM 3669 C C . PHE A 1 450 ? -26.409 8.592 43.493 1.00 82.81 450 PHE A C 1
ATOM 3671 O O . PHE A 1 450 ? -26.436 7.466 43.992 1.00 82.81 450 PHE A O 1
ATOM 3678 N N . ILE A 1 451 ? -27.148 8.920 42.437 1.00 84.94 451 ILE A N 1
ATOM 3679 C CA . ILE A 1 451 ? -28.037 7.980 41.757 1.00 84.94 451 ILE A CA 1
ATOM 3680 C C . ILE A 1 451 ? -27.668 7.902 40.284 1.00 84.94 451 ILE A C 1
ATOM 3682 O O . ILE A 1 451 ? -27.466 8.919 39.625 1.00 84.94 451 ILE A O 1
ATOM 3686 N N . SER A 1 452 ? -27.621 6.687 39.749 1.00 84.31 452 SER A N 1
ATOM 3687 C CA . SER A 1 452 ? -27.483 6.455 38.312 1.00 84.31 452 SER A CA 1
ATOM 3688 C C . SER A 1 452 ? -28.384 5.313 37.855 1.00 84.31 452 SER A C 1
ATOM 3690 O O . SER A 1 452 ? -28.616 4.353 38.593 1.00 84.31 452 SER A O 1
ATOM 3692 N N . MET A 1 453 ? -28.899 5.429 36.631 1.00 86.25 453 MET A N 1
ATOM 3693 C CA . MET A 1 453 ? -29.684 4.390 35.969 1.00 86.25 453 MET A CA 1
ATOM 3694 C C . MET A 1 453 ? -28.994 4.009 34.665 1.00 86.25 453 MET A C 1
ATOM 3696 O O . MET A 1 453 ? -28.893 4.832 33.753 1.00 86.25 453 MET A O 1
ATOM 3700 N N . GLN A 1 454 ? -28.534 2.764 34.573 1.00 83.62 454 GLN A N 1
ATOM 3701 C CA . GLN A 1 454 ? -27.855 2.237 33.390 1.00 83.62 454 GLN A CA 1
ATOM 3702 C C . GLN A 1 454 ? -28.648 1.089 32.761 1.00 83.62 454 GLN A C 1
ATOM 3704 O O . GLN A 1 454 ? -29.229 0.284 33.475 1.00 83.62 454 GLN A O 1
ATOM 3709 N N . CYS A 1 455 ? -28.656 0.972 31.436 1.00 81.75 455 CYS A N 1
ATOM 3710 C CA . CYS A 1 455 ? -29.379 -0.055 30.691 1.00 81.75 455 CYS A CA 1
ATOM 3711 C C . CYS A 1 455 ? -28.431 -0.869 29.809 1.00 81.75 455 CYS A C 1
ATOM 3713 O O . CYS A 1 455 ? -27.639 -0.321 29.037 1.00 81.75 455 CYS A O 1
ATOM 3715 N N . LEU A 1 456 ? -28.540 -2.194 29.880 1.00 77.25 456 LEU A N 1
ATOM 3716 C CA . LEU A 1 456 ? -27.811 -3.102 29.001 1.00 77.25 456 LEU A CA 1
ATOM 3717 C C . LEU A 1 456 ? -28.341 -3.000 27.560 1.00 77.25 456 LEU A C 1
ATOM 3719 O O . LEU A 1 456 ? -29.536 -3.177 27.336 1.00 77.25 456 LEU A O 1
ATOM 3723 N N . GLY A 1 457 ? -27.451 -2.757 26.589 1.00 67.88 457 GLY A N 1
ATOM 3724 C CA . GLY A 1 457 ? -27.799 -2.736 25.159 1.00 67.88 457 GLY A CA 1
ATOM 3725 C C . GLY A 1 457 ? -28.604 -1.507 24.720 1.00 67.88 457 GLY A C 1
ATOM 3726 O O . GLY A 1 457 ? -29.427 -1.598 23.813 1.00 67.88 457 GLY A O 1
ATOM 3727 N N . LEU A 1 458 ? -28.424 -0.369 25.395 1.00 68.12 458 LEU A N 1
ATOM 3728 C CA . LEU A 1 458 ? -29.074 0.884 25.025 1.00 68.12 458 LEU A CA 1
ATOM 3729 C C . LEU A 1 458 ? -28.356 1.522 23.819 1.00 68.12 458 LEU A C 1
ATOM 3731 O O . LEU A 1 458 ? -27.226 1.982 23.956 1.00 68.12 458 LEU A O 1
ATOM 3735 N N . GLU A 1 459 ? -29.000 1.548 22.651 1.00 58.47 459 GLU A N 1
ATOM 3736 C CA . GLU A 1 459 ? -28.437 2.153 21.428 1.00 58.47 459 GLU A CA 1
ATOM 3737 C C . GLU A 1 459 ? -28.710 3.664 21.321 1.00 58.47 459 GLU A C 1
ATOM 3739 O O . GLU A 1 459 ? -27.937 4.392 20.703 1.00 58.47 459 GLU A O 1
ATOM 3744 N N . LYS A 1 460 ? -29.797 4.142 21.942 1.00 62.50 460 LYS A N 1
ATOM 3745 C CA . LYS A 1 460 ? -30.249 5.542 21.942 1.00 62.50 460 LYS A CA 1
ATOM 3746 C C . LYS A 1 460 ? -30.816 5.936 23.309 1.00 62.50 460 LYS A C 1
ATOM 3748 O O . LYS A 1 460 ? -31.230 5.075 24.084 1.00 62.50 460 LYS A O 1
ATOM 3753 N N . TRP A 1 461 ? -30.854 7.234 23.604 1.00 68.94 461 TRP A N 1
ATOM 3754 C CA . TRP A 1 461 ? -31.329 7.816 24.869 1.00 68.94 461 TRP A CA 1
ATOM 3755 C C . TRP A 1 461 ? -32.869 7.821 24.967 1.00 68.94 461 TRP A C 1
ATOM 3757 O O . TRP A 1 461 ? -33.472 8.850 25.238 1.00 68.94 461 TRP A O 1
ATOM 3767 N N . ASP A 1 462 ? -33.500 6.667 24.733 1.00 78.88 462 ASP A N 1
ATOM 3768 C CA . ASP A 1 462 ? -34.951 6.537 24.505 1.00 78.88 462 ASP A CA 1
ATOM 3769 C C . ASP A 1 462 ? -35.763 6.274 25.785 1.00 78.88 462 ASP A C 1
ATOM 3771 O O . ASP A 1 462 ? -36.977 6.075 25.726 1.00 78.88 462 ASP A O 1
ATOM 3775 N N . TYR A 1 463 ? -35.111 6.187 26.944 1.00 84.62 463 TYR A N 1
ATOM 3776 C CA . TYR A 1 463 ? -35.766 5.852 28.209 1.00 84.62 463 TYR A CA 1
ATOM 3777 C C . TYR A 1 463 ? -35.409 6.876 29.271 1.00 84.62 463 TYR A C 1
ATOM 3779 O O . TYR A 1 463 ? -34.245 7.235 29.443 1.00 84.62 463 TYR A O 1
ATOM 3787 N N . GLU A 1 464 ? -36.406 7.270 30.043 1.00 86.94 464 GLU A N 1
ATOM 3788 C CA . GLU A 1 464 ? -36.253 8.089 31.236 1.00 86.94 464 GLU A CA 1
ATOM 3789 C C . GLU A 1 464 ? -36.696 7.298 32.467 1.00 86.94 464 GLU A C 1
ATOM 3791 O O . GLU A 1 464 ? -37.463 6.333 32.380 1.00 86.94 464 GLU A O 1
ATOM 3796 N N . PHE A 1 465 ? -36.191 7.697 33.625 1.00 89.12 465 PHE A N 1
ATOM 3797 C CA . PHE A 1 465 ? -36.621 7.175 34.904 1.00 89.12 465 PHE A CA 1
ATOM 3798 C C . PHE A 1 465 ? -37.036 8.310 35.830 1.00 89.12 465 PHE A C 1
ATOM 3800 O O . PHE A 1 465 ? -36.394 9.356 35.912 1.00 89.12 465 PHE A O 1
ATOM 3807 N N . GLU A 1 466 ? -38.122 8.058 36.543 1.00 86.12 466 GLU A N 1
ATOM 3808 C CA . GLU A 1 466 ? -38.665 8.910 37.586 1.00 86.12 466 GLU A CA 1
ATOM 3809 C C . GLU A 1 466 ? -38.229 8.323 38.931 1.00 86.12 466 GLU A C 1
ATOM 3811 O O . GLU A 1 466 ? -38.571 7.179 39.251 1.00 86.12 466 GLU A O 1
ATOM 3816 N N . PHE A 1 467 ? -37.468 9.085 39.714 1.00 86.88 467 PHE A N 1
ATOM 3817 C CA . PHE A 1 467 ? -37.040 8.705 41.055 1.00 86.88 467 PHE A CA 1
ATOM 3818 C C . PHE A 1 467 ? -37.761 9.568 42.088 1.00 86.88 467 PHE A C 1
ATOM 3820 O O . PHE A 1 467 ? -37.681 10.796 42.072 1.00 86.88 467 PHE A O 1
ATOM 3827 N N . ARG A 1 468 ? -38.490 8.915 42.993 1.00 84.81 468 ARG A N 1
ATOM 3828 C CA . ARG A 1 468 ? -39.296 9.580 44.014 1.00 84.81 468 ARG A CA 1
ATOM 3829 C C . ARG A 1 468 ? -38.826 9.194 45.403 1.00 84.81 468 ARG A C 1
ATOM 3831 O O . ARG A 1 468 ? -38.932 8.025 45.762 1.00 84.81 468 ARG A O 1
ATOM 3838 N N . ILE A 1 469 ? -38.384 10.162 46.196 1.00 84.25 469 ILE A N 1
ATOM 3839 C CA . ILE A 1 469 ? -38.077 9.974 47.620 1.00 84.25 469 ILE A CA 1
ATOM 3840 C C . ILE A 1 469 ? -39.328 10.309 48.430 1.00 84.25 469 ILE A C 1
ATOM 3842 O O . ILE A 1 469 ? -39.964 11.341 48.207 1.00 84.25 469 ILE A O 1
ATOM 3846 N N . LEU A 1 470 ? -39.688 9.417 49.350 1.00 81.88 470 LEU A N 1
ATOM 3847 C CA . LEU A 1 470 ? -40.874 9.532 50.191 1.00 81.88 470 LEU A CA 1
ATOM 3848 C C . LEU A 1 470 ? -40.471 9.985 51.596 1.00 81.88 470 LEU A C 1
ATOM 3850 O O . LEU A 1 470 ? -39.601 9.367 52.210 1.00 81.88 470 LEU A O 1
ATOM 3854 N N . SER A 1 471 ? -41.119 11.029 52.116 1.00 74.25 471 SER A N 1
ATOM 3855 C CA . SER A 1 471 ? -40.964 11.433 53.519 1.00 74.25 471 SER A CA 1
ATOM 3856 C C . SER A 1 471 ? -41.824 10.550 54.428 1.00 74.25 471 SER A C 1
ATOM 3858 O O . SER A 1 471 ? -42.927 10.143 54.061 1.00 74.25 471 SER A O 1
ATOM 3860 N N . SER A 1 472 ? -41.325 10.255 55.629 1.00 64.19 472 SER A N 1
ATOM 3861 C CA . SER A 1 472 ? -42.089 9.584 56.687 1.00 64.19 472 SER A CA 1
ATOM 3862 C C . SER A 1 472 ? -42.921 10.537 57.547 1.00 64.19 472 SER A C 1
ATOM 3864 O O . SER A 1 472 ? -43.821 10.072 58.240 1.00 64.19 472 SER A O 1
ATOM 3866 N N . SER A 1 473 ? -42.628 11.841 57.525 1.00 60.34 473 SER A N 1
ATOM 3867 C CA . SER A 1 473 ? -43.179 12.835 58.461 1.00 60.34 473 SER A CA 1
ATOM 3868 C C . SER A 1 473 ? -43.924 13.993 57.788 1.00 60.34 473 SER A C 1
ATOM 3870 O O . SER A 1 473 ? -44.741 14.643 58.437 1.00 60.34 473 SER A O 1
ATOM 3872 N N . THR A 1 474 ? -43.689 14.254 56.499 1.00 55.44 474 THR A N 1
ATOM 3873 C CA . THR A 1 474 ? -44.305 15.368 55.756 1.00 55.44 474 THR A CA 1
ATOM 3874 C C . THR A 1 474 ? -44.995 14.875 54.482 1.00 55.44 474 THR A C 1
ATOM 3876 O O . THR A 1 474 ? -44.581 13.888 53.884 1.00 55.44 474 THR A O 1
ATOM 3879 N N . SER A 1 475 ? -46.026 15.581 54.004 1.00 58.09 475 SER A N 1
ATOM 3880 C CA . SER A 1 475 ? -46.670 15.299 52.703 1.00 58.09 475 SER A CA 1
ATOM 3881 C C . SER A 1 475 ? -45.790 15.657 51.492 1.00 58.09 475 SER A C 1
ATOM 3883 O O . SER A 1 475 ? -46.257 15.633 50.352 1.00 58.09 475 SER A O 1
ATOM 3885 N N . ILE A 1 476 ? -44.533 16.040 51.725 1.00 62.62 476 ILE A N 1
ATOM 3886 C CA . ILE A 1 476 ? -43.588 16.479 50.705 1.00 62.62 476 ILE A CA 1
ATOM 3887 C C . ILE A 1 476 ? -42.877 15.235 50.170 1.00 62.62 476 ILE A C 1
ATOM 3889 O O . ILE A 1 476 ? -42.294 14.463 50.925 1.00 62.62 476 ILE A O 1
ATOM 3893 N N . ASN A 1 477 ? -42.929 15.036 48.854 1.00 75.00 477 ASN A N 1
ATOM 3894 C CA . ASN A 1 477 ? -42.166 14.007 48.153 1.00 75.00 477 ASN A CA 1
ATOM 3895 C C . ASN A 1 477 ? -41.192 14.704 47.208 1.00 75.00 477 ASN A C 1
ATOM 3897 O O . ASN A 1 477 ? -41.595 15.621 46.491 1.00 75.00 477 ASN A O 1
ATOM 3901 N N . LEU A 1 478 ? -39.938 14.257 47.175 1.00 75.56 478 LEU A N 1
ATOM 3902 C CA . LEU A 1 478 ? -39.002 14.725 46.160 1.00 75.56 478 LEU A CA 1
ATOM 3903 C C . LEU A 1 478 ? -39.201 13.887 44.906 1.00 75.56 478 LEU A C 1
ATOM 3905 O O . LEU A 1 478 ? -39.175 12.659 44.982 1.00 75.56 478 LEU A O 1
ATOM 3909 N N . LEU A 1 479 ? -39.393 14.550 43.772 1.00 80.88 479 LEU A N 1
ATOM 3910 C CA . LEU A 1 479 ? -39.544 13.903 42.483 1.00 80.88 479 LEU A CA 1
ATOM 3911 C C . LEU A 1 479 ? -38.522 14.439 41.497 1.00 80.88 479 LEU A C 1
ATOM 3913 O O . LEU A 1 479 ? -38.399 15.650 41.335 1.00 80.88 479 LEU A O 1
ATOM 3917 N N . SER A 1 480 ? -37.841 13.535 40.811 1.00 78.25 480 SER A N 1
ATOM 3918 C CA . SER A 1 480 ? -36.917 13.879 39.745 1.00 78.25 480 SER A CA 1
ATOM 3919 C C . SER A 1 480 ? -37.065 12.928 38.566 1.00 78.25 480 SER A C 1
ATOM 3921 O O . SER A 1 480 ? -37.368 11.745 38.734 1.00 78.25 480 SER A O 1
ATOM 3923 N N . THR A 1 481 ? -36.842 13.459 37.368 1.00 79.56 481 THR A N 1
ATOM 3924 C CA . THR A 1 481 ? -36.897 12.701 36.118 1.00 79.56 481 THR A CA 1
ATOM 3925 C C . THR A 1 481 ? -35.579 12.873 35.387 1.00 79.56 481 THR A C 1
ATOM 3927 O O . THR A 1 481 ? -35.096 13.993 35.211 1.00 79.56 481 THR A O 1
ATOM 3930 N N . HIS A 1 482 ? -34.982 11.759 34.978 1.00 81.06 482 HIS A N 1
ATOM 3931 C CA . HIS A 1 482 ? -33.667 11.735 34.352 1.00 81.06 482 HIS A CA 1
ATOM 3932 C C . HIS A 1 482 ? -33.592 10.678 33.254 1.00 81.06 482 HIS A C 1
ATOM 3934 O O . HIS A 1 482 ? -34.350 9.716 33.248 1.00 81.06 482 HIS A O 1
ATOM 3940 N N . ILE A 1 483 ? -32.646 10.831 32.331 1.00 80.88 483 ILE A N 1
ATOM 3941 C CA . ILE A 1 483 ? -32.484 9.905 31.207 1.00 80.88 483 ILE A CA 1
ATOM 3942 C C . ILE A 1 483 ? -31.642 8.693 31.633 1.00 80.88 483 ILE A C 1
ATOM 3944 O O . ILE A 1 483 ? -30.640 8.836 32.338 1.00 80.88 483 ILE A O 1
ATOM 3948 N N . CYS A 1 484 ? -32.039 7.498 31.197 1.00 81.75 484 CYS A N 1
ATOM 3949 C CA . CYS A 1 484 ? -31.274 6.268 31.388 1.00 81.75 484 CYS A CA 1
ATOM 3950 C C . CYS A 1 484 ? -30.017 6.270 30.507 1.00 81.75 484 CYS A C 1
ATOM 3952 O O . CYS A 1 484 ? -30.059 6.673 29.347 1.00 81.75 484 CYS A O 1
ATOM 3954 N N . GLN A 1 485 ? -28.905 5.765 31.035 1.00 78.00 485 GLN A N 1
ATOM 3955 C CA . GLN A 1 485 ? -27.623 5.726 30.328 1.00 78.00 485 GLN A CA 1
ATOM 3956 C C . GLN A 1 485 ? -27.300 4.318 29.809 1.00 78.00 485 GLN A C 1
ATOM 3958 O O . GLN A 1 485 ? -27.794 3.338 30.365 1.00 78.00 485 GLN A O 1
ATOM 3963 N N . PRO A 1 486 ? -26.444 4.155 28.788 1.00 72.62 486 PRO A N 1
ATOM 3964 C CA . PRO A 1 486 ? -25.911 2.843 28.430 1.00 72.62 486 PRO A CA 1
ATOM 3965 C C . PRO A 1 486 ? -25.063 2.238 29.560 1.00 72.62 486 PRO A C 1
ATOM 3967 O O . PRO A 1 486 ? -24.300 2.932 30.233 1.00 72.62 486 PRO A O 1
ATOM 3970 N N . LEU A 1 487 ? -25.185 0.926 29.768 1.00 70.94 487 LEU A N 1
ATOM 3971 C CA . LEU A 1 487 ? -24.364 0.174 30.715 1.00 70.94 487 LEU A CA 1
ATOM 3972 C C . LEU A 1 487 ? -22.990 -0.136 30.106 1.00 70.94 487 LEU A C 1
ATOM 3974 O O . LEU A 1 487 ? -22.885 -0.873 29.125 1.00 70.94 487 LEU A O 1
ATOM 3978 N N . THR A 1 488 ? -21.939 0.391 30.726 1.00 61.22 488 THR A N 1
ATOM 3979 C CA . THR A 1 488 ? -20.548 0.260 30.275 1.00 61.22 488 THR A CA 1
ATOM 3980 C C . THR A 1 488 ? -19.801 -0.750 31.146 1.00 61.22 488 THR A C 1
ATOM 3982 O O . THR A 1 488 ? -19.613 -0.524 32.342 1.00 61.22 488 THR A O 1
ATOM 3985 N N . PHE A 1 489 ? -19.379 -1.873 30.560 1.00 50.81 489 PHE A N 1
ATOM 3986 C CA . PHE A 1 489 ? -18.538 -2.865 31.232 1.00 50.81 489 PHE A CA 1
ATOM 3987 C C . PHE A 1 489 ? -17.074 -2.501 30.971 1.00 50.81 489 PHE A C 1
ATOM 3989 O O . PHE A 1 489 ? -16.553 -2.844 29.920 1.00 50.81 489 PHE A O 1
ATOM 3996 N N . GLU A 1 490 ? -16.453 -1.812 31.931 1.00 38.31 490 GLU A N 1
ATOM 3997 C CA . GLU A 1 490 ? -15.019 -1.463 31.972 1.00 38.31 490 GLU A CA 1
ATOM 3998 C C . GLU A 1 490 ? -14.564 -0.371 30.976 1.00 38.31 490 GLU A C 1
ATOM 4000 O O . GLU A 1 490 ? -14.746 -0.470 29.767 1.00 38.31 490 GLU A O 1
ATOM 4005 N N . PHE A 1 491 ? -13.919 0.677 31.504 1.00 40.94 491 PHE A N 1
ATOM 4006 C CA . PHE A 1 491 ? -13.132 1.641 30.731 1.00 40.94 491 PHE A CA 1
ATOM 4007 C C . PHE A 1 491 ? -11.681 1.636 31.247 1.00 40.94 491 PHE A C 1
ATOM 4009 O O . PHE A 1 491 ? -11.488 1.543 32.461 1.00 40.94 491 PHE A O 1
ATOM 4016 N N . PRO A 1 492 ? -10.668 1.788 30.371 1.00 32.88 492 PRO A N 1
ATOM 4017 C CA . PRO A 1 492 ? -9.414 2.436 30.745 1.00 32.88 492 PRO A CA 1
ATOM 4018 C C . PRO A 1 492 ? -9.705 3.898 31.124 1.00 32.88 492 PRO A C 1
ATOM 4020 O O . PRO A 1 492 ? -10.587 4.515 30.537 1.00 32.88 492 PRO A O 1
ATOM 4023 N N . ASP A 1 493 ? -8.983 4.433 32.107 1.00 32.75 493 ASP A N 1
ATOM 4024 C CA . ASP A 1 493 ? -9.296 5.597 32.962 1.00 32.75 493 ASP A CA 1
ATOM 4025 C C . ASP A 1 493 ? -9.626 6.976 32.311 1.00 32.75 493 ASP A C 1
ATOM 4027 O O . ASP A 1 493 ? -9.585 7.994 33.001 1.00 32.75 493 ASP A O 1
ATOM 4031 N N . SER A 1 494 ? -9.975 7.082 31.023 1.00 33.41 494 SER A N 1
ATOM 4032 C CA . SER A 1 494 ? -10.141 8.363 30.309 1.00 33.41 494 SER A CA 1
ATOM 4033 C C . SER A 1 494 ? -11.527 8.661 29.715 1.00 33.41 494 SER A C 1
ATOM 4035 O O . SER A 1 494 ? -11.692 9.720 29.112 1.00 33.41 494 SER A O 1
ATOM 4037 N N . CYS A 1 495 ? -12.551 7.820 29.900 1.00 33.75 495 CYS A N 1
ATOM 4038 C CA . CYS A 1 495 ? -13.927 8.143 29.484 1.00 33.75 495 CYS A CA 1
ATOM 4039 C C . CYS A 1 495 ? -14.910 8.123 30.663 1.00 33.75 495 CYS A C 1
ATOM 4041 O O . CYS A 1 495 ? -14.906 7.216 31.488 1.00 33.75 495 CYS A O 1
ATOM 4043 N N . ALA A 1 496 ? -15.701 9.196 30.738 1.00 36.91 496 ALA A N 1
ATOM 4044 C CA . ALA A 1 496 ? -16.521 9.654 31.855 1.00 36.91 496 ALA A CA 1
ATOM 4045 C C . ALA A 1 496 ? -17.177 8.550 32.709 1.00 36.91 496 ALA A C 1
ATOM 4047 O O . ALA A 1 496 ? -17.885 7.681 32.198 1.00 36.91 496 ALA A O 1
ATOM 4048 N N . ARG A 1 497 ? -17.029 8.662 34.041 1.00 45.91 497 ARG A N 1
ATOM 4049 C CA . ARG A 1 497 ? -17.914 7.985 35.008 1.00 45.91 497 ARG A CA 1
ATOM 4050 C C . ARG A 1 497 ? -19.380 8.229 34.601 1.00 45.91 497 ARG A C 1
ATOM 4052 O O . ARG A 1 497 ? -19.669 9.316 34.088 1.00 45.91 497 ARG A O 1
ATOM 4059 N N . PRO A 1 498 ? -20.302 7.267 34.817 1.00 55.03 498 PRO A N 1
ATOM 4060 C CA . PRO A 1 498 ? -21.717 7.483 34.527 1.00 55.03 498 PRO A CA 1
ATOM 4061 C C . PRO A 1 498 ? -22.184 8.792 35.165 1.00 55.03 498 PRO A C 1
ATOM 4063 O O . PRO A 1 498 ? -21.712 9.169 36.238 1.00 55.03 498 PRO A O 1
ATOM 4066 N N . ARG A 1 499 ? -23.079 9.514 34.486 1.00 60.78 499 ARG A N 1
ATOM 4067 C CA . ARG A 1 499 ? -23.573 10.808 34.963 1.00 60.78 499 ARG A CA 1
ATOM 4068 C C . ARG A 1 499 ? -24.426 10.533 36.193 1.00 60.78 499 ARG A C 1
ATOM 4070 O O . ARG A 1 499 ? -25.577 10.122 36.081 1.00 60.78 499 ARG A O 1
ATOM 4077 N N . GLN A 1 500 ? -23.82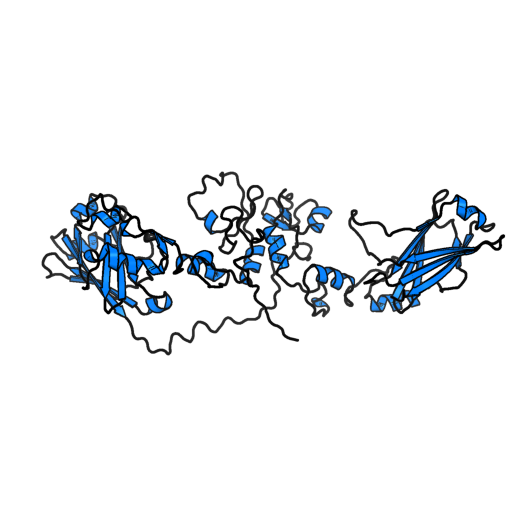4 10.716 37.357 1.00 70.56 500 GLN A N 1
ATOM 4078 C CA . GLN A 1 500 ? -24.489 10.548 38.634 1.00 70.56 500 GLN A CA 1
ATOM 4079 C C . GLN A 1 500 ? -25.322 11.795 38.931 1.00 70.56 500 GLN A C 1
ATOM 4081 O O . GLN A 1 500 ? -24.879 12.925 38.722 1.00 70.56 500 GLN A O 1
ATOM 4086 N N . ILE A 1 501 ? -26.551 11.581 39.385 1.00 77.88 501 ILE A N 1
ATOM 4087 C CA . ILE A 1 501 ? -27.418 12.637 39.896 1.00 77.88 501 ILE A CA 1
ATOM 4088 C C . ILE A 1 501 ? -27.113 12.797 41.372 1.00 77.88 501 ILE A C 1
ATOM 4090 O O . ILE A 1 501 ? -27.163 11.822 42.120 1.00 77.88 501 ILE A O 1
ATOM 4094 N N . GLU A 1 502 ? -26.817 14.025 41.763 1.00 80.38 502 GLU A N 1
ATOM 4095 C CA . GLU A 1 502 ? -26.393 14.382 43.104 1.00 80.38 502 GLU A CA 1
ATOM 4096 C C . GLU A 1 502 ? -27.561 14.977 43.900 1.00 80.38 502 GLU A C 1
ATOM 4098 O O . GLU A 1 502 ? -28.152 15.979 43.494 1.00 80.38 502 GLU A O 1
ATOM 4103 N N . TYR A 1 503 ? -27.879 14.381 45.049 1.00 79.69 503 TYR A N 1
ATOM 4104 C CA . TYR A 1 503 ? -28.784 14.963 46.040 1.00 79.69 503 TYR A CA 1
ATOM 4105 C C . TYR A 1 503 ? -27.972 15.377 47.265 1.00 79.69 503 TYR A C 1
ATOM 4107 O O . TYR A 1 503 ? -27.479 14.498 47.979 1.00 79.69 503 TYR A O 1
ATOM 4115 N N . PRO A 1 504 ? -27.821 16.683 47.542 1.00 75.19 504 PRO A N 1
ATOM 4116 C CA . PRO A 1 504 ? -27.037 17.136 48.681 1.00 75.19 504 PRO A CA 1
ATOM 4117 C C . PRO A 1 504 ? -27.616 16.621 50.001 1.00 75.19 504 PRO A C 1
ATOM 4119 O O . PRO A 1 504 ? -28.835 16.590 50.189 1.00 75.19 504 PRO A O 1
ATOM 4122 N N . PHE A 1 505 ? -26.735 16.263 50.935 1.00 72.25 505 PHE A N 1
ATOM 4123 C CA . PHE A 1 505 ? -27.114 15.686 52.227 1.00 72.25 505 PHE A CA 1
ATOM 4124 C C . PHE A 1 505 ? -28.112 16.560 53.004 1.00 72.25 505 PHE A C 1
ATOM 4126 O O . PHE A 1 505 ? -29.093 16.049 53.541 1.00 72.25 505 PHE A O 1
ATOM 4133 N N . SER A 1 506 ? -27.938 17.885 52.966 1.00 69.81 506 SER A N 1
ATOM 4134 C CA . SER A 1 506 ? -28.835 18.857 53.606 1.00 69.81 506 SER A CA 1
ATOM 4135 C C . SER A 1 506 ? -30.301 18.726 53.177 1.00 69.81 506 SER A C 1
ATOM 4137 O O . SER A 1 506 ? -31.194 18.963 53.988 1.00 69.81 506 SER A O 1
ATOM 4139 N N . PHE A 1 507 ? -30.568 18.309 51.935 1.00 71.50 507 PHE A N 1
ATOM 4140 C CA . PHE A 1 507 ? -31.928 18.080 51.441 1.00 71.50 507 PHE A CA 1
ATOM 4141 C C . PHE A 1 507 ? -32.499 16.727 51.858 1.00 71.50 507 PHE A C 1
ATOM 4143 O O . PHE A 1 507 ? -33.720 16.582 51.891 1.00 71.50 507 PHE A O 1
ATOM 4150 N N . LEU A 1 508 ? -31.643 15.748 52.158 1.00 71.94 508 LEU A N 1
ATOM 4151 C CA . LEU A 1 508 ? -32.030 14.372 52.467 1.00 71.94 508 LEU A CA 1
ATOM 4152 C C . LEU A 1 508 ? -32.388 14.177 53.940 1.00 71.94 508 LEU A C 1
ATOM 4154 O O . LEU A 1 508 ? -33.231 13.330 54.225 1.00 71.94 508 LEU A O 1
ATOM 4158 N N . CYS A 1 509 ? -31.828 14.979 54.854 1.00 68.94 509 CYS A N 1
ATOM 4159 C CA . CYS A 1 509 ? -32.065 14.858 56.300 1.00 68.94 509 CYS A CA 1
ATOM 4160 C C . CYS A 1 509 ? -33.557 14.848 56.682 1.00 68.94 509 CYS A C 1
ATOM 4162 O O . CYS A 1 509 ? -33.954 14.136 57.595 1.00 68.94 509 CYS A O 1
ATOM 4164 N N . GLN A 1 510 ? -34.404 15.589 55.958 1.00 70.44 510 GLN A N 1
ATOM 4165 C CA . GLN A 1 510 ? -35.858 15.653 56.200 1.00 70.44 510 GLN A CA 1
ATOM 4166 C C . GLN A 1 510 ? -36.649 14.424 55.699 1.00 70.44 510 GLN A C 1
ATOM 4168 O O . GLN A 1 510 ? -37.839 14.286 55.985 1.00 70.44 510 GLN A O 1
ATOM 4173 N N . PHE A 1 511 ? -36.014 13.548 54.917 1.00 70.12 511 PHE A N 1
ATOM 4174 C CA . PHE A 1 511 ? -36.617 12.341 54.340 1.00 70.12 511 PHE A CA 1
ATOM 4175 C C . PHE A 1 511 ? -36.138 11.053 55.018 1.00 70.12 511 PHE A C 1
ATOM 4177 O O . PHE A 1 511 ? -36.581 9.965 54.643 1.00 70.12 511 PHE A O 1
ATOM 4184 N N . LEU A 1 512 ? -35.237 11.160 55.997 1.00 67.12 512 LEU A N 1
ATOM 4185 C CA . LEU A 1 512 ? -34.739 10.013 56.739 1.00 67.12 512 LEU A CA 1
ATOM 4186 C C . LEU A 1 512 ? -35.728 9.589 57.817 1.00 67.12 512 LEU A C 1
ATOM 4188 O O . LEU A 1 512 ? -36.305 10.401 58.537 1.00 67.12 512 LEU A O 1
ATOM 4192 N N . THR A 1 513 ? -35.933 8.279 57.893 1.00 64.69 513 THR A N 1
ATOM 4193 C CA . THR A 1 513 ? -36.673 7.653 58.991 1.00 64.69 513 THR A CA 1
ATOM 4194 C C . THR A 1 513 ? -35.794 7.566 60.241 1.00 64.69 513 THR A C 1
ATOM 4196 O O . THR A 1 513 ? -34.577 7.701 60.148 1.00 64.69 513 THR A O 1
ATOM 4199 N N . GLU A 1 514 ? -36.385 7.248 61.397 1.00 59.12 514 GLU A N 1
ATOM 4200 C CA . GLU A 1 514 ? -35.677 7.057 62.683 1.00 59.12 514 GLU A CA 1
ATOM 4201 C C . GLU A 1 514 ? -34.537 6.013 62.648 1.00 59.12 514 GLU A C 1
ATOM 4203 O O . GLU A 1 514 ? -33.765 5.917 63.595 1.00 59.12 514 GLU A O 1
ATOM 4208 N N . PHE A 1 515 ? -34.415 5.234 61.566 1.00 60.22 515 PHE A N 1
ATOM 4209 C CA . PHE A 1 515 ? -33.411 4.180 61.388 1.00 60.22 515 PHE A CA 1
ATOM 4210 C C . PHE A 1 515 ? -32.445 4.437 60.216 1.00 60.22 515 PHE A C 1
ATOM 4212 O O . PHE A 1 515 ? -31.954 3.470 59.637 1.00 60.22 515 PHE A O 1
ATOM 4219 N N . ASP A 1 516 ? -32.244 5.689 59.788 1.00 72.50 516 ASP A N 1
ATOM 4220 C CA . ASP A 1 516 ? -31.386 6.064 58.641 1.00 72.50 516 ASP A CA 1
ATOM 4221 C C . ASP A 1 516 ? -31.761 5.362 57.320 1.00 72.50 516 ASP A C 1
ATOM 4223 O O . ASP A 1 516 ? -30.952 5.143 56.414 1.00 72.50 516 ASP A O 1
ATOM 4227 N N . LYS A 1 517 ? -33.037 4.988 57.189 1.00 78.88 517 LYS A N 1
ATOM 4228 C CA . LYS A 1 517 ? -33.575 4.357 55.983 1.00 78.88 517 LYS A CA 1
ATOM 4229 C C . LYS A 1 517 ? -34.273 5.385 55.109 1.00 78.88 517 LYS A C 1
ATOM 4231 O O . LYS A 1 517 ? -35.141 6.119 55.587 1.00 78.88 517 LYS A O 1
ATOM 4236 N N . LEU A 1 518 ? -33.943 5.364 53.819 1.00 82.25 518 LEU A N 1
ATOM 4237 C CA . LEU A 1 518 ? -34.555 6.171 52.768 1.00 82.25 518 LEU A CA 1
ATOM 4238 C C . LEU A 1 518 ? -35.628 5.352 52.043 1.00 82.25 518 LEU A C 1
ATOM 4240 O O . LEU A 1 518 ? -35.333 4.295 51.478 1.00 82.25 518 LEU A O 1
ATOM 4244 N N . LYS A 1 519 ? -36.869 5.844 52.018 1.00 85.31 519 LYS A N 1
ATOM 4245 C CA . LYS A 1 519 ? -37.957 5.238 51.240 1.00 85.31 519 LYS A CA 1
ATOM 4246 C C . LYS A 1 519 ? -38.021 5.862 49.853 1.00 85.31 519 LYS A C 1
ATOM 4248 O O . LYS A 1 519 ? -38.067 7.084 49.727 1.00 85.31 519 LYS A O 1
ATOM 4253 N N . PHE A 1 520 ? -38.063 5.039 48.810 1.00 88.25 520 PHE A N 1
ATOM 4254 C CA . PHE A 1 520 ? -38.119 5.518 47.434 1.00 88.25 520 PHE A CA 1
ATOM 4255 C C . PHE A 1 520 ? -39.041 4.687 46.539 1.00 88.25 520 PHE A C 1
ATOM 4257 O O . PHE A 1 520 ? -39.319 3.514 46.792 1.00 88.25 520 PHE A O 1
ATOM 4264 N N . LYS A 1 521 ? -39.513 5.308 45.461 1.00 88.88 521 LYS A N 1
ATOM 4265 C CA . LYS A 1 521 ? -40.191 4.665 44.333 1.00 88.88 521 LYS A CA 1
ATOM 4266 C C . LYS A 1 521 ? -39.435 5.019 43.065 1.00 88.88 521 LYS A C 1
ATOM 4268 O O . LYS A 1 521 ? -38.970 6.143 42.915 1.00 88.88 521 LYS A O 1
ATOM 4273 N N . VAL A 1 522 ? -39.347 4.067 42.148 1.00 89.88 522 VAL A N 1
ATOM 4274 C CA . VAL A 1 522 ? -38.772 4.299 40.824 1.00 89.88 522 VAL A CA 1
ATOM 4275 C C . VAL A 1 522 ? -39.742 3.830 39.753 1.00 89.88 522 VAL A C 1
ATOM 4277 O O . VAL A 1 522 ? -40.411 2.803 39.908 1.00 89.88 522 VAL A O 1
ATOM 4280 N N . ASN A 1 523 ? -39.846 4.600 38.682 1.00 90.50 523 ASN A N 1
ATOM 4281 C CA . ASN A 1 523 ? -40.604 4.258 37.491 1.00 90.50 523 ASN A CA 1
ATOM 4282 C C . ASN A 1 523 ? -39.726 4.477 36.252 1.00 90.50 523 ASN A C 1
ATOM 4284 O O . ASN A 1 523 ? -38.840 5.323 36.284 1.00 90.50 523 ASN A O 1
ATOM 4288 N N . ILE A 1 524 ? -39.953 3.710 35.186 1.00 89.81 524 ILE A N 1
ATOM 4289 C CA . ILE A 1 524 ? -39.248 3.856 33.904 1.00 89.81 524 ILE A CA 1
ATOM 4290 C C . ILE A 1 524 ? -40.303 4.057 32.817 1.00 89.81 524 ILE A C 1
ATOM 4292 O O . ILE A 1 524 ? -41.298 3.327 32.776 1.00 89.81 524 ILE A O 1
ATOM 4296 N N . SER A 1 525 ? -40.089 5.041 31.950 1.00 87.81 525 SER A N 1
ATOM 4297 C CA . SER A 1 525 ? -40.919 5.336 30.779 1.00 87.81 525 SER A CA 1
ATOM 4298 C C . SER A 1 525 ? -40.057 5.381 29.522 1.00 87.81 525 SER A C 1
ATOM 4300 O O . SER A 1 525 ? -38.864 5.683 29.560 1.00 87.81 525 SER A O 1
ATOM 4302 N N . LYS A 1 526 ? -40.670 5.045 28.386 1.00 86.19 526 LYS A N 1
ATOM 4303 C CA . LYS A 1 526 ? -40.069 5.238 27.067 1.00 86.19 526 LYS A CA 1
ATOM 4304 C C . LYS A 1 526 ? -40.417 6.645 26.589 1.00 86.19 526 LYS A C 1
ATOM 4306 O O . LYS A 1 526 ? -41.591 7.012 26.622 1.00 86.19 526 LYS A O 1
ATOM 4311 N N . ILE A 1 527 ? -39.418 7.406 26.162 1.00 80.75 527 ILE A N 1
ATOM 4312 C CA . ILE A 1 527 ? -39.589 8.759 25.636 1.00 80.75 527 ILE A CA 1
ATOM 4313 C C . ILE A 1 527 ? -40.283 8.628 24.275 1.00 80.75 527 ILE A C 1
ATOM 4315 O O . ILE A 1 527 ? -39.788 7.948 23.375 1.00 80.75 527 ILE A O 1
ATOM 4319 N N . GLN A 1 528 ? -41.475 9.210 24.147 1.00 63.66 528 GLN A N 1
ATOM 4320 C CA . GLN A 1 528 ? -42.156 9.333 22.859 1.00 63.66 528 GLN A CA 1
ATOM 4321 C C . GLN A 1 528 ? -41.550 10.539 22.135 1.00 63.66 528 GLN A C 1
ATOM 4323 O O . GLN A 1 528 ? -41.598 11.647 22.666 1.00 63.66 528 GLN A O 1
ATOM 4328 N N . HIS A 1 529 ? -40.925 10.296 20.982 1.00 50.41 529 HIS A N 1
ATOM 4329 C CA . HIS A 1 529 ? -40.413 11.342 20.095 1.00 50.41 529 HIS A CA 1
ATOM 4330 C C . HIS A 1 529 ? -41.522 11.969 19.261 1.00 50.41 529 HIS A C 1
ATOM 4332 O O . HIS A 1 529 ? -42.416 11.206 18.822 1.00 50.41 529 HIS A O 1
#

Sequence (529 aa):
MENTSTLLILNPDDENKEYRCDVCYKYLSISPILFSDRIGSVCGRCYNDEDLDLLSTETIFHIQKAYENIANYIIFPCIYHNNGCNKQLRWCEVRDHEEMCDYKNIICPLSYPTFNAQYECDPTDICEWKGINKDLIQHIRNSHSNCVSNSNELAILSLDEDMRNDECNKILFFEVDGIFAIAVLYYFKNFECYYCNVLIDSSFKDCELFYYDLEILDITNKRCLILPGNKVDSLLGRNLTIKKKIGLELDIEMIKQFLKKSDIMTLSFKVMKVFKDKTEYLIKEASHESDKETLIPDVNCPCGGYLFFPVNICKNGHNCCEVCKFTNGFCQKCKTGFMKKTNSTLGNITTLTKYSCKNKPKGCTYTFEYDDLFKHENNCNLTTKNCVLKCNWKGTNQEMVKHMREKHCILQLKKENTFDQQVQSKSYPILFDNKIFILTIEYKFECPLFISMQCLGLEKWDYEFEFRILSSSTSINLLSTHICQPLTFEFPDSCARPRQIEYPFSFLCQFLTEFDKLKFKVNISKIQH

Foldseek 3Di:
DDPDLPQAEDDPPPPDQLQAALPPRHGLLAPQWKQWLVRGTHHPVVVPDPPVPVVPPPIDIFGDVLLVLLQQSHWYAAPLVVLPGRDTHGSVCNVVCNLQPQSDKDFAPQLDLLAVVQDPDDSVPRGGDIGGNVCRVVCCCVVVVVQEAAFLWWDKAQQVVCLVDPRNKYWGWYADPNKTKIWIWGADNVQRKIFIAMAIADDQVQQVQKFKWKWKAAPVSPFIDIDGGHGHHHSRGDDSPDDPPRGDIGRPVVVCVRRPPHSIMIIGMDMDGHDDDPPPPPPPPPPPDDPDPPPSPQQAAPVRHGQAPQWWAFPNGDTHHPVCCVVPQAHPPPRGGTRPDGNSSSNVSLQVDWAFAPCVVVPRPDIGRDVVNVLCNLQPQSDWDAQPVRDPDIDGPVVNLVCCVPPHDADDAPDKDKDALVDQKDWHWHADPNWIKIWMWGHDVQFWIWIAIEIESDPDQFKKKWKWWDAPPDPDIDIDIGTYHHDDDDDDPDDDDGPIDTGHPVNCVRRADPRRMIMMHMDMDTHDD

Radius of gyration: 38.41 Å; chains: 1; bounding box: 89×44×110 Å

Organism: NCBI:txid420089

pLDDT: mean 73.27, std 13.76, range [24.38, 90.5]